Protein AF-A0A920AX12-F1 (afdb_monomer_lite)

Sequence (539 aa):
MLSFEELNKHNERDDFLSLLKEKLSEKRYNKIIQKSNYNKTIVALQTDLVNLQNWIINNNKRLCVIFEGRDAAGKGGAIKRFVEHLNPRNSRVVALAEPTHIEKGQWYFQRYLKQMPNPGEMVFFDRSWYNRAIVEPVMGFCKKNDYELFMNQVNNFEKMLVDDGIILLKLWFSISKQEQRIRFINRLSNPLKTWKFSDVDMEGQKRWDIYTKYKEKMFSKTNLEYAPWKIIDSNDKLDARVDSIKYVLSKFKKFKETENIKLKPKAVKNEKKINYSSKDLKLLNKDKALINLLSRDDATLIKTLRYVKFERRLKKLQLEMIKLQNWVYEKNKKVIVVFEGRDAAGKGGAIRRAIQNLNPRKLRVIALPKPSETEQGQWYFQRYVQHFPKHGEIVFFDRSWYNRAVVEPVNGFCSKEQYSNFMNHVNAFEQMIIDDDIILLKVYFSISKNTQQKRFNEIKASSLKKWKFTEVDGKAQKLWDKYTKYKDEMFEKTNTKIAPWNIISADRKIDARIDAINLILKNISYDKSTQIHSKEIKF

Foldseek 3Di:
DDDPVLLQCLLPPVSNLVVCCVPDDPVLSVVLVVLLVLLQLLQVLLLLLQLVLVVQQVVQAWEEEEEAEAQPLCRVVLVCSSPVLHDCQQEDEDEADDDDPVCVVDDVCPVVVVQGGGGSHHYYYPDDSCCLLFVCVLVVVDDPVSSVVCLVCVQVVVVVCVVVRYQYEAEYRYEDLVLLVVSQVVQLVALLRVVSDDPSSVVCSVCVVSRVVSVVVSQVRRCDPSYHYDYAHRSPVSRSSSVVSVVVSVVDPPSPPPDDDDFDQDPQPPDDDDDDDPVLVVQCPDSQNSSVSSNDSRDDSVVSSLVSVLVVLLSVLLSLLLLVLLQQQVVQAWEEEEEAEDQPLCRVVLVCSSCVSHDVNQEEEDEHDDDDPVCVPDDVCVVVVVQGHGGSHYYYYPHDSCCLLFVCVLVVVDDPVSSVVCLVCVQVVVVVCVVVRYHYAAEYRYEDLVLLVVSLVVQCSDSSRVVSDDVSSVCCSVSVVVRVVSVVSCQVRRCDPRYHYHYAHRSDVSVSSSVSSVSVSVRDDGDSPRDSDPDDDDD

pLDDT: mean 90.75, std 11.09, range [32.5, 98.69]

Secondary structure (DSSP, 8-state):
---HHHHHGGGSHHHHHHHHHHHS-HHHHHHHHHHHHHHHHHHHHHHHHHHHHHHHHHTT-EEEEEEEESTTS-HHHHHHHHTTSS-TTSEEEE---SPPHHHHTS-TTHHHHTTSPPTT-EEEEES-GGGGGTHHHHHT-S-HHHHHHHHHHHHHHHHHHHHTTEEEEEEEEE--HHHHHHHHHHHHT-TTTGGG--HHHHHHHHTHHHHHHHHHHHHHHH-BTTBPEEEEE-SSTTHHHHHHHHHHHHT-SGGGGS---PPPPPP---PPP----HHHHHHHTSHHHHHHHHH-TT--HHHHHHHHHHHHHHHHHHHHHHHHHHHHHHTT-EEEEEEEESTTS-HHHHHHHHSTTS-GGGEEEE---SPPHHHHHS-TTHHHHTTPPPTTEEEEEES-GGGTTTHHHHHTSS-HHHHHHHHHHHHHHHHHHHHTTEEEEEEEEE--HHHHHHHHHHHHT-TTTGGG--HHHHHHTTTHHHHHHHHHHHHHHH--SSS-EEEEE-SSHHHHHHHHHHHHHHHS---TT--S-SS----

Radius of gyration: 24.72 Å; chains: 1; bounding box: 68×52×68 Å

Structure (mmCIF, N/CA/C/O backbone):
data_AF-A0A920AX12-F1
#
_entry.id   AF-A0A920AX12-F1
#
loop_
_atom_site.group_PDB
_atom_site.id
_atom_site.type_symbol
_atom_site.label_atom_id
_atom_site.label_alt_id
_atom_site.label_comp_id
_atom_site.label_asym_id
_atom_site.label_entity_id
_atom_site.label_seq_id
_atom_site.pdbx_PDB_ins_code
_atom_site.Cartn_x
_atom_site.Cartn_y
_atom_site.Cartn_z
_atom_site.occupancy
_atom_site.B_iso_or_equiv
_atom_site.auth_seq_id
_atom_site.auth_comp_id
_atom_site.auth_asym_id
_atom_site.auth_atom_id
_atom_site.pdbx_PDB_model_num
ATOM 1 N N . MET A 1 1 ? 28.957 7.791 21.745 1.00 83.38 1 MET A N 1
ATOM 2 C CA . MET A 1 1 ? 27.509 7.500 21.898 1.00 83.38 1 MET A CA 1
ATOM 3 C C . MET A 1 1 ? 26.908 8.708 22.582 1.00 83.38 1 MET A C 1
ATOM 5 O O . MET A 1 1 ? 27.540 9.165 23.516 1.00 83.38 1 MET A O 1
ATOM 9 N N . LEU A 1 2 ? 25.774 9.232 22.118 1.00 89.44 2 LEU A N 1
ATOM 10 C CA . LEU A 1 2 ? 25.192 10.443 22.693 1.00 89.44 2 LEU A CA 1
ATOM 11 C C . LEU A 1 2 ? 24.564 10.164 24.068 1.00 89.44 2 LEU A C 1
ATOM 13 O O . LEU A 1 2 ? 23.920 9.117 24.231 1.00 89.44 2 LEU A O 1
ATOM 17 N N . SER A 1 3 ? 24.716 11.094 25.010 1.00 89.12 3 SER A N 1
ATOM 18 C CA . SER A 1 3 ? 24.045 11.135 26.315 1.00 89.12 3 SER A CA 1
ATOM 19 C C . SER A 1 3 ? 22.572 11.566 26.187 1.00 89.12 3 SER A C 1
ATOM 21 O O . SER A 1 3 ? 22.104 11.939 25.109 1.00 89.12 3 SER A O 1
ATOM 23 N N . PHE A 1 4 ? 21.793 11.502 27.275 1.00 85.06 4 PHE A N 1
ATOM 24 C CA . PHE A 1 4 ? 20.404 11.987 27.252 1.00 85.06 4 PHE A CA 1
ATOM 25 C C . PHE A 1 4 ? 20.308 13.504 27.080 1.00 85.06 4 PHE A C 1
ATOM 27 O O . PHE A 1 4 ? 19.411 13.973 26.384 1.00 85.06 4 PHE A O 1
ATOM 34 N N . GLU A 1 5 ? 21.227 14.257 27.682 1.00 84.25 5 GLU A N 1
ATOM 35 C CA . GLU A 1 5 ? 21.304 15.715 27.549 1.00 84.25 5 GLU A CA 1
ATOM 36 C C . GLU A 1 5 ? 21.607 16.108 26.105 1.00 84.25 5 GLU A C 1
ATOM 38 O O . GLU A 1 5 ? 20.894 16.913 25.513 1.00 84.25 5 GLU A O 1
ATOM 43 N N . GLU A 1 6 ? 22.584 15.440 25.496 1.00 88.06 6 GLU A N 1
ATOM 44 C CA . GLU A 1 6 ? 22.938 15.601 24.086 1.00 88.06 6 GLU A 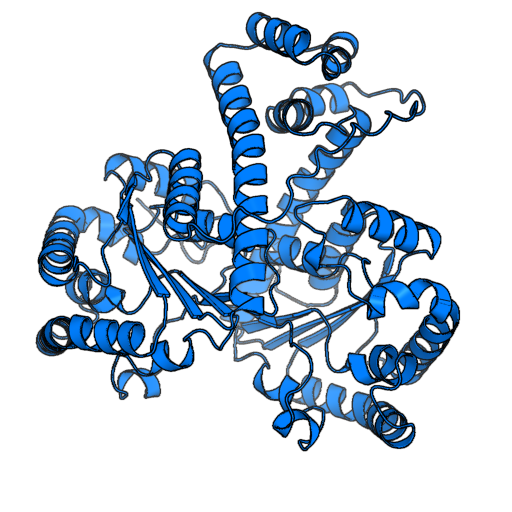CA 1
ATOM 45 C C . GLU A 1 6 ? 21.776 15.253 23.147 1.00 88.06 6 GLU A C 1
ATOM 47 O O . GLU A 1 6 ? 21.529 15.952 22.167 1.00 88.06 6 GLU A O 1
ATOM 52 N N . LEU A 1 7 ? 21.022 14.192 23.448 1.00 86.50 7 LEU A N 1
ATOM 53 C CA . LEU A 1 7 ? 19.842 13.818 22.669 1.00 86.50 7 LEU A CA 1
ATOM 54 C C . LEU A 1 7 ? 18.688 14.816 22.815 1.00 86.50 7 LEU A C 1
ATOM 56 O O . LEU A 1 7 ? 17.932 14.966 21.862 1.00 86.50 7 LEU A O 1
ATOM 60 N N . ASN A 1 8 ? 18.539 15.483 23.964 1.00 84.62 8 ASN A N 1
ATOM 61 C CA . ASN A 1 8 ? 17.504 16.502 24.180 1.00 84.62 8 ASN A CA 1
ATOM 62 C C . ASN A 1 8 ? 17.760 17.794 23.391 1.00 84.62 8 ASN A C 1
ATOM 64 O O . ASN A 1 8 ? 16.810 18.537 23.138 1.00 84.62 8 ASN A O 1
ATOM 68 N N . LYS A 1 9 ? 19.001 18.033 22.942 1.00 84.25 9 LYS A N 1
ATOM 69 C CA . LYS A 1 9 ? 19.330 19.143 22.034 1.00 84.25 9 LYS A CA 1
ATOM 70 C C . LYS A 1 9 ? 18.670 19.007 20.656 1.00 84.25 9 LYS A C 1
ATOM 72 O O . LYS A 1 9 ? 18.714 19.941 19.874 1.00 84.25 9 LYS A O 1
ATOM 77 N N . HIS A 1 10 ? 17.990 17.891 20.350 1.00 82.88 10 HIS A N 1
ATOM 78 C CA . HIS A 1 10 ? 17.287 17.690 19.072 1.00 82.88 10 HIS A CA 1
ATOM 79 C C . HIS A 1 10 ? 16.196 18.727 18.767 1.00 82.88 10 HIS A C 1
ATOM 81 O O . HIS A 1 10 ? 15.754 18.800 17.620 1.00 82.88 10 HIS A O 1
ATOM 87 N N . ASN A 1 11 ? 15.738 19.480 19.773 1.00 79.00 11 ASN A N 1
ATOM 88 C CA . ASN A 1 11 ? 14.788 20.579 19.595 1.00 79.00 11 ASN A CA 1
ATOM 89 C C . ASN A 1 11 ? 15.389 21.728 18.764 1.00 79.00 11 ASN A C 1
ATOM 91 O O . ASN A 1 11 ? 14.661 22.374 18.011 1.00 79.00 11 ASN A O 1
ATOM 95 N N . GLU A 1 12 ? 16.704 21.933 18.849 1.00 85.19 12 GLU A N 1
ATOM 96 C CA . GLU A 1 12 ? 17.467 22.899 18.059 1.00 85.19 12 GLU A CA 1
ATOM 97 C C . GLU A 1 12 ? 18.188 22.139 16.948 1.00 85.19 12 GLU A C 1
ATOM 99 O O . GLU A 1 12 ? 19.179 21.437 17.157 1.00 85.19 12 GLU A O 1
ATOM 104 N N . ARG A 1 13 ? 17.617 22.195 15.740 1.00 83.88 13 ARG A N 1
ATOM 105 C CA . ARG A 1 13 ? 18.047 21.324 14.641 1.00 83.88 13 ARG A CA 1
ATOM 106 C C . ARG A 1 13 ? 19.522 21.519 14.300 1.00 83.88 13 ARG A C 1
ATOM 108 O O . ARG A 1 13 ? 20.203 20.518 14.101 1.00 83.88 13 ARG A O 1
ATOM 115 N N . ASP A 1 14 ? 19.974 22.760 14.182 1.00 86.19 14 ASP A N 1
ATOM 116 C CA . ASP A 1 14 ? 21.317 23.068 13.689 1.00 86.19 14 ASP A CA 1
ATOM 117 C C . ASP A 1 14 ? 22.384 22.668 14.714 1.00 86.19 14 ASP A C 1
ATOM 119 O O . ASP A 1 14 ? 23.338 21.970 14.365 1.00 86.19 14 ASP A O 1
ATOM 123 N N . ASP A 1 15 ? 22.137 22.934 15.995 1.00 86.19 15 ASP A N 1
ATOM 124 C CA . ASP A 1 15 ? 22.982 22.492 17.107 1.00 86.19 15 ASP A CA 1
ATOM 125 C C . ASP A 1 15 ? 23.067 20.968 17.186 1.00 86.19 15 ASP A C 1
ATOM 127 O O . ASP A 1 15 ? 24.148 20.388 17.323 1.00 86.19 15 ASP A O 1
ATOM 131 N N . PHE A 1 16 ? 21.933 20.284 17.024 1.00 90.25 16 PHE A N 1
ATOM 132 C CA . PHE A 1 16 ? 21.914 18.828 17.007 1.00 90.25 16 PHE A CA 1
ATOM 133 C C . PHE A 1 16 ? 22.643 18.251 15.788 1.00 90.25 16 PHE A C 1
ATOM 135 O O . PHE A 1 16 ? 23.291 17.211 15.900 1.00 90.25 16 PHE A O 1
ATOM 142 N N . LEU A 1 17 ? 22.574 18.899 14.622 1.00 90.81 17 LEU A N 1
ATOM 143 C CA . LEU A 1 17 ? 23.332 18.487 13.437 1.00 90.81 17 LEU A CA 1
ATOM 144 C C . LEU A 1 17 ? 24.840 18.643 13.654 1.00 90.81 17 LEU A C 1
ATOM 146 O O . LEU A 1 17 ? 25.580 17.702 13.360 1.00 90.81 17 LEU A O 1
ATOM 150 N N . SER A 1 18 ? 25.277 19.770 14.214 1.00 91.06 18 SER A N 1
ATOM 151 C CA . SER A 1 18 ? 26.679 20.019 14.572 1.00 91.06 18 SER A CA 1
ATOM 152 C C . SER A 1 18 ? 27.192 18.975 15.564 1.00 91.06 18 SER A C 1
ATOM 154 O O . SER A 1 18 ? 28.212 18.329 15.316 1.00 91.06 18 SER A O 1
ATOM 156 N N . LEU A 1 19 ? 26.417 18.695 16.614 1.00 92.38 19 LEU A N 1
ATOM 157 C CA . LEU A 1 19 ? 26.732 17.660 17.598 1.00 92.38 19 LEU A CA 1
ATOM 158 C C . LEU A 1 19 ? 26.821 16.262 16.970 1.00 92.38 19 LEU A C 1
ATOM 160 O O . LEU A 1 19 ? 27.729 15.487 17.269 1.00 92.38 19 LEU A O 1
ATOM 164 N N . LEU A 1 20 ? 25.888 15.908 16.082 1.00 92.25 20 LEU A N 1
ATOM 165 C CA . LEU A 1 20 ? 25.935 14.622 15.386 1.00 92.25 20 LEU A CA 1
ATOM 166 C C . LEU A 1 20 ? 27.143 14.518 14.449 1.00 92.25 20 LEU A C 1
ATOM 168 O O . LEU A 1 20 ? 27.660 13.413 14.290 1.00 92.25 20 LEU A O 1
ATOM 172 N N . LYS A 1 21 ? 27.575 15.622 13.832 1.00 93.06 21 LYS A N 1
ATOM 173 C CA . LYS A 1 21 ? 28.760 15.663 12.967 1.00 93.06 21 LYS A CA 1
ATOM 174 C C . LYS A 1 21 ? 30.044 15.435 13.768 1.00 93.06 21 LYS A C 1
ATOM 176 O O . LYS A 1 21 ? 30.910 14.710 13.296 1.00 93.06 21 LYS A O 1
ATOM 181 N N . GLU A 1 22 ? 30.131 15.982 14.980 1.00 93.81 22 GLU A N 1
ATOM 182 C CA . GLU A 1 22 ? 31.259 15.767 15.897 1.00 93.81 22 GLU A CA 1
ATOM 183 C C . GLU A 1 22 ? 31.284 14.333 16.459 1.00 93.81 22 GLU A C 1
ATOM 185 O O . GLU A 1 22 ? 32.319 13.670 16.477 1.00 93.81 22 GLU A O 1
ATOM 190 N N . LYS A 1 23 ? 30.135 13.818 16.921 1.00 93.06 23 LYS A N 1
ATOM 191 C CA . LYS A 1 23 ? 30.071 12.562 17.697 1.00 93.06 23 LYS A CA 1
ATOM 192 C C . LYS A 1 23 ? 29.943 11.289 16.856 1.00 93.06 23 LYS A C 1
ATOM 194 O O . LYS A 1 23 ? 30.037 10.185 17.407 1.00 93.06 23 LYS A O 1
ATOM 199 N N . LEU A 1 24 ? 29.633 11.388 15.563 1.00 93.44 24 LEU A N 1
ATOM 200 C CA . LEU A 1 24 ? 29.443 10.235 14.679 1.00 93.44 24 LEU A CA 1
ATOM 201 C C . LEU A 1 24 ? 30.525 10.181 13.603 1.00 93.44 24 LEU A C 1
ATOM 203 O O . LEU A 1 24 ? 30.914 11.197 13.052 1.00 93.44 24 LEU A O 1
ATOM 207 N N . SER A 1 25 ? 30.912 8.967 13.199 1.00 94.81 25 SER A N 1
ATOM 208 C CA . SER A 1 25 ? 31.719 8.780 11.987 1.00 94.81 25 SER A CA 1
ATOM 209 C C . SER A 1 25 ? 31.035 9.428 10.778 1.00 94.81 25 SER A C 1
ATOM 211 O O . SER A 1 25 ? 29.821 9.242 10.605 1.00 94.81 25 SER A O 1
ATOM 213 N N . GLU A 1 26 ? 31.807 10.043 9.887 1.00 94.38 26 GLU A N 1
ATOM 214 C CA . GLU A 1 26 ? 31.316 10.743 8.694 1.00 94.38 26 GLU A CA 1
ATOM 215 C C . GLU A 1 26 ? 30.310 9.908 7.875 1.00 94.38 26 GLU A C 1
ATOM 217 O O . GLU A 1 26 ? 29.185 10.334 7.607 1.00 94.38 26 GLU A O 1
ATOM 222 N N . LYS A 1 27 ? 30.645 8.641 7.590 1.00 94.31 27 LYS A N 1
ATOM 223 C CA . LYS A 1 27 ? 29.768 7.695 6.872 1.00 94.31 27 LYS A CA 1
ATOM 224 C C . LYS A 1 27 ? 28.394 7.529 7.529 1.00 94.31 27 LYS A C 1
ATOM 226 O O . LYS A 1 27 ? 27.367 7.425 6.854 1.00 94.31 27 LYS A O 1
ATOM 231 N N . ARG A 1 28 ? 28.361 7.459 8.861 1.00 94.31 28 ARG A N 1
ATOM 232 C CA . ARG A 1 28 ? 27.128 7.283 9.637 1.00 94.31 28 ARG A CA 1
ATOM 233 C C . ARG A 1 28 ? 26.311 8.570 9.675 1.00 94.31 28 ARG A C 1
ATOM 235 O O . ARG A 1 28 ? 25.092 8.496 9.509 1.00 94.31 28 ARG A O 1
ATOM 242 N N . TYR A 1 29 ? 26.974 9.709 9.861 1.00 94.38 29 TYR A N 1
ATOM 243 C CA . TYR A 1 29 ? 26.358 11.030 9.806 1.00 94.38 29 TYR A CA 1
ATOM 244 C C . TYR A 1 29 ? 25.677 11.258 8.448 1.00 94.38 29 TYR A C 1
ATOM 246 O O . TYR A 1 29 ? 24.453 11.407 8.399 1.00 94.38 29 TYR A O 1
ATOM 254 N N . ASN A 1 30 ? 26.419 11.126 7.343 1.00 93.75 30 ASN A N 1
ATOM 255 C CA . ASN A 1 30 ? 25.912 11.335 5.981 1.00 93.75 30 ASN A CA 1
ATOM 256 C C . ASN A 1 30 ? 24.685 10.462 5.678 1.00 93.75 30 ASN A C 1
ATOM 258 O O . ASN A 1 30 ? 23.670 10.949 5.179 1.00 93.75 30 ASN A O 1
ATOM 262 N N . LYS A 1 31 ? 24.710 9.186 6.081 1.00 93.19 31 LYS A N 1
ATOM 263 C CA . LYS A 1 31 ? 23.568 8.267 5.944 1.00 93.19 31 LYS A CA 1
ATOM 264 C C . LYS A 1 31 ? 22.323 8.735 6.711 1.00 93.19 31 LYS A C 1
ATOM 266 O O . LYS A 1 31 ? 21.201 8.581 6.219 1.00 93.19 31 LYS A O 1
ATOM 271 N N . ILE A 1 32 ? 22.486 9.255 7.928 1.00 93.75 32 ILE A N 1
ATOM 272 C CA . ILE A 1 32 ? 21.374 9.764 8.748 1.00 93.75 32 ILE A CA 1
ATOM 273 C C . ILE A 1 32 ? 20.781 11.024 8.109 1.00 93.75 32 ILE A C 1
ATOM 275 O O . ILE A 1 32 ? 19.555 11.110 7.976 1.00 93.75 32 ILE A O 1
ATOM 279 N N . ILE A 1 33 ? 21.630 11.954 7.667 1.00 93.19 33 ILE A N 1
ATOM 280 C CA . ILE A 1 33 ? 21.208 13.214 7.041 1.00 93.19 33 ILE A CA 1
ATOM 281 C C . ILE A 1 33 ? 20.505 12.967 5.713 1.00 93.19 33 ILE A C 1
ATOM 283 O O . ILE A 1 33 ? 19.369 13.416 5.545 1.00 93.19 33 ILE A O 1
ATOM 287 N N . GLN A 1 34 ? 21.101 12.171 4.823 1.00 93.62 34 GLN A N 1
ATOM 288 C CA . GLN A 1 34 ? 20.486 11.783 3.551 1.00 93.62 34 GLN A CA 1
ATOM 289 C C . GLN A 1 34 ? 19.089 11.198 3.791 1.00 93.62 34 GLN A C 1
ATOM 291 O O . GLN A 1 34 ? 18.112 11.570 3.138 1.00 93.62 34 GLN A O 1
ATOM 296 N N . LYS A 1 35 ? 18.953 10.317 4.792 1.00 93.44 35 LYS A N 1
ATOM 297 C CA . LYS A 1 35 ? 17.670 9.684 5.094 1.00 93.44 35 LYS A CA 1
ATOM 298 C C . LYS A 1 35 ? 16.643 10.647 5.687 1.00 93.44 35 LYS A C 1
ATOM 300 O O . LYS A 1 35 ? 15.455 10.508 5.388 1.00 93.44 35 LYS A O 1
ATOM 305 N N . SER A 1 36 ? 17.083 11.584 6.521 1.00 91.38 36 SER A N 1
ATOM 306 C CA . SER A 1 36 ? 16.246 12.641 7.091 1.00 91.38 36 SER A CA 1
ATOM 307 C C . SER A 1 36 ? 15.729 13.591 6.004 1.00 91.38 36 SER A C 1
ATOM 309 O O . SER A 1 36 ? 14.519 13.795 5.888 1.00 91.38 36 SER A O 1
ATOM 311 N N . ASN A 1 37 ? 16.616 14.068 5.127 1.00 91.81 37 ASN A N 1
ATOM 312 C CA . ASN A 1 37 ? 16.274 14.947 4.005 1.00 91.81 37 ASN A CA 1
ATOM 313 C C . ASN A 1 37 ? 15.339 14.255 3.003 1.00 91.81 37 ASN A C 1
ATOM 315 O O . ASN A 1 37 ? 14.340 14.838 2.574 1.00 91.81 37 ASN A O 1
ATOM 319 N N . TYR A 1 38 ? 15.584 12.974 2.711 1.00 94.19 38 TYR A N 1
ATOM 320 C CA . TYR A 1 38 ? 14.668 12.149 1.923 1.00 94.19 38 TYR A CA 1
ATOM 321 C C . TYR A 1 38 ? 13.267 12.081 2.549 1.00 94.19 38 TYR A C 1
ATOM 323 O O . TYR A 1 38 ? 12.272 12.216 1.840 1.00 94.19 38 TYR A O 1
ATOM 331 N N . ASN A 1 39 ? 13.163 11.871 3.868 1.00 92.06 39 ASN A N 1
ATOM 332 C CA . ASN A 1 39 ? 11.864 11.785 4.540 1.00 92.06 39 ASN A CA 1
ATOM 333 C C . ASN A 1 39 ? 11.088 13.111 4.466 1.00 92.06 39 ASN A C 1
ATOM 335 O O . ASN A 1 39 ? 9.869 13.078 4.326 1.00 92.06 39 ASN A O 1
ATOM 339 N N . LYS A 1 40 ? 11.767 14.262 4.530 1.00 88.69 40 LYS A N 1
ATOM 340 C CA . LYS A 1 40 ? 11.126 15.572 4.329 1.00 88.69 40 LYS A CA 1
ATOM 341 C C . LYS A 1 40 ? 10.651 15.746 2.885 1.00 88.69 40 LYS A C 1
ATOM 343 O O . LYS A 1 40 ? 9.485 16.048 2.646 1.00 88.69 40 LYS A O 1
ATOM 348 N N . THR A 1 41 ? 11.530 15.460 1.926 1.00 93.12 41 THR A N 1
ATOM 349 C CA . THR A 1 41 ? 11.245 15.583 0.487 1.00 93.12 41 THR A CA 1
ATOM 350 C C . THR A 1 41 ? 10.070 14.701 0.063 1.00 93.12 41 THR A C 1
ATOM 352 O O . THR A 1 41 ? 9.160 15.159 -0.622 1.00 93.12 41 THR A O 1
ATOM 355 N N . ILE A 1 42 ? 10.045 13.437 0.500 1.00 94.06 42 ILE A N 1
ATOM 356 C CA . ILE A 1 42 ? 8.979 12.504 0.118 1.00 94.06 42 ILE A CA 1
ATOM 357 C C . ILE A 1 42 ? 7.618 12.928 0.683 1.00 94.06 42 ILE A C 1
ATOM 359 O O . ILE A 1 42 ? 6.613 12.722 0.017 1.00 94.06 42 ILE A O 1
ATOM 363 N N . VAL A 1 43 ? 7.573 13.546 1.870 1.00 91.06 43 VAL A N 1
ATOM 364 C CA . VAL A 1 43 ? 6.330 14.056 2.476 1.00 91.06 43 VAL A CA 1
ATOM 365 C C . VAL A 1 43 ? 5.752 15.217 1.666 1.00 91.06 43 VAL A C 1
ATOM 367 O O . VAL A 1 43 ? 4.538 15.256 1.451 1.00 91.06 43 VAL A O 1
ATOM 370 N N . ALA A 1 44 ? 6.602 16.126 1.181 1.00 90.81 44 ALA A N 1
ATOM 371 C CA . ALA A 1 44 ? 6.175 17.206 0.291 1.00 90.81 44 ALA A CA 1
ATOM 372 C C . ALA A 1 44 ? 5.602 16.637 -1.018 1.00 90.81 44 ALA A C 1
ATOM 374 O O . ALA A 1 44 ? 4.452 16.891 -1.356 1.00 90.81 44 ALA A O 1
ATOM 375 N N . LEU A 1 45 ? 6.336 15.735 -1.673 1.00 94.81 45 LEU A N 1
ATOM 376 C CA . LEU A 1 45 ? 5.885 15.096 -2.914 1.00 94.81 45 LEU A CA 1
ATOM 377 C C . LEU A 1 45 ? 4.611 14.254 -2.738 1.00 94.81 45 LEU A C 1
ATOM 379 O O . LEU A 1 45 ? 3.761 14.199 -3.619 1.00 94.81 45 LEU A O 1
ATOM 383 N N . GLN A 1 46 ? 4.444 13.590 -1.594 1.00 95.31 46 GLN A N 1
ATOM 384 C CA . GLN A 1 46 ? 3.217 12.854 -1.281 1.00 95.31 46 GLN A CA 1
ATOM 385 C C . GLN A 1 46 ? 2.029 13.786 -1.021 1.00 95.31 46 GLN A C 1
ATOM 387 O O . GLN A 1 46 ? 0.891 13.383 -1.253 1.00 95.31 46 GLN A O 1
ATOM 392 N N . THR A 1 47 ? 2.274 15.016 -0.561 1.00 92.06 47 THR A N 1
ATOM 393 C CA . THR A 1 47 ? 1.234 16.050 -0.471 1.00 92.06 47 THR A CA 1
ATOM 394 C C . THR A 1 47 ? 0.774 16.448 -1.867 1.00 92.06 47 THR A C 1
ATOM 396 O O . THR A 1 47 ? -0.427 16.448 -2.134 1.00 92.06 47 THR A O 1
ATOM 399 N N . ASP A 1 48 ? 1.717 16.667 -2.778 1.00 92.94 48 ASP A N 1
ATOM 400 C CA . ASP A 1 48 ? 1.414 16.969 -4.177 1.00 92.94 48 ASP A CA 1
ATOM 401 C C . ASP A 1 48 ? 0.663 15.823 -4.865 1.00 92.94 48 ASP A C 1
ATOM 403 O O . ASP A 1 48 ? -0.290 16.068 -5.597 1.00 92.94 48 ASP A O 1
ATOM 407 N N . LEU A 1 49 ? 1.010 14.565 -4.575 1.00 95.69 49 LEU A N 1
ATOM 408 C CA . LEU A 1 49 ? 0.269 13.401 -5.075 1.00 95.69 49 LEU A CA 1
ATOM 409 C C . LEU A 1 49 ? -1.184 13.363 -4.582 1.00 95.69 49 LEU A C 1
ATOM 411 O O . LEU A 1 49 ? -2.071 12.976 -5.339 1.00 95.69 49 LEU A O 1
ATOM 415 N N . VAL A 1 50 ? -1.444 13.764 -3.334 1.00 93.44 50 VAL A N 1
ATOM 416 C CA . VAL A 1 50 ? -2.815 13.883 -2.808 1.00 93.44 50 VAL A CA 1
ATOM 417 C C . VAL A 1 50 ? -3.576 14.992 -3.535 1.00 93.44 50 VAL A C 1
ATOM 419 O O . VAL A 1 50 ? -4.731 14.793 -3.906 1.00 93.44 50 VAL A O 1
ATOM 422 N N . ASN A 1 51 ? -2.940 16.141 -3.775 1.00 91.62 51 ASN A N 1
ATOM 423 C CA . ASN A 1 51 ? -3.552 17.230 -4.539 1.00 91.62 51 ASN A CA 1
ATOM 424 C C . ASN A 1 51 ? -3.835 16.801 -5.991 1.00 91.62 51 ASN A C 1
ATOM 426 O O . ASN A 1 51 ? -4.934 17.035 -6.492 1.00 91.62 51 ASN A O 1
ATOM 430 N N . LEU A 1 52 ? -2.903 16.084 -6.629 1.00 94.75 52 LEU A N 1
ATOM 431 C CA . LEU A 1 52 ? -3.099 15.492 -7.952 1.00 94.75 52 LEU A CA 1
ATOM 432 C C . LEU A 1 52 ? -4.277 14.509 -7.964 1.00 94.75 52 LEU A C 1
ATOM 434 O O . LEU A 1 52 ? -5.107 14.579 -8.865 1.00 94.75 52 LEU A O 1
ATOM 438 N N . GLN A 1 53 ? -4.387 13.619 -6.974 1.00 94.38 53 GLN A N 1
ATOM 439 C CA . GLN A 1 53 ? -5.508 12.680 -6.903 1.00 94.38 53 GLN A CA 1
ATOM 440 C C . GLN A 1 53 ? -6.852 13.409 -6.808 1.00 94.38 53 GLN A C 1
ATOM 442 O O . GLN A 1 53 ? -7.791 13.040 -7.506 1.00 94.38 53 GLN A O 1
ATOM 447 N N . ASN A 1 54 ? -6.942 14.461 -5.991 1.00 91.75 54 ASN A N 1
ATOM 448 C CA . ASN A 1 54 ? -8.162 15.265 -5.897 1.00 91.75 54 ASN A CA 1
ATOM 449 C C . ASN A 1 54 ? -8.497 15.937 -7.234 1.00 91.75 54 ASN A C 1
ATOM 451 O O . ASN A 1 54 ? -9.652 15.936 -7.645 1.00 91.75 54 ASN A O 1
ATOM 455 N N . TRP A 1 55 ? -7.493 16.467 -7.939 1.00 93.69 55 TRP A N 1
ATOM 456 C CA . TRP A 1 55 ? -7.694 17.039 -9.269 1.00 93.69 55 TRP A CA 1
ATOM 457 C C . TRP A 1 55 ? -8.197 15.991 -10.273 1.00 93.69 55 TRP A C 1
ATOM 459 O O . TRP A 1 55 ? -9.139 16.269 -11.011 1.00 93.69 55 TRP A O 1
ATOM 469 N N . ILE A 1 56 ? -7.632 14.778 -10.266 1.00 94.69 56 ILE A N 1
ATOM 470 C CA . ILE A 1 56 ? -8.082 13.661 -11.115 1.00 94.69 56 ILE A CA 1
ATOM 471 C C . ILE A 1 56 ? -9.550 13.327 -10.828 1.00 94.69 56 ILE A C 1
ATOM 473 O O . ILE A 1 56 ? -10.324 13.221 -11.778 1.00 94.69 56 ILE A O 1
ATOM 477 N N . ILE A 1 57 ? -9.938 13.215 -9.553 1.00 92.56 57 ILE A N 1
ATOM 478 C CA . ILE A 1 57 ? -11.324 12.940 -9.139 1.00 92.56 57 ILE A CA 1
ATOM 479 C C . ILE A 1 57 ? -12.263 14.050 -9.626 1.00 92.56 57 ILE A C 1
ATOM 481 O O . ILE A 1 57 ? -13.225 13.767 -10.329 1.00 92.56 57 ILE A O 1
ATOM 485 N N . ASN A 1 58 ? -11.955 15.313 -9.321 1.00 91.50 58 ASN A N 1
ATOM 486 C CA . ASN A 1 58 ? -12.831 16.448 -9.638 1.00 91.50 58 ASN A CA 1
ATOM 487 C C . ASN A 1 58 ? -13.000 16.684 -11.147 1.00 91.50 58 ASN A C 1
ATOM 489 O O . ASN A 1 58 ? -13.992 17.265 -11.568 1.00 91.50 58 ASN A O 1
ATOM 493 N N . ASN A 1 59 ? -12.032 16.251 -11.959 1.00 93.56 59 ASN A N 1
ATOM 494 C CA . ASN A 1 59 ? -12.047 16.420 -13.413 1.00 93.56 59 ASN A CA 1
ATOM 495 C C . ASN A 1 59 ? -12.323 15.105 -14.161 1.00 93.56 59 ASN A C 1
ATOM 497 O O . ASN A 1 59 ? -12.095 15.044 -15.373 1.00 93.56 59 ASN A O 1
ATOM 501 N N . ASN A 1 60 ? -12.739 14.046 -13.452 1.00 95.12 60 ASN A N 1
ATOM 502 C CA . ASN A 1 60 ? -13.007 12.711 -13.998 1.00 95.12 60 ASN A CA 1
ATOM 503 C C . ASN A 1 60 ? -11.878 12.157 -14.889 1.00 95.12 60 ASN A C 1
ATOM 505 O O . ASN A 1 60 ? -12.116 11.420 -15.846 1.00 95.12 60 ASN A O 1
ATOM 509 N N . LYS A 1 61 ? -10.620 12.507 -14.590 1.00 96.88 61 LYS A N 1
ATOM 510 C CA . LYS A 1 61 ? -9.464 12.032 -15.361 1.00 96.88 61 LYS A CA 1
ATOM 511 C C . LYS A 1 61 ? -9.132 10.589 -15.008 1.00 96.88 61 LYS A C 1
ATOM 513 O O . LYS A 1 61 ? -9.460 10.103 -13.930 1.00 96.88 61 LYS A O 1
ATOM 518 N N . ARG A 1 62 ? -8.457 9.911 -15.932 1.00 98.06 62 ARG A N 1
ATOM 519 C CA . ARG A 1 62 ? -8.070 8.505 -15.820 1.00 98.06 62 ARG A CA 1
ATOM 520 C C . ARG A 1 62 ? -6.557 8.409 -15.931 1.00 98.06 62 ARG A C 1
ATOM 522 O O . ARG A 1 62 ? -6.014 8.713 -16.986 1.00 98.06 62 ARG A O 1
ATOM 529 N N . LEU A 1 63 ? -5.862 8.046 -14.852 1.00 98.38 63 LEU A N 1
ATOM 530 C CA . LEU A 1 63 ? -4.395 7.976 -14.841 1.00 98.38 63 LEU A CA 1
ATOM 531 C C . LEU A 1 63 ? -3.921 6.529 -14.731 1.00 98.38 63 LEU A C 1
ATOM 533 O O . LEU A 1 63 ? -4.231 5.845 -13.758 1.00 98.38 63 LEU A O 1
ATOM 537 N N . CYS A 1 64 ? -3.113 6.092 -15.692 1.00 98.56 64 CYS A N 1
ATOM 538 C CA . CYS A 1 64 ? -2.428 4.806 -15.679 1.00 98.56 64 CYS A CA 1
ATOM 539 C C . CYS A 1 64 ? -0.912 5.032 -15.638 1.00 98.56 64 CYS A C 1
ATOM 541 O O . CYS A 1 64 ? -0.343 5.647 -16.537 1.00 98.56 64 CYS A O 1
ATOM 543 N N . VAL A 1 65 ? -0.243 4.540 -14.594 1.00 98.62 65 VAL A N 1
ATOM 544 C CA . VAL A 1 65 ? 1.219 4.611 -14.469 1.00 98.62 65 VAL A CA 1
ATOM 545 C C . VAL A 1 65 ? 1.790 3.202 -14.447 1.00 98.62 65 VAL A C 1
ATOM 547 O O . VAL A 1 65 ? 1.527 2.437 -13.514 1.00 98.62 65 VAL A O 1
ATOM 550 N N . ILE A 1 66 ? 2.603 2.859 -15.442 1.00 98.12 66 ILE A N 1
ATOM 551 C CA . ILE A 1 66 ? 3.274 1.559 -15.507 1.00 98.12 66 ILE A CA 1
ATOM 552 C C . ILE A 1 66 ? 4.704 1.663 -14.973 1.00 98.12 66 ILE A C 1
ATOM 554 O O . ILE A 1 66 ? 5.455 2.582 -15.310 1.00 98.12 66 ILE A O 1
ATOM 558 N N . PHE A 1 67 ? 5.079 0.713 -14.118 1.00 98.19 67 PHE A N 1
ATOM 559 C CA . PHE A 1 67 ? 6.422 0.598 -13.561 1.00 98.19 67 PHE A CA 1
ATOM 560 C C . PHE A 1 67 ? 7.074 -0.643 -14.155 1.00 98.19 67 PHE A C 1
ATOM 562 O O . PHE A 1 67 ? 6.789 -1.767 -13.736 1.00 98.19 67 PHE A O 1
ATOM 569 N N . GLU A 1 68 ? 7.985 -0.422 -15.093 1.00 97.06 68 GLU A N 1
ATOM 570 C CA . GLU A 1 68 ? 8.836 -1.441 -15.692 1.00 97.06 68 GLU A CA 1
ATOM 571 C C . GLU A 1 68 ? 10.296 -1.265 -15.285 1.00 97.06 68 GLU A C 1
ATOM 573 O O . GLU A 1 68 ? 10.686 -0.319 -14.598 1.00 97.06 68 GLU A O 1
ATOM 578 N N . GLY A 1 69 ? 11.113 -2.251 -15.627 1.00 94.00 69 GLY A N 1
ATOM 579 C CA . GLY A 1 69 ? 12.530 -2.291 -15.296 1.00 94.00 69 GLY A CA 1
ATOM 580 C C . GLY A 1 69 ? 12.962 -3.684 -14.878 1.00 94.00 69 GLY A C 1
ATOM 581 O O . GLY A 1 69 ? 12.135 -4.570 -14.644 1.00 94.00 69 GLY A O 1
ATOM 582 N N . ARG A 1 70 ? 14.268 -3.874 -14.711 1.00 90.00 70 ARG A N 1
ATOM 583 C CA . ARG A 1 70 ? 14.829 -5.167 -14.296 1.00 90.00 70 ARG A CA 1
ATOM 584 C C . ARG A 1 70 ? 14.373 -5.569 -12.893 1.00 90.00 70 ARG A C 1
ATOM 586 O O . ARG A 1 70 ? 13.873 -4.760 -12.092 1.00 90.00 70 ARG A O 1
ATOM 593 N N . ASP A 1 71 ? 14.549 -6.840 -12.564 1.00 87.19 71 ASP A N 1
ATOM 594 C CA . ASP A 1 71 ? 14.324 -7.301 -11.204 1.00 87.19 71 ASP A CA 1
ATOM 595 C C . ASP A 1 71 ? 15.294 -6.655 -10.225 1.00 87.19 71 ASP A C 1
ATOM 597 O O . ASP A 1 71 ? 16.371 -6.181 -10.571 1.00 87.19 71 ASP A O 1
ATOM 601 N N . ALA A 1 72 ? 14.831 -6.497 -8.992 1.00 86.31 72 ALA A N 1
ATOM 602 C CA . ALA A 1 72 ? 15.492 -5.689 -7.973 1.00 86.31 72 ALA A CA 1
ATOM 603 C C . ALA A 1 72 ? 15.729 -4.193 -8.272 1.00 86.31 72 ALA A C 1
ATOM 605 O O . ALA A 1 72 ? 16.190 -3.490 -7.369 1.00 86.31 72 ALA A O 1
ATOM 606 N N . ALA A 1 73 ? 15.261 -3.642 -9.397 1.00 91.50 73 ALA A N 1
ATOM 607 C CA . ALA A 1 73 ? 15.348 -2.203 -9.690 1.00 91.50 73 ALA A CA 1
ATOM 608 C C . ALA A 1 73 ? 14.549 -1.308 -8.710 1.00 91.50 73 ALA A C 1
ATOM 610 O O . ALA A 1 73 ? 14.825 -0.132 -8.545 1.00 91.50 73 ALA A O 1
ATOM 611 N N . GLY A 1 74 ? 13.610 -1.869 -7.938 1.00 91.75 74 GLY A N 1
ATOM 612 C CA . GLY A 1 74 ? 12.971 -1.150 -6.822 1.00 91.75 74 GLY A CA 1
ATOM 613 C C . GLY A 1 74 ? 11.560 -0.618 -7.089 1.00 91.75 74 GLY A C 1
ATOM 614 O O . GLY A 1 74 ? 11.016 0.045 -6.205 1.00 91.75 74 GLY A O 1
ATOM 615 N N . LYS A 1 75 ? 10.950 -1.010 -8.215 1.00 94.38 75 LYS A N 1
ATOM 616 C CA . LYS A 1 75 ? 9.566 -0.730 -8.653 1.00 94.38 75 LYS A CA 1
ATOM 617 C C . LYS A 1 75 ? 8.530 -0.732 -7.522 1.00 94.38 75 LYS A C 1
ATOM 619 O O . LYS A 1 75 ? 8.083 0.328 -7.097 1.00 94.38 75 LYS A O 1
ATOM 624 N N . GLY A 1 76 ? 8.252 -1.888 -6.909 1.00 91.38 76 GLY A N 1
ATOM 625 C CA . GLY A 1 76 ? 7.281 -1.978 -5.805 1.00 91.38 76 GLY A CA 1
ATOM 626 C C . GLY A 1 76 ? 7.620 -1.122 -4.571 1.00 91.38 76 GLY A C 1
ATOM 627 O O . GLY A 1 76 ? 6.741 -0.732 -3.806 1.00 91.38 76 GLY A O 1
ATOM 628 N N . GLY A 1 77 ? 8.897 -0.775 -4.362 1.00 92.06 77 GLY A N 1
ATOM 629 C CA . GLY A 1 77 ? 9.297 0.179 -3.326 1.00 92.06 77 GLY A CA 1
ATOM 630 C C . GLY A 1 77 ? 8.942 1.630 -3.667 1.00 92.06 77 GLY A C 1
ATOM 631 O O . GLY A 1 77 ? 8.668 2.398 -2.745 1.00 92.06 77 GLY A O 1
ATOM 632 N N . ALA A 1 78 ? 8.956 1.989 -4.952 1.00 96.31 78 ALA A N 1
ATOM 633 C CA . ALA A 1 78 ? 8.503 3.279 -5.461 1.00 96.31 78 ALA A CA 1
ATOM 634 C C . ALA A 1 78 ? 6.979 3.371 -5.463 1.00 96.31 78 ALA A C 1
ATOM 636 O O . ALA A 1 78 ? 6.454 4.279 -4.824 1.00 96.31 78 ALA A O 1
ATOM 637 N N . ILE A 1 79 ? 6.276 2.379 -6.020 1.00 96.12 79 ILE A N 1
ATOM 638 C CA . ILE A 1 79 ? 4.802 2.314 -6.008 1.00 96.12 79 ILE A CA 1
ATOM 639 C C . ILE A 1 79 ? 4.262 2.494 -4.586 1.00 96.12 79 ILE A C 1
ATOM 641 O O . ILE A 1 79 ? 3.367 3.298 -4.344 1.00 96.12 79 ILE A O 1
ATOM 645 N N . LYS A 1 80 ? 4.878 1.830 -3.600 1.00 93.44 80 LYS A N 1
ATOM 646 C CA . LYS A 1 80 ? 4.499 1.984 -2.191 1.00 93.44 80 LYS A CA 1
ATOM 647 C C . LYS A 1 80 ? 4.564 3.432 -1.689 1.00 93.44 80 LYS A C 1
ATOM 649 O O . LYS A 1 80 ? 3.792 3.773 -0.800 1.00 93.44 80 LYS A O 1
ATOM 654 N N . ARG A 1 81 ? 5.487 4.261 -2.194 1.00 95.62 81 ARG A N 1
ATOM 655 C CA . ARG A 1 81 ? 5.556 5.692 -1.854 1.00 95.62 81 ARG A CA 1
ATOM 656 C C . ARG A 1 81 ? 4.508 6.515 -2.580 1.00 95.62 81 ARG A C 1
ATOM 658 O O . ARG A 1 81 ? 3.977 7.416 -1.941 1.00 95.62 81 ARG A O 1
ATOM 665 N N . PHE A 1 82 ? 4.177 6.173 -3.824 1.00 96.44 82 PHE A N 1
ATOM 666 C CA . PHE A 1 82 ? 3.062 6.797 -4.537 1.00 96.44 82 PHE A CA 1
ATOM 667 C C . PHE A 1 82 ? 1.754 6.633 -3.758 1.00 96.44 82 PHE A C 1
ATOM 669 O O . PHE A 1 82 ? 1.112 7.617 -3.419 1.00 96.44 82 PHE A O 1
ATOM 676 N N . VAL A 1 83 ? 1.406 5.402 -3.375 1.00 93.75 83 VAL A N 1
ATOM 677 C CA . VAL A 1 83 ? 0.084 5.093 -2.795 1.00 93.75 83 VAL A CA 1
ATOM 678 C C . VAL A 1 83 ? -0.007 5.249 -1.270 1.00 93.75 83 VAL A C 1
ATOM 680 O O . VAL A 1 83 ? -1.040 4.962 -0.670 1.00 93.75 83 VAL A O 1
ATOM 683 N N . GLU A 1 84 ? 1.058 5.680 -0.586 1.00 91.62 84 GLU A N 1
ATOM 684 C CA . GLU A 1 84 ? 1.111 5.673 0.889 1.00 91.62 84 GLU A CA 1
ATOM 685 C C . GLU A 1 84 ? 0.033 6.556 1.543 1.00 91.62 84 GLU A C 1
ATOM 687 O O . GLU A 1 84 ? -0.500 6.219 2.615 1.00 91.62 84 GLU A O 1
ATOM 692 N N . HIS A 1 85 ? -0.275 7.683 0.901 1.00 91.75 85 HIS A N 1
ATOM 693 C CA . HIS A 1 85 ? -1.202 8.700 1.395 1.00 91.75 85 HIS A CA 1
ATOM 694 C C . HIS A 1 85 ? -2.406 8.945 0.488 1.00 91.75 85 HIS A C 1
ATOM 696 O O . HIS A 1 85 ? -3.289 9.688 0.903 1.00 91.75 85 HIS A O 1
ATOM 702 N N . LEU A 1 86 ? -2.477 8.281 -0.666 1.00 92.19 86 LEU A N 1
ATOM 703 C CA . LEU A 1 86 ? -3.626 8.354 -1.562 1.00 92.19 86 LEU A CA 1
ATOM 704 C C . LEU A 1 86 ? -4.860 7.667 -0.964 1.00 92.19 86 LEU A C 1
ATOM 706 O O . LEU A 1 86 ? -4.756 6.772 -0.115 1.00 92.19 86 LEU A O 1
ATOM 710 N N . ASN A 1 87 ? -6.029 8.094 -1.429 1.00 89.38 87 ASN A N 1
ATOM 711 C CA . ASN A 1 87 ? -7.304 7.448 -1.182 1.00 89.38 87 ASN A CA 1
ATOM 712 C C . ASN A 1 87 ? -7.372 6.103 -1.921 1.00 89.38 87 ASN A C 1
ATOM 714 O O . ASN A 1 87 ? -7.378 6.104 -3.155 1.00 89.38 87 ASN A O 1
ATOM 718 N N . PRO A 1 88 ? -7.442 4.961 -1.209 1.00 87.56 88 PRO A N 1
ATOM 719 C CA . PRO A 1 88 ? -7.469 3.640 -1.835 1.00 87.56 88 PRO A CA 1
ATOM 720 C C . PRO A 1 88 ? -8.782 3.335 -2.574 1.00 87.56 88 PRO A C 1
ATOM 722 O O . PRO A 1 88 ? -8.845 2.343 -3.283 1.00 87.56 88 PRO A O 1
ATOM 725 N N . ARG A 1 89 ? -9.827 4.165 -2.431 1.00 87.75 89 ARG A N 1
ATOM 726 C CA . ARG A 1 89 ? -11.077 4.027 -3.205 1.00 87.75 89 ARG A CA 1
ATOM 727 C C . ARG A 1 89 ? -10.953 4.525 -4.646 1.00 87.75 89 ARG A C 1
ATOM 729 O O . ARG A 1 89 ? -11.696 4.083 -5.506 1.00 87.75 89 ARG A O 1
ATOM 736 N N . ASN A 1 90 ? -10.023 5.448 -4.887 1.00 92.00 90 ASN A N 1
ATOM 737 C CA . ASN A 1 90 ? -9.767 6.077 -6.188 1.00 92.00 90 ASN A CA 1
ATOM 738 C C . ASN A 1 90 ? -8.329 5.817 -6.653 1.00 92.00 90 ASN A C 1
ATOM 740 O O . ASN A 1 90 ? -7.796 6.519 -7.512 1.00 92.00 90 ASN A O 1
ATOM 744 N N . SER A 1 91 ? -7.647 4.865 -6.018 1.00 93.19 91 SER A N 1
ATOM 745 C CA . SER A 1 91 ? -6.337 4.425 -6.462 1.00 93.19 91 SER A CA 1
ATOM 746 C C . SER A 1 91 ? -6.098 2.969 -6.117 1.00 93.19 91 SER A C 1
ATOM 748 O O . SER A 1 91 ? -6.401 2.533 -5.006 1.00 93.19 91 SER A O 1
ATOM 750 N N . ARG A 1 92 ? -5.491 2.228 -7.041 1.00 91.88 92 ARG A N 1
ATOM 751 C CA . ARG A 1 92 ? -5.123 0.831 -6.805 1.00 91.88 92 ARG A CA 1
ATOM 752 C C . ARG A 1 92 ? -3.814 0.456 -7.469 1.00 91.88 92 ARG A C 1
ATOM 754 O O . ARG A 1 92 ? -3.374 1.061 -8.445 1.00 91.88 92 ARG A O 1
ATOM 761 N N . VAL A 1 93 ? -3.189 -0.565 -6.896 1.00 93.62 93 VAL A N 1
ATOM 762 C CA . VAL A 1 93 ? -1.981 -1.182 -7.435 1.00 93.62 93 VAL A CA 1
ATOM 763 C C . VAL A 1 93 ? -2.377 -2.485 -8.105 1.00 93.62 93 VAL A C 1
ATOM 765 O O . VAL A 1 93 ? -3.015 -3.329 -7.477 1.00 93.62 93 VAL A O 1
ATOM 768 N N . VAL A 1 94 ? -1.976 -2.655 -9.358 1.00 93.25 94 VAL A N 1
ATOM 769 C CA . VAL A 1 94 ? -2.197 -3.877 -10.127 1.00 93.25 94 VAL A CA 1
ATOM 770 C C . VAL A 1 94 ? -0.895 -4.662 -10.155 1.00 93.25 94 VAL A C 1
ATOM 772 O O . VAL A 1 94 ? 0.104 -4.203 -10.700 1.00 93.25 94 VAL A O 1
ATOM 775 N N . ALA A 1 95 ? -0.908 -5.846 -9.547 1.00 90.56 95 ALA A N 1
ATOM 776 C CA . ALA A 1 95 ? 0.208 -6.785 -9.541 1.00 90.56 95 ALA A CA 1
ATOM 777 C C . ALA A 1 95 ? -0.318 -8.168 -9.942 1.00 90.56 95 ALA A C 1
ATOM 779 O O . ALA A 1 95 ? -0.613 -9.003 -9.087 1.00 90.56 95 ALA A O 1
ATOM 780 N N . LEU A 1 96 ? -0.491 -8.383 -11.249 1.00 89.94 96 LEU A N 1
ATOM 781 C CA . LEU A 1 96 ? -1.061 -9.624 -11.772 1.00 89.94 96 LEU A CA 1
ATOM 782 C C . LEU A 1 96 ? -0.131 -10.819 -11.510 1.00 89.94 96 LEU A C 1
ATOM 784 O O . LEU A 1 96 ? 1.098 -10.711 -11.582 1.00 89.94 96 LEU A O 1
ATOM 788 N N . ALA A 1 97 ? -0.741 -11.962 -11.207 1.00 84.50 97 ALA A N 1
ATOM 789 C CA . ALA A 1 97 ? -0.070 -13.253 -11.188 1.00 84.50 97 ALA A CA 1
ATOM 790 C C . ALA A 1 97 ? 0.130 -13.788 -12.619 1.00 84.50 97 ALA A C 1
ATOM 792 O O . ALA A 1 97 ? -0.241 -13.146 -13.615 1.00 84.50 97 ALA A O 1
ATOM 793 N N . GLU A 1 98 ? 0.716 -14.978 -12.712 1.00 83.94 98 GLU A N 1
ATOM 794 C CA . GLU A 1 98 ? 0.797 -15.719 -13.968 1.00 83.94 98 GLU A CA 1
ATOM 795 C C . GLU A 1 98 ? -0.601 -15.881 -14.589 1.00 83.94 98 GLU A C 1
ATOM 797 O O . GLU A 1 98 ? -1.577 -16.056 -13.852 1.00 83.94 98 GLU A O 1
ATOM 802 N N . PRO A 1 99 ? -0.733 -15.746 -15.922 1.00 88.88 99 PRO A N 1
ATOM 803 C CA . PRO A 1 99 ? -2.025 -15.894 -16.569 1.00 88.88 99 PRO A CA 1
ATOM 804 C C . PRO A 1 99 ? -2.576 -17.315 -16.394 1.00 88.88 99 PRO A C 1
ATOM 806 O O . PRO A 1 99 ? -1.859 -18.306 -16.554 1.00 88.88 99 PRO A O 1
ATOM 809 N N . THR A 1 100 ? -3.868 -17.396 -16.093 1.00 88.56 100 THR A N 1
ATOM 810 C CA . THR A 1 100 ? -4.649 -18.640 -16.037 1.00 88.56 100 THR A CA 1
ATOM 811 C C . THR A 1 100 ? -4.733 -19.320 -17.406 1.00 88.56 100 THR A C 1
ATOM 813 O O . THR A 1 100 ? -4.457 -18.701 -18.431 1.00 88.56 100 THR A O 1
ATOM 816 N N . HIS A 1 101 ? -5.164 -20.588 -17.447 1.00 89.50 101 HIS A N 1
ATOM 817 C CA . HIS A 1 101 ? -5.382 -21.308 -18.710 1.00 89.50 101 HIS A CA 1
ATOM 818 C C . HIS A 1 101 ? -6.322 -20.543 -19.658 1.00 89.50 101 HIS A C 1
ATOM 820 O O . HIS A 1 101 ? -6.032 -20.398 -20.840 1.00 89.50 101 HIS A O 1
ATOM 826 N N . ILE A 1 102 ? -7.397 -19.967 -19.111 1.00 91.06 102 ILE A N 1
ATOM 827 C CA . ILE A 1 102 ? -8.346 -19.145 -19.868 1.00 91.06 102 ILE A CA 1
ATOM 828 C C . ILE A 1 102 ? -7.667 -17.871 -20.388 1.00 91.06 102 ILE A C 1
ATOM 830 O O . ILE A 1 102 ? -7.774 -17.563 -21.569 1.00 91.06 102 ILE A O 1
ATOM 834 N N . GLU A 1 103 ? -6.934 -17.139 -19.542 1.00 92.25 103 GLU A N 1
ATOM 835 C CA . GLU A 1 103 ? -6.222 -15.922 -19.970 1.00 92.25 103 GLU A CA 1
ATOM 836 C C . GLU A 1 103 ? -5.139 -16.207 -21.022 1.00 92.25 103 GLU A C 1
ATOM 838 O O . GLU A 1 103 ? -4.875 -15.346 -21.855 1.00 92.25 103 GLU A O 1
ATOM 843 N N . LYS A 1 104 ? -4.516 -17.393 -21.008 1.00 90.38 104 LYS A N 1
ATOM 844 C CA . LYS A 1 104 ? -3.548 -17.813 -22.037 1.00 90.38 104 LYS A CA 1
ATOM 845 C C . LYS A 1 104 ? -4.200 -18.041 -23.405 1.00 90.38 104 LYS A C 1
ATOM 847 O O . LYS A 1 104 ? -3.523 -17.862 -24.409 1.00 90.38 104 LYS A O 1
ATOM 852 N N . GLY A 1 105 ? -5.479 -18.421 -23.439 1.00 90.88 105 GLY A N 1
ATOM 853 C CA . GLY A 1 105 ? -6.267 -18.559 -24.670 1.00 90.88 105 GLY A CA 1
ATOM 854 C C . GLY A 1 105 ? -6.957 -17.268 -25.126 1.00 90.88 105 GLY A C 1
ATOM 855 O O . GLY A 1 105 ? -7.576 -17.249 -26.184 1.00 90.88 105 GLY A O 1
ATOM 856 N N . GLN A 1 106 ? -6.880 -16.194 -24.337 1.00 94.44 106 GLN A N 1
ATOM 857 C CA . GLN A 1 106 ? -7.461 -14.891 -24.660 1.00 94.44 106 GLN A CA 1
ATOM 858 C C . GLN A 1 106 ? -6.477 -14.006 -25.421 1.00 94.44 106 GLN A C 1
ATOM 860 O O . GLN A 1 106 ? -5.263 -14.217 -25.412 1.00 94.44 106 GLN A O 1
ATOM 865 N N . TRP A 1 107 ? -7.002 -12.938 -26.024 1.00 95.31 107 TRP A N 1
ATOM 866 C CA . TRP A 1 107 ? -6.149 -11.880 -26.544 1.00 95.31 107 TRP A CA 1
ATOM 867 C C . TRP A 1 107 ? -5.292 -11.283 -25.418 1.00 95.31 107 TRP A C 1
ATOM 869 O O . TRP A 1 107 ? -5.797 -10.924 -24.352 1.00 95.31 107 TRP A O 1
ATOM 879 N N . TYR A 1 108 ? -3.987 -11.150 -25.664 1.00 95.12 108 TYR A N 1
ATOM 880 C CA . TYR A 1 108 ? -2.987 -10.851 -24.634 1.00 95.12 108 TYR A CA 1
ATOM 881 C C . TYR A 1 108 ? -3.308 -9.602 -23.788 1.00 95.12 108 TYR A C 1
ATOM 883 O O . TYR A 1 108 ? -3.124 -9.602 -22.567 1.00 95.12 108 TYR A O 1
ATOM 891 N N . PHE A 1 109 ? -3.843 -8.544 -24.406 1.00 97.06 109 PHE A N 1
ATOM 892 C CA . PHE A 1 109 ? -4.166 -7.289 -23.718 1.00 97.06 109 PHE A CA 1
ATOM 893 C C . PHE A 1 109 ? -5.465 -7.341 -22.894 1.00 97.06 109 PHE A C 1
ATOM 895 O O . PHE A 1 109 ? -5.650 -6.517 -21.994 1.00 97.06 109 PHE A O 1
ATOM 902 N N . GLN A 1 110 ? -6.343 -8.323 -23.122 1.00 96.00 110 GLN A N 1
ATOM 903 C CA . GLN A 1 110 ? -7.673 -8.400 -22.504 1.00 96.00 110 GLN A CA 1
ATOM 904 C C . GLN A 1 110 ? -7.613 -8.425 -20.972 1.00 96.00 110 GLN A C 1
ATOM 906 O O . GLN A 1 110 ? -8.411 -7.773 -20.294 1.00 96.00 110 GLN A O 1
ATOM 911 N N . ARG A 1 111 ? -6.631 -9.128 -20.398 1.00 94.56 111 ARG A N 1
ATOM 912 C CA . ARG A 1 111 ? -6.449 -9.170 -18.940 1.00 94.56 111 ARG A CA 1
ATOM 913 C C . ARG A 1 111 ? -6.041 -7.820 -18.344 1.00 94.56 111 ARG A C 1
ATOM 915 O O . ARG A 1 111 ? -6.386 -7.532 -17.201 1.00 94.56 111 ARG A O 1
ATOM 922 N N . TYR A 1 112 ? -5.332 -6.993 -19.113 1.00 96.25 112 TYR A N 1
ATOM 923 C CA . TYR A 1 112 ? -4.892 -5.661 -18.697 1.00 96.25 112 TYR A CA 1
ATOM 924 C C . TYR A 1 112 ? -6.000 -4.623 -18.876 1.00 96.25 112 TYR A C 1
ATOM 926 O O . TYR A 1 112 ? -6.143 -3.750 -18.023 1.00 96.25 112 TYR A O 1
ATOM 934 N N . LEU A 1 113 ? -6.832 -4.754 -19.915 1.00 95.12 113 LEU A N 1
ATOM 935 C CA . LEU A 1 113 ? -7.998 -3.891 -20.138 1.00 95.12 113 LEU A CA 1
ATOM 936 C C . LEU A 1 113 ? -8.973 -3.910 -18.958 1.00 95.12 113 LEU A C 1
ATOM 938 O O . LEU A 1 113 ? -9.399 -2.854 -18.500 1.00 95.12 113 LEU A O 1
ATOM 942 N N . LYS A 1 114 ? -9.217 -5.090 -18.372 1.00 92.88 114 LYS A N 1
ATOM 943 C CA . LYS A 1 114 ? -10.018 -5.248 -17.138 1.00 92.88 114 LYS A CA 1
ATOM 944 C C . LYS A 1 114 ? -9.482 -4.450 -15.944 1.00 92.88 114 LYS A C 1
ATOM 946 O O . LYS A 1 114 ? -10.152 -4.338 -14.924 1.00 92.88 114 LYS A O 1
ATOM 951 N N . GLN A 1 115 ? -8.243 -3.974 -16.030 1.00 95.75 115 GLN A N 1
ATOM 952 C CA . GLN A 1 115 ? -7.537 -3.276 -14.968 1.00 95.75 115 GLN A CA 1
ATOM 953 C C . GLN A 1 115 ? -7.326 -1.794 -15.282 1.00 95.75 115 GLN A C 1
ATOM 955 O O . GLN A 1 115 ? -6.638 -1.134 -14.505 1.00 95.75 115 GLN A O 1
ATOM 960 N N . MET A 1 116 ? -7.905 -1.246 -16.349 1.00 96.50 116 MET A N 1
ATOM 961 C CA . MET A 1 116 ? -7.786 0.181 -16.662 1.00 96.50 116 MET A CA 1
ATOM 962 C C . MET A 1 116 ? -8.507 1.069 -15.633 1.00 96.50 116 MET A C 1
ATOM 964 O O . MET A 1 116 ? -9.439 0.605 -14.975 1.00 96.50 116 MET A O 1
ATOM 968 N N . PRO A 1 117 ? -8.042 2.316 -15.426 1.00 97.00 117 PRO A N 1
ATOM 969 C CA . PRO A 1 117 ? -8.681 3.259 -14.511 1.00 97.00 117 PRO A CA 1
ATOM 970 C C . PRO A 1 117 ? -10.095 3.644 -14.969 1.00 97.00 117 PRO A C 1
ATOM 972 O O . PRO A 1 117 ? -10.295 4.021 -16.124 1.00 97.00 117 PRO A O 1
ATOM 975 N N . ASN A 1 118 ? -11.046 3.637 -14.038 1.00 94.69 118 ASN A N 1
ATOM 976 C CA . ASN A 1 118 ? -12.348 4.291 -14.185 1.00 94.69 118 ASN A CA 1
ATOM 977 C C . ASN A 1 118 ? -12.217 5.828 -14.089 1.00 94.69 118 ASN A C 1
ATOM 979 O O . ASN A 1 118 ? -11.183 6.325 -13.628 1.00 94.69 118 ASN A O 1
ATOM 983 N N . PRO A 1 119 ? -13.242 6.611 -14.486 1.00 95.69 119 PRO A N 1
ATOM 984 C CA . PRO A 1 119 ? -13.251 8.061 -14.278 1.00 95.69 119 PRO A CA 1
ATOM 985 C C . PRO A 1 119 ? -12.919 8.445 -12.826 1.00 95.69 119 PRO A C 1
ATOM 987 O O . PRO A 1 119 ? -13.499 7.916 -11.879 1.00 95.69 119 PRO A O 1
ATOM 990 N N . GLY A 1 120 ? -11.943 9.339 -12.645 1.00 95.06 120 GLY A N 1
ATOM 991 C CA . GLY A 1 120 ? -11.470 9.761 -11.324 1.00 95.06 120 GLY A CA 1
ATOM 992 C C . GLY A 1 120 ? -10.522 8.774 -10.627 1.00 95.06 120 GLY A C 1
ATOM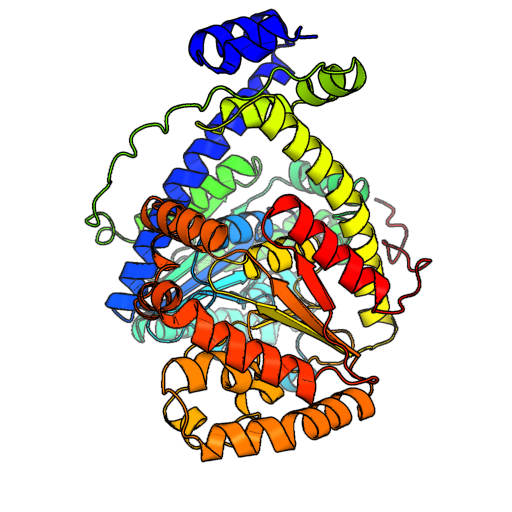 993 O O . GLY A 1 120 ? -10.236 8.945 -9.439 1.00 95.06 120 GLY A O 1
ATOM 994 N N . GLU A 1 121 ? -10.038 7.736 -11.318 1.00 96.44 121 GLU A N 1
ATOM 995 C CA . GLU A 1 121 ? -9.169 6.696 -10.755 1.00 96.44 121 GLU A CA 1
ATOM 996 C C . GLU A 1 121 ? -7.702 6.819 -11.209 1.00 96.44 121 GLU A C 1
ATOM 998 O O . GLU A 1 121 ? -7.381 7.168 -12.350 1.00 96.44 121 GLU A O 1
ATOM 1003 N N . MET A 1 122 ? -6.789 6.471 -10.295 1.00 98.00 122 MET A N 1
ATOM 1004 C CA . MET A 1 122 ? -5.362 6.278 -10.562 1.00 98.00 122 MET A CA 1
ATOM 1005 C C . MET A 1 122 ? -4.981 4.797 -10.437 1.00 98.00 122 MET A C 1
ATOM 1007 O O . MET A 1 122 ? -5.108 4.202 -9.365 1.00 98.00 122 MET A O 1
ATOM 1011 N N . VAL A 1 123 ? -4.422 4.205 -11.485 1.00 98.00 123 VAL A N 1
ATOM 1012 C CA . VAL A 1 123 ? -3.956 2.814 -11.471 1.00 98.00 123 VAL A CA 1
ATOM 1013 C C . VAL A 1 123 ? -2.441 2.762 -11.637 1.00 98.00 123 VAL A C 1
ATOM 1015 O O . VAL A 1 123 ? -1.880 3.353 -12.558 1.00 98.00 123 VAL A O 1
ATOM 1018 N N . PHE A 1 124 ? -1.774 2.031 -10.742 1.00 98.19 124 PHE A N 1
ATOM 1019 C CA . PHE A 1 124 ? -0.326 1.820 -10.769 1.00 98.19 124 PHE A CA 1
ATOM 1020 C C . PHE A 1 124 ? -0.018 0.345 -11.058 1.00 98.19 124 PHE A C 1
ATOM 1022 O O . PHE A 1 124 ? -0.310 -0.516 -10.226 1.00 98.19 124 PHE A O 1
ATOM 1029 N N . PHE A 1 125 ? 0.589 0.037 -12.202 1.00 97.25 125 PHE A N 1
ATOM 1030 C CA . PHE A 1 125 ? 0.975 -1.332 -12.566 1.00 97.25 125 PHE A CA 1
ATOM 1031 C C . PHE A 1 125 ? 2.381 -1.670 -12.047 1.00 97.25 125 PHE A C 1
ATOM 1033 O O . PHE A 1 125 ? 3.359 -1.029 -12.437 1.00 97.25 125 PHE A O 1
ATOM 1040 N N . ASP A 1 126 ? 2.495 -2.692 -11.190 1.00 94.38 126 ASP A N 1
ATOM 1041 C CA . ASP A 1 126 ? 3.770 -3.338 -10.839 1.00 94.38 126 ASP A CA 1
ATOM 1042 C C . ASP A 1 126 ? 4.030 -4.474 -11.832 1.00 94.38 126 ASP A C 1
ATOM 1044 O O . ASP A 1 126 ? 3.625 -5.619 -11.599 1.00 94.38 126 ASP A O 1
ATOM 1048 N N . ARG A 1 127 ? 4.715 -4.136 -12.934 1.00 90.31 127 ARG A N 1
ATOM 1049 C CA . ARG A 1 127 ? 4.758 -4.899 -14.195 1.00 90.31 127 ARG A CA 1
ATOM 1050 C C . ARG A 1 127 ? 3.427 -4.836 -14.961 1.00 90.31 127 ARG A C 1
ATOM 1052 O O . ARG A 1 127 ? 2.344 -4.792 -14.381 1.00 90.31 127 ARG A O 1
ATOM 1059 N N . SER A 1 128 ? 3.515 -4.825 -16.281 1.00 95.19 128 SER A N 1
ATOM 1060 C CA . SER A 1 128 ? 2.419 -4.553 -17.216 1.00 95.19 128 SER A CA 1
ATOM 1061 C C . SER A 1 128 ? 2.460 -5.522 -18.408 1.00 95.19 128 SER A C 1
ATOM 1063 O O . SER A 1 128 ? 3.040 -6.610 -18.321 1.00 95.19 128 SER A O 1
ATOM 1065 N N . TRP A 1 129 ? 1.829 -5.149 -19.524 1.00 96.50 129 TRP A N 1
ATOM 1066 C CA . TRP A 1 129 ? 1.876 -5.895 -20.783 1.00 96.50 129 TRP A CA 1
ATOM 1067 C C . TRP A 1 129 ? 3.294 -6.000 -21.362 1.00 96.50 129 TRP A C 1
ATOM 1069 O O . TRP A 1 129 ? 3.574 -6.941 -22.102 1.00 96.50 129 TRP A O 1
ATOM 1079 N N . TYR A 1 130 ? 4.220 -5.127 -20.953 1.00 97.12 130 TYR A N 1
ATOM 1080 C CA . TYR A 1 130 ? 5.618 -5.143 -21.393 1.00 97.12 130 TYR A CA 1
ATOM 1081 C C . TYR A 1 130 ? 6.450 -6.334 -20.902 1.00 97.12 130 TYR A C 1
ATOM 1083 O O . TYR A 1 130 ? 7.568 -6.524 -21.384 1.00 97.12 130 TYR A O 1
ATOM 1091 N N . ASN A 1 131 ? 5.911 -7.202 -20.038 1.00 93.62 131 ASN A N 1
ATOM 1092 C CA . ASN A 1 131 ? 6.536 -8.505 -19.787 1.00 93.62 131 ASN A CA 1
ATOM 1093 C C . ASN A 1 131 ? 6.771 -9.276 -21.102 1.00 93.62 131 ASN A C 1
ATOM 1095 O O . ASN A 1 131 ? 7.864 -9.815 -21.288 1.00 93.62 131 ASN A O 1
ATOM 1099 N N . ARG A 1 132 ? 5.817 -9.227 -22.045 1.00 95.88 132 ARG A N 1
ATOM 1100 C CA . ARG A 1 132 ? 5.933 -9.831 -23.384 1.00 95.88 132 ARG A CA 1
ATOM 1101 C C . ARG A 1 132 ? 7.029 -9.211 -24.234 1.00 95.88 132 ARG A C 1
ATOM 1103 O O . ARG A 1 132 ? 7.576 -9.887 -25.088 1.00 95.88 132 ARG A O 1
ATOM 1110 N N . ALA A 1 133 ? 7.394 -7.956 -23.985 1.00 96.31 133 ALA A N 1
ATOM 1111 C CA . ALA A 1 133 ? 8.434 -7.266 -24.740 1.00 96.31 133 ALA A CA 1
ATOM 1112 C C . ALA A 1 133 ? 9.856 -7.695 -24.341 1.00 96.31 133 ALA A C 1
ATOM 1114 O O . ALA A 1 133 ? 10.796 -7.499 -25.112 1.00 96.31 133 ALA A O 1
ATOM 1115 N N . ILE A 1 134 ? 10.032 -8.212 -23.118 1.00 94.50 134 ILE A N 1
ATOM 1116 C CA . ILE A 1 134 ? 11.359 -8.425 -22.528 1.00 94.50 134 ILE A CA 1
ATOM 1117 C C . ILE A 1 134 ? 11.451 -9.755 -21.788 1.00 94.50 134 ILE A C 1
ATOM 1119 O O . ILE A 1 134 ? 12.237 -10.612 -22.170 1.00 94.50 134 ILE A O 1
ATOM 1123 N N . VAL A 1 135 ? 10.699 -9.928 -20.700 1.00 91.75 135 VAL A N 1
ATOM 1124 C CA . VAL A 1 135 ? 10.871 -11.077 -19.797 1.00 91.75 135 VAL A CA 1
ATOM 1125 C C . VAL A 1 135 ? 10.503 -12.375 -20.501 1.00 91.75 135 VAL A C 1
ATOM 1127 O O . VAL A 1 135 ? 11.272 -13.330 -20.466 1.00 91.75 135 VAL A O 1
ATOM 1130 N N . GLU A 1 136 ? 9.348 -12.405 -21.155 1.00 93.44 136 GLU A N 1
ATOM 1131 C CA . GLU A 1 136 ? 8.833 -13.621 -21.776 1.00 93.44 136 GLU A CA 1
ATOM 1132 C C . GLU A 1 136 ? 9.713 -14.154 -22.915 1.00 93.44 136 GLU A C 1
ATOM 1134 O O . GLU A 1 136 ? 10.054 -15.335 -22.860 1.00 93.44 136 GLU A O 1
ATOM 1139 N N . PRO A 1 137 ? 10.174 -13.346 -23.892 1.00 94.19 137 PRO A N 1
ATOM 1140 C CA . PRO A 1 137 ? 11.047 -13.855 -24.947 1.00 94.19 137 PRO A CA 1
ATOM 1141 C C . PRO A 1 137 ? 12.444 -14.230 -24.434 1.00 94.19 137 PRO A C 1
ATOM 1143 O O . PRO A 1 137 ? 13.048 -15.164 -24.952 1.00 94.19 137 PRO A O 1
ATOM 1146 N N . VAL A 1 138 ? 12.967 -13.551 -23.403 1.00 92.44 138 VAL A N 1
ATOM 1147 C CA . VAL A 1 138 ? 14.283 -13.891 -22.829 1.00 92.44 138 VAL A CA 1
ATOM 1148 C C . VAL A 1 138 ? 14.233 -15.196 -22.036 1.00 92.44 138 VAL A C 1
ATOM 1150 O O . VAL A 1 138 ? 15.206 -15.952 -22.046 1.00 92.44 138 VAL A O 1
ATOM 1153 N N . MET A 1 139 ? 13.118 -15.467 -21.356 1.00 90.12 139 MET A N 1
ATOM 1154 C CA . MET A 1 139 ? 12.933 -16.674 -20.544 1.00 90.12 139 MET A CA 1
ATOM 1155 C C . MET A 1 139 ? 12.260 -17.830 -21.292 1.00 90.12 139 MET A C 1
ATOM 1157 O O . MET A 1 139 ? 12.146 -18.916 -20.735 1.00 90.12 139 MET A O 1
ATOM 1161 N N . GLY A 1 140 ? 11.833 -17.627 -22.541 1.00 90.88 140 GLY A N 1
ATOM 1162 C CA . GLY A 1 140 ? 11.131 -18.650 -23.322 1.00 90.88 140 GLY A CA 1
ATOM 1163 C C . GLY A 1 140 ? 9.683 -18.885 -22.877 1.00 90.88 140 GLY A C 1
ATOM 1164 O O . GLY A 1 140 ? 9.135 -19.955 -23.113 1.00 90.88 140 GLY A O 1
ATOM 1165 N N . PHE A 1 141 ? 9.046 -17.902 -22.234 1.00 90.56 141 PHE A N 1
ATOM 1166 C CA . PHE A 1 141 ? 7.643 -17.985 -21.801 1.00 90.56 141 PHE A CA 1
ATOM 1167 C C . PHE A 1 141 ? 6.638 -17.614 -22.901 1.00 90.56 141 PHE A C 1
ATOM 1169 O O . PHE A 1 141 ? 5.431 -17.724 -22.692 1.00 90.56 141 PHE A O 1
ATOM 1176 N N . CYS A 1 142 ? 7.117 -17.189 -24.072 1.00 93.00 142 CYS A N 1
ATOM 1177 C CA . CYS A 1 142 ? 6.291 -16.942 -25.248 1.00 93.00 142 CYS A CA 1
ATOM 1178 C C . CYS A 1 142 ? 6.955 -17.464 -26.525 1.00 93.00 142 CYS A C 1
ATOM 1180 O O . CYS A 1 142 ? 8.185 -17.539 -26.609 1.00 93.00 142 CYS A O 1
ATOM 1182 N N . LYS A 1 143 ? 6.149 -17.765 -27.548 1.00 95.44 143 LYS A N 1
ATOM 1183 C CA . LYS A 1 143 ? 6.661 -18.092 -28.886 1.00 95.44 143 LYS A CA 1
ATOM 1184 C C . LYS A 1 143 ? 7.151 -16.819 -29.585 1.00 95.44 143 LYS A C 1
ATOM 1186 O O . LYS A 1 143 ? 6.721 -15.711 -29.262 1.00 95.44 143 LYS A O 1
ATOM 1191 N N . LYS A 1 144 ? 8.020 -16.975 -30.590 1.00 95.75 144 LYS A N 1
ATOM 1192 C CA . LYS A 1 144 ? 8.515 -15.855 -31.412 1.00 95.75 144 LYS A CA 1
ATOM 1193 C C . LYS A 1 144 ? 7.366 -15.074 -32.066 1.00 95.75 144 LYS A C 1
ATOM 1195 O O . LYS A 1 144 ? 7.354 -13.850 -31.988 1.00 95.75 144 LYS A O 1
ATOM 1200 N N . ASN A 1 145 ? 6.374 -15.780 -32.610 1.00 96.56 145 ASN A N 1
ATOM 1201 C CA . ASN A 1 145 ? 5.206 -15.158 -33.239 1.00 96.56 145 ASN A CA 1
ATOM 1202 C C . ASN A 1 145 ? 4.387 -14.331 -32.234 1.00 96.56 145 ASN A C 1
ATOM 1204 O O . ASN A 1 145 ? 3.959 -13.231 -32.568 1.00 96.56 145 ASN A O 1
ATOM 1208 N N . ASP A 1 146 ? 4.233 -14.797 -30.987 1.00 95.75 146 ASP A N 1
ATOM 1209 C CA . ASP A 1 146 ? 3.521 -14.038 -29.948 1.00 95.75 146 ASP A CA 1
ATOM 1210 C C . ASP A 1 146 ? 4.244 -12.727 -29.612 1.00 95.75 146 ASP A C 1
ATOM 1212 O O . ASP A 1 146 ? 3.614 -11.693 -29.387 1.00 95.75 146 ASP A O 1
ATOM 1216 N N . TYR A 1 147 ? 5.579 -12.771 -29.552 1.00 97.44 147 TYR A N 1
ATOM 1217 C CA . TYR A 1 147 ? 6.412 -11.593 -29.326 1.00 97.44 147 TYR A CA 1
ATOM 1218 C C . TYR A 1 147 ? 6.270 -10.584 -30.472 1.00 97.44 147 TYR A C 1
ATOM 1220 O O . TYR A 1 147 ? 6.076 -9.393 -30.227 1.00 97.44 147 TYR A O 1
ATOM 1228 N N . GLU A 1 148 ? 6.360 -11.044 -31.719 1.00 97.44 148 GLU A N 1
ATOM 1229 C CA . GLU A 1 148 ? 6.242 -10.183 -32.899 1.00 97.44 148 GLU A CA 1
ATOM 1230 C C . GLU A 1 148 ? 4.847 -9.565 -33.001 1.00 97.44 148 GLU A C 1
ATOM 1232 O O . GLU A 1 148 ? 4.733 -8.351 -33.184 1.00 97.44 148 GLU A O 1
ATOM 1237 N N . LEU A 1 149 ? 3.802 -10.362 -32.766 1.00 97.50 149 LEU A N 1
ATOM 1238 C CA . LEU A 1 149 ? 2.424 -9.888 -32.706 1.00 97.50 149 LEU A CA 1
ATOM 1239 C C . LEU A 1 149 ? 2.256 -8.797 -31.643 1.00 97.50 149 LEU A C 1
ATOM 1241 O O . LEU A 1 149 ? 1.724 -7.728 -31.938 1.00 97.50 149 LEU A O 1
ATOM 1245 N N . PHE A 1 150 ? 2.767 -9.021 -30.430 1.00 98.12 150 PHE A N 1
ATOM 1246 C CA . PHE A 1 150 ? 2.743 -8.013 -29.372 1.00 98.12 150 PHE A CA 1
ATOM 1247 C C . PHE A 1 150 ? 3.464 -6.725 -29.789 1.00 98.12 150 PHE A C 1
ATOM 1249 O O . PHE A 1 150 ? 2.913 -5.637 -29.624 1.00 98.12 150 PHE A O 1
ATOM 1256 N N . MET A 1 151 ? 4.673 -6.828 -30.351 1.00 98.06 151 MET A N 1
ATOM 1257 C CA . MET A 1 151 ? 5.456 -5.658 -30.762 1.00 98.06 151 MET A CA 1
ATOM 1258 C C . MET A 1 151 ? 4.787 -4.861 -31.888 1.00 98.06 151 MET A C 1
ATOM 1260 O O . MET A 1 151 ? 5.007 -3.654 -31.968 1.00 98.06 151 MET A O 1
ATOM 1264 N N . ASN A 1 152 ? 3.973 -5.508 -32.726 1.00 97.44 152 ASN A N 1
ATOM 1265 C CA . ASN A 1 152 ? 3.192 -4.850 -33.774 1.00 97.44 152 ASN A CA 1
ATOM 1266 C C . ASN A 1 152 ? 1.895 -4.218 -33.233 1.00 97.44 152 ASN A C 1
ATOM 1268 O O . ASN A 1 152 ? 1.437 -3.211 -33.762 1.00 97.44 152 ASN A O 1
ATOM 1272 N N . GLN A 1 153 ? 1.307 -4.777 -32.170 1.00 98.12 153 GLN A N 1
ATOM 1273 C CA . GLN A 1 153 ? 0.037 -4.305 -31.602 1.00 98.12 153 GLN A CA 1
ATOM 1274 C C . GLN A 1 153 ? 0.195 -3.246 -30.503 1.00 98.12 153 GLN A C 1
ATOM 1276 O O . GLN A 1 153 ? -0.681 -2.395 -30.355 1.00 98.12 153 GLN A O 1
ATOM 1281 N N . VAL A 1 154 ? 1.279 -3.283 -29.719 1.00 98.44 154 VAL A N 1
ATOM 1282 C CA . VAL A 1 154 ? 1.401 -2.509 -28.468 1.00 98.44 154 VAL A CA 1
ATOM 1283 C C . VAL A 1 154 ? 1.252 -1.000 -28.665 1.00 98.44 154 VAL A C 1
ATOM 1285 O O . VAL A 1 154 ? 0.592 -0.350 -27.861 1.00 98.44 154 VAL A O 1
ATOM 1288 N N . ASN A 1 155 ? 1.797 -0.440 -29.746 1.00 98.31 155 ASN A N 1
ATOM 1289 C CA . ASN A 1 155 ? 1.709 0.999 -29.999 1.00 98.31 155 ASN A CA 1
ATOM 1290 C C . ASN A 1 155 ? 0.279 1.439 -30.318 1.00 98.31 155 ASN A C 1
ATOM 1292 O O . ASN A 1 155 ? -0.168 2.456 -29.789 1.00 98.31 155 ASN A O 1
ATOM 1296 N N . ASN A 1 156 ? -0.439 0.655 -31.129 1.00 98.06 156 ASN A N 1
ATOM 1297 C CA . ASN A 1 156 ? -1.843 0.907 -31.451 1.00 98.06 156 ASN A CA 1
ATOM 1298 C C . ASN A 1 156 ? -2.714 0.745 -30.207 1.00 98.06 156 ASN A C 1
ATOM 1300 O O . ASN A 1 156 ? -3.541 1.603 -29.930 1.00 98.06 156 ASN A O 1
ATOM 1304 N N . PHE A 1 157 ? -2.469 -0.299 -29.411 1.00 98.06 157 PHE A N 1
ATOM 1305 C CA . PHE A 1 157 ? -3.140 -0.491 -28.129 1.00 98.06 157 PHE A CA 1
ATOM 1306 C C . PHE A 1 157 ? -2.961 0.724 -27.207 1.00 98.06 157 PHE A C 1
ATOM 1308 O O . PHE A 1 157 ? -3.941 1.270 -26.711 1.00 98.06 157 PHE A O 1
ATOM 1315 N N . GLU A 1 158 ? -1.729 1.197 -27.010 1.00 98.56 158 GLU A N 1
ATOM 1316 C CA . GLU A 1 158 ? -1.465 2.380 -26.184 1.00 98.56 158 GLU A CA 1
ATOM 1317 C C . GLU A 1 158 ? -2.083 3.650 -26.755 1.00 98.56 158 GLU A C 1
ATOM 1319 O O . GLU A 1 158 ? -2.611 4.459 -25.993 1.00 98.56 158 GLU A O 1
ATOM 1324 N N . LYS A 1 159 ? -2.047 3.814 -28.080 1.00 98.38 159 LYS A N 1
ATOM 1325 C CA . LYS A 1 159 ? -2.668 4.953 -28.749 1.00 98.38 159 LYS A CA 1
ATOM 1326 C C . LYS A 1 159 ? -4.179 4.961 -28.534 1.00 98.38 159 LYS A C 1
ATOM 1328 O O . LYS A 1 159 ? -4.700 5.993 -28.142 1.00 98.38 159 LYS A O 1
ATOM 1333 N N . MET A 1 160 ? -4.853 3.817 -28.657 1.00 98.19 160 MET A N 1
ATOM 1334 C CA . MET A 1 160 ? -6.283 3.699 -28.351 1.00 98.19 160 MET A CA 1
ATOM 1335 C C . MET A 1 160 ? -6.600 4.097 -26.904 1.00 98.19 160 MET A C 1
ATOM 1337 O O . MET A 1 160 ? -7.576 4.801 -26.670 1.00 98.19 160 MET A O 1
ATOM 1341 N N . LEU A 1 161 ? -5.774 3.691 -25.930 1.00 98.12 161 LEU A N 1
ATOM 1342 C CA . LEU A 1 161 ? -5.967 4.099 -24.531 1.00 98.12 161 LEU A CA 1
ATOM 1343 C C . LEU A 1 161 ? -5.815 5.617 -24.354 1.00 98.12 161 LEU A C 1
ATOM 1345 O O . LEU A 1 161 ? -6.603 6.241 -23.642 1.00 98.12 161 LEU A O 1
ATOM 1349 N N . VAL A 1 162 ? -4.792 6.208 -24.974 1.00 98.19 162 VAL A N 1
ATOM 1350 C CA . VAL A 1 162 ? -4.518 7.648 -24.874 1.00 98.19 162 VAL A CA 1
ATOM 1351 C C . VAL A 1 162 ? -5.585 8.470 -25.592 1.00 98.19 162 VAL A C 1
ATOM 1353 O O . VAL A 1 162 ? -6.055 9.454 -25.023 1.00 98.19 162 VAL A O 1
ATOM 1356 N N . ASP A 1 163 ? -6.007 8.048 -26.783 1.00 98.00 163 ASP A N 1
ATOM 1357 C CA . ASP A 1 163 ? -7.051 8.704 -27.575 1.00 98.00 163 ASP A CA 1
ATOM 1358 C C . ASP A 1 163 ? -8.419 8.635 -26.862 1.00 98.00 163 ASP A C 1
ATOM 1360 O O . ASP A 1 163 ? -9.173 9.603 -26.892 1.00 98.00 163 ASP A O 1
ATOM 1364 N N . ASP A 1 164 ? -8.701 7.556 -26.116 1.00 97.06 164 ASP A N 1
ATOM 1365 C CA . ASP A 1 164 ? -9.862 7.448 -25.210 1.00 97.06 164 ASP A CA 1
ATOM 1366 C C . ASP A 1 164 ? -9.754 8.400 -23.989 1.00 97.06 164 ASP A C 1
ATOM 1368 O O . ASP A 1 164 ? -10.714 8.650 -23.262 1.00 97.06 164 ASP A O 1
ATOM 1372 N N . GLY A 1 165 ? -8.586 8.993 -23.738 1.00 96.62 165 GLY A N 1
ATOM 1373 C CA . GLY A 1 165 ? -8.363 9.959 -22.659 1.00 96.62 165 GLY A CA 1
ATOM 1374 C C . GLY A 1 165 ? -7.749 9.365 -21.390 1.00 96.62 165 GLY A C 1
ATOM 1375 O O . GLY A 1 165 ? -7.785 10.007 -20.331 1.00 96.62 165 GLY A O 1
ATOM 1376 N N . ILE A 1 166 ? -7.168 8.161 -21.460 1.00 98.25 166 ILE A N 1
ATOM 1377 C CA . ILE A 1 166 ? -6.306 7.638 -20.394 1.00 98.25 166 ILE A CA 1
ATOM 1378 C C . ILE A 1 166 ? -4.948 8.335 -20.469 1.00 98.25 166 ILE A C 1
ATOM 1380 O O . ILE A 1 166 ? -4.213 8.248 -21.447 1.00 98.25 166 ILE A O 1
ATOM 1384 N N . ILE A 1 167 ? -4.562 8.977 -19.373 1.00 98.12 167 ILE A N 1
ATOM 1385 C CA . ILE A 1 167 ? -3.230 9.549 -19.207 1.00 98.12 167 ILE A CA 1
ATOM 1386 C C . ILE A 1 167 ? -2.275 8.395 -18.888 1.00 98.12 167 ILE A C 1
ATOM 1388 O O . ILE A 1 167 ? -2.233 7.919 -17.752 1.00 98.12 167 ILE A O 1
ATOM 1392 N N . LEU A 1 168 ? -1.532 7.925 -19.892 1.00 98.50 168 LEU A N 1
ATOM 1393 C CA . LEU A 1 168 ? -0.587 6.814 -19.769 1.00 98.50 168 LEU A CA 1
ATOM 1394 C C . LEU A 1 168 ? 0.840 7.322 -19.516 1.00 98.50 168 LEU A C 1
ATOM 1396 O O . LEU A 1 168 ? 1.433 7.990 -20.359 1.00 98.50 168 LEU A O 1
ATOM 1400 N N . LEU A 1 169 ? 1.423 6.966 -18.369 1.00 98.56 169 LEU A N 1
ATOM 1401 C CA . LEU A 1 169 ? 2.808 7.295 -18.019 1.00 98.56 169 LEU A CA 1
ATOM 1402 C C . LEU A 1 169 ? 3.647 6.026 -17.858 1.00 98.56 169 LEU A C 1
ATOM 1404 O O . LEU A 1 169 ? 3.301 5.141 -17.072 1.00 98.56 169 LEU A O 1
ATOM 1408 N N . LYS A 1 170 ? 4.786 5.959 -18.558 1.00 98.56 170 LYS A N 1
ATOM 1409 C CA . LYS A 1 170 ? 5.653 4.774 -18.586 1.00 98.56 170 LYS A CA 1
ATOM 1410 C C . LYS A 1 170 ? 6.992 5.039 -17.907 1.00 98.56 170 LYS A C 1
ATOM 1412 O O . LYS A 1 170 ? 7.764 5.890 -18.346 1.00 98.56 170 LYS A O 1
ATOM 1417 N N . LEU A 1 171 ? 7.276 4.317 -16.822 1.00 98.62 171 LEU A N 1
ATOM 1418 C CA . LEU A 1 171 ? 8.504 4.468 -16.039 1.00 98.62 171 LEU A CA 1
ATOM 1419 C C . LEU A 1 171 ? 9.372 3.217 -16.157 1.00 98.62 171 LEU A C 1
ATOM 1421 O O . LEU A 1 171 ? 8.926 2.124 -15.815 1.00 98.62 171 LEU A O 1
ATOM 1425 N N . TRP A 1 172 ? 10.628 3.380 -16.562 1.00 98.06 172 TRP A N 1
ATOM 1426 C CA . TRP A 1 172 ? 11.625 2.314 -16.585 1.00 98.06 172 TRP A CA 1
ATOM 1427 C C . TRP A 1 172 ? 12.674 2.521 -15.496 1.00 98.06 172 TRP A C 1
ATOM 1429 O O . TRP A 1 172 ? 13.488 3.440 -15.563 1.00 98.06 172 TRP A O 1
ATOM 1439 N N . PHE A 1 173 ? 12.701 1.638 -14.504 1.00 97.81 173 PHE A N 1
ATOM 1440 C CA . PHE A 1 173 ? 13.703 1.646 -13.443 1.00 97.81 173 PHE A CA 1
ATOM 1441 C C . PHE A 1 173 ? 14.978 0.947 -13.932 1.00 97.81 173 PHE A C 1
ATOM 1443 O O . PHE A 1 173 ? 15.018 -0.281 -14.075 1.00 97.81 173 PHE A O 1
ATOM 1450 N N . SER A 1 174 ? 16.020 1.740 -14.180 1.00 95.50 174 SER A N 1
ATOM 1451 C CA . SER A 1 174 ? 17.335 1.281 -14.628 1.00 95.50 174 SER A CA 1
ATOM 1452 C C . SER A 1 174 ? 18.237 0.974 -13.438 1.00 95.50 174 SER A C 1
ATOM 1454 O O . SER A 1 174 ? 18.276 1.727 -12.473 1.00 95.50 174 SER A O 1
ATOM 1456 N N . ILE A 1 175 ? 18.949 -0.145 -13.473 1.00 95.25 175 ILE A N 1
ATOM 1457 C CA . ILE A 1 175 ? 19.860 -0.582 -12.410 1.00 95.25 175 ILE A CA 1
ATOM 1458 C C . ILE A 1 175 ? 21.117 -1.156 -13.057 1.00 95.25 175 ILE A C 1
ATOM 1460 O O . ILE A 1 175 ? 21.017 -1.784 -14.114 1.00 95.25 175 ILE A O 1
ATOM 1464 N N . SER A 1 176 ? 22.280 -0.973 -12.434 1.00 94.81 176 SER A N 1
ATOM 1465 C CA . SER A 1 176 ? 23.512 -1.626 -12.884 1.00 94.81 176 SER A CA 1
ATOM 1466 C C . SER A 1 176 ? 23.522 -3.120 -12.529 1.00 94.81 176 SER A C 1
ATOM 1468 O O . SER A 1 176 ? 22.879 -3.561 -11.570 1.00 94.81 176 SER A O 1
ATOM 1470 N N . LYS A 1 177 ? 24.279 -3.923 -13.288 1.00 92.44 177 LYS A N 1
ATOM 1471 C CA . LYS A 1 177 ? 24.429 -5.368 -13.030 1.00 92.44 177 LYS A CA 1
ATOM 1472 C C . LYS A 1 177 ? 24.982 -5.630 -11.625 1.00 92.44 177 LYS A C 1
ATOM 1474 O O . LYS A 1 177 ? 24.480 -6.500 -10.912 1.00 92.44 177 LYS A O 1
ATOM 1479 N N . GLN A 1 178 ? 25.957 -4.822 -11.209 1.00 92.56 178 GLN A N 1
ATOM 1480 C CA . GLN A 1 178 ? 26.594 -4.890 -9.892 1.00 92.56 178 GLN A CA 1
ATOM 1481 C C . GLN A 1 178 ? 25.611 -4.562 -8.759 1.00 92.56 178 GLN A C 1
ATOM 1483 O O . GLN A 1 178 ? 25.458 -5.353 -7.827 1.00 92.56 178 GLN A O 1
ATOM 1488 N N . GLU A 1 179 ? 24.878 -3.449 -8.857 1.00 94.12 179 GLU A N 1
ATOM 1489 C CA . GLU A 1 179 ? 23.910 -3.061 -7.824 1.00 94.12 179 GLU A CA 1
ATOM 1490 C C . GLU A 1 179 ? 22.747 -4.059 -7.751 1.00 94.12 179 GLU A C 1
ATOM 1492 O O . GLU A 1 179 ? 22.264 -4.381 -6.663 1.00 94.12 179 GLU A O 1
ATOM 1497 N N . GLN A 1 180 ? 22.321 -4.637 -8.879 1.00 92.44 180 GLN A N 1
ATOM 1498 C CA . GLN A 1 180 ? 21.324 -5.709 -8.870 1.00 92.44 180 GLN A CA 1
ATOM 1499 C C . GLN A 1 180 ? 21.813 -6.930 -8.069 1.00 92.44 180 GLN A C 1
ATOM 1501 O O . GLN A 1 180 ? 21.072 -7.419 -7.209 1.00 92.44 180 GLN A O 1
ATOM 1506 N N . ARG A 1 181 ? 23.063 -7.371 -8.271 1.00 89.94 181 ARG A N 1
ATOM 1507 C CA . ARG A 1 181 ? 23.673 -8.471 -7.503 1.00 89.94 181 ARG A CA 1
ATOM 1508 C C . ARG A 1 181 ? 23.710 -8.158 -6.005 1.00 89.94 181 ARG A C 1
ATOM 1510 O O . ARG A 1 181 ? 23.232 -8.958 -5.199 1.00 89.94 181 ARG A O 1
ATOM 1517 N N . ILE A 1 182 ? 24.167 -6.962 -5.628 1.00 91.00 182 ILE A N 1
ATOM 1518 C CA . ILE A 1 182 ? 24.174 -6.497 -4.229 1.00 91.00 182 ILE A CA 1
ATOM 1519 C C . ILE A 1 182 ? 22.758 -6.541 -3.632 1.00 91.00 182 ILE A C 1
ATOM 1521 O O . ILE A 1 182 ? 22.561 -6.923 -2.472 1.00 91.00 182 ILE A O 1
ATOM 1525 N N . ARG A 1 183 ? 21.726 -6.176 -4.400 1.00 89.88 183 ARG A N 1
ATOM 1526 C CA . ARG A 1 183 ? 20.333 -6.233 -3.930 1.00 89.88 183 ARG A CA 1
ATOM 1527 C C . ARG A 1 183 ? 19.813 -7.641 -3.729 1.00 89.88 183 ARG A C 1
ATOM 1529 O O . ARG A 1 183 ? 18.995 -7.808 -2.822 1.00 89.88 183 ARG A O 1
ATOM 1536 N N . PHE A 1 184 ? 20.228 -8.602 -4.542 1.00 88.31 184 PHE A N 1
ATOM 1537 C CA . PHE A 1 184 ? 19.857 -10.001 -4.353 1.00 88.31 184 PHE A CA 1
ATOM 1538 C C . PHE A 1 184 ? 20.475 -10.566 -3.078 1.00 88.31 184 PHE A C 1
ATOM 1540 O O . PHE A 1 184 ? 19.728 -11.046 -2.225 1.00 88.31 184 PHE A O 1
ATOM 1547 N N . ILE A 1 185 ? 21.771 -10.340 -2.849 1.00 86.75 185 ILE A N 1
ATOM 1548 C CA . ILE A 1 185 ? 22.449 -10.722 -1.598 1.00 86.75 185 ILE A CA 1
ATOM 1549 C C . ILE A 1 185 ? 21.731 -10.108 -0.381 1.00 86.75 185 ILE A C 1
ATOM 1551 O O . ILE A 1 185 ? 21.397 -10.793 0.584 1.00 86.75 185 ILE A O 1
ATOM 1555 N N . ASN A 1 186 ? 21.379 -8.819 -0.451 1.00 87.38 186 ASN A N 1
ATOM 1556 C CA . ASN A 1 186 ? 20.636 -8.122 0.607 1.00 87.38 186 ASN A CA 1
ATOM 1557 C C . ASN A 1 186 ? 19.179 -8.590 0.805 1.00 87.38 186 ASN A C 1
ATOM 1559 O O . ASN A 1 186 ? 18.557 -8.260 1.823 1.00 87.38 186 ASN A O 1
ATOM 1563 N N . ARG A 1 187 ? 18.569 -9.238 -0.194 1.00 87.75 187 ARG A N 1
ATOM 1564 C CA . ARG A 1 187 ? 17.229 -9.836 -0.078 1.00 87.75 187 ARG A CA 1
ATOM 1565 C C . ARG A 1 187 ? 17.323 -11.202 0.580 1.00 87.75 187 ARG A C 1
ATOM 1567 O O . ARG A 1 187 ? 16.550 -11.439 1.499 1.00 87.75 187 ARG A O 1
ATOM 1574 N N . LEU A 1 188 ? 18.286 -12.020 0.158 1.00 83.25 188 LEU A N 1
ATOM 1575 C CA . LEU A 1 188 ? 18.558 -13.343 0.719 1.00 83.25 188 LEU A CA 1
ATOM 1576 C C . LEU A 1 188 ? 18.922 -13.267 2.206 1.00 83.25 188 LEU A C 1
ATOM 1578 O O . LEU A 1 188 ? 18.390 -14.028 3.006 1.00 83.25 188 LEU A O 1
ATOM 1582 N N . SER A 1 189 ? 19.721 -12.275 2.607 1.00 85.12 189 SER A N 1
ATOM 1583 C CA . SER A 1 189 ? 20.083 -12.061 4.016 1.00 85.12 189 SER A CA 1
ATOM 1584 C C . SER A 1 189 ? 18.960 -11.467 4.881 1.00 85.12 189 SER A C 1
ATOM 1586 O O . SER A 1 189 ? 19.130 -11.284 6.090 1.00 85.12 189 SER A O 1
ATOM 1588 N N . ASN A 1 190 ? 17.806 -11.116 4.297 1.00 86.12 190 ASN A N 1
ATOM 1589 C CA . ASN A 1 190 ? 16.707 -10.479 5.012 1.00 86.12 190 ASN A CA 1
ATOM 1590 C C . ASN A 1 190 ? 15.414 -11.302 4.920 1.00 86.12 190 ASN A C 1
ATOM 1592 O O . ASN A 1 190 ? 14.692 -11.168 3.930 1.00 86.12 190 ASN A O 1
ATOM 1596 N N . PRO A 1 191 ? 15.014 -12.005 5.995 1.00 86.00 191 PRO A N 1
ATOM 1597 C CA . PRO A 1 191 ? 13.856 -12.899 5.958 1.00 86.00 191 PRO A CA 1
ATOM 1598 C C . PRO A 1 191 ? 12.517 -12.187 5.687 1.00 86.00 191 PRO A C 1
ATOM 1600 O O . PRO A 1 191 ? 11.563 -12.803 5.235 1.00 86.00 191 PRO A O 1
ATOM 1603 N N . LEU A 1 192 ? 12.426 -10.859 5.862 1.00 87.06 192 LEU A N 1
ATOM 1604 C CA . LEU A 1 192 ? 11.234 -10.091 5.458 1.00 87.06 192 LEU A CA 1
ATOM 1605 C C . LEU A 1 192 ? 11.135 -9.831 3.946 1.00 87.06 192 LEU A C 1
ATOM 1607 O O . LEU A 1 192 ? 10.165 -9.231 3.479 1.00 87.06 192 LEU A O 1
ATOM 1611 N N . LYS A 1 193 ? 12.182 -10.137 3.183 1.00 84.56 193 LYS A N 1
ATOM 1612 C CA . LYS A 1 193 ? 12.294 -9.792 1.762 1.00 84.56 193 LYS A CA 1
ATOM 1613 C C . LYS A 1 193 ? 12.574 -10.994 0.880 1.00 84.56 193 LYS A C 1
ATOM 1615 O O . LYS A 1 193 ? 12.599 -10.794 -0.332 1.00 84.56 193 LYS A O 1
ATOM 1620 N N . THR A 1 194 ? 12.770 -12.181 1.440 1.00 79.31 194 THR A N 1
ATOM 1621 C CA . THR A 1 194 ? 13.189 -13.337 0.653 1.00 79.31 194 THR A CA 1
ATOM 1622 C C . THR A 1 194 ? 12.183 -13.707 -0.426 1.00 79.31 194 THR A C 1
ATOM 1624 O O . THR A 1 194 ? 12.581 -13.953 -1.553 1.00 79.31 194 THR A O 1
ATOM 1627 N N . TRP A 1 195 ? 10.880 -13.600 -0.146 1.00 81.12 195 TRP A N 1
ATOM 1628 C CA . TRP A 1 195 ? 9.827 -13.828 -1.146 1.00 81.12 195 TRP A CA 1
ATOM 1629 C C . TRP A 1 195 ? 9.960 -12.956 -2.411 1.00 81.12 195 TRP A C 1
ATOM 1631 O O . TRP A 1 195 ? 9.328 -13.236 -3.423 1.00 81.12 195 TRP A O 1
ATOM 1641 N N . LYS A 1 196 ? 10.750 -11.869 -2.366 1.00 78.88 196 LYS A N 1
ATOM 1642 C CA . LYS A 1 196 ? 11.044 -11.001 -3.519 1.00 78.88 196 LYS A CA 1
ATOM 1643 C C . LYS A 1 196 ? 12.134 -11.561 -4.433 1.00 78.88 196 LYS A C 1
ATOM 1645 O O . LYS A 1 196 ? 12.661 -10.792 -5.239 1.00 78.88 196 LYS A O 1
ATOM 1650 N N . PHE A 1 197 ? 12.552 -12.799 -4.234 1.00 78.25 197 PHE A N 1
ATOM 1651 C CA . PHE A 1 197 ? 13.610 -13.435 -4.993 1.00 78.25 197 PHE A CA 1
ATOM 1652 C C . PHE A 1 197 ? 13.144 -14.812 -5.469 1.00 78.25 197 PHE A C 1
ATOM 1654 O O . PHE A 1 197 ? 12.485 -15.535 -4.724 1.00 78.25 197 PHE A O 1
ATOM 1661 N N . SER A 1 198 ? 13.444 -15.117 -6.724 1.00 75.19 198 SER A N 1
ATOM 1662 C CA . SER A 1 198 ? 13.039 -16.319 -7.450 1.00 75.19 198 SER A CA 1
ATOM 1663 C C . SER A 1 198 ? 14.171 -16.792 -8.361 1.00 75.19 198 SER A C 1
ATOM 1665 O O . SER A 1 198 ? 15.045 -16.000 -8.713 1.00 75.19 198 SER A O 1
ATOM 1667 N N . ASP A 1 199 ? 14.130 -18.051 -8.797 1.00 75.12 199 ASP A N 1
ATOM 1668 C CA . ASP A 1 199 ? 15.145 -18.625 -9.698 1.00 75.12 199 ASP A CA 1
ATOM 1669 C C . ASP A 1 199 ? 15.233 -17.856 -11.032 1.00 75.12 199 ASP A C 1
ATOM 1671 O O . ASP A 1 199 ? 16.313 -17.637 -11.580 1.00 75.12 199 ASP A O 1
ATOM 1675 N N . VAL A 1 200 ? 14.096 -17.326 -11.498 1.00 77.12 200 VAL A N 1
ATOM 1676 C CA . VAL A 1 200 ? 13.997 -16.438 -12.668 1.00 77.12 200 VAL A CA 1
ATOM 1677 C C . VAL A 1 200 ? 14.844 -15.171 -12.485 1.00 77.12 200 VAL A C 1
ATOM 1679 O O . VAL A 1 200 ? 15.500 -14.718 -13.423 1.00 77.12 200 VAL A O 1
ATOM 1682 N N . ASP A 1 201 ? 14.886 -14.605 -11.274 1.00 78.06 201 ASP A N 1
ATOM 1683 C CA . ASP A 1 201 ? 15.681 -13.404 -10.996 1.00 78.06 201 ASP A CA 1
ATOM 1684 C C . ASP A 1 201 ? 17.194 -13.679 -11.130 1.00 78.06 201 ASP A C 1
ATOM 1686 O O . ASP A 1 201 ? 17.945 -12.794 -11.552 1.00 78.06 201 ASP A O 1
ATOM 1690 N N . MET A 1 202 ? 17.643 -14.898 -10.796 1.00 79.00 202 MET A N 1
ATOM 1691 C CA . MET A 1 202 ? 19.040 -15.332 -10.934 1.00 79.00 202 MET A CA 1
ATOM 1692 C C . MET A 1 202 ? 19.426 -15.518 -12.405 1.00 79.00 202 MET A C 1
ATOM 1694 O O . MET A 1 202 ? 20.462 -15.013 -12.843 1.00 79.00 202 MET A O 1
ATOM 1698 N N . GLU A 1 203 ? 18.576 -16.168 -13.199 1.00 82.88 203 GLU A N 1
ATOM 1699 C CA . GLU A 1 203 ? 18.795 -16.295 -14.646 1.00 82.88 203 GLU A CA 1
ATOM 1700 C C . GLU A 1 203 ? 18.860 -14.926 -15.342 1.00 82.88 203 GLU A C 1
ATOM 1702 O O . GLU A 1 203 ? 19.639 -14.732 -16.279 1.00 82.88 203 GLU A O 1
ATOM 1707 N N . GLY A 1 204 ? 18.141 -13.926 -14.821 1.00 82.56 204 GLY A N 1
ATOM 1708 C CA . GLY A 1 204 ? 18.216 -12.543 -15.297 1.00 82.56 204 GLY A CA 1
ATOM 1709 C C . GLY A 1 204 ? 19.610 -11.905 -15.212 1.00 82.56 204 GLY A C 1
ATOM 1710 O O . GLY A 1 204 ? 19.929 -11.031 -16.024 1.00 82.56 204 GLY A O 1
ATOM 1711 N N . GLN A 1 205 ? 20.460 -12.345 -14.277 1.00 84.12 205 GLN A N 1
ATOM 1712 C CA . GLN A 1 205 ? 21.861 -11.910 -14.179 1.00 84.12 205 GLN A CA 1
ATOM 1713 C C . GLN A 1 205 ? 22.750 -12.560 -15.239 1.00 84.12 205 GLN A C 1
ATOM 1715 O O . GLN A 1 205 ? 23.601 -11.880 -15.822 1.00 84.12 205 GLN A O 1
ATOM 1720 N N . LYS A 1 206 ? 22.547 -13.855 -15.506 1.00 87.94 206 LYS A N 1
ATOM 1721 C CA . LYS A 1 206 ? 23.291 -14.593 -16.538 1.00 87.94 206 LYS A CA 1
ATOM 1722 C C . LYS A 1 206 ? 22.947 -14.069 -17.929 1.00 87.94 206 LYS A C 1
ATOM 1724 O O . LYS A 1 206 ? 23.835 -13.754 -18.711 1.00 87.94 206 LYS A O 1
ATOM 1729 N N . ARG A 1 207 ? 21.657 -13.859 -18.201 1.00 91.25 207 ARG A N 1
ATOM 1730 C CA . ARG A 1 207 ? 21.130 -13.393 -19.496 1.00 91.25 207 ARG A CA 1
ATOM 1731 C C . ARG A 1 207 ? 21.137 -11.866 -19.644 1.00 91.25 207 ARG A C 1
ATOM 1733 O O . ARG A 1 207 ? 20.309 -11.316 -20.372 1.00 91.25 207 ARG A O 1
ATOM 1740 N N . TRP A 1 208 ? 22.027 -11.160 -18.937 1.00 92.25 208 TRP A N 1
ATOM 1741 C CA . TRP A 1 208 ? 22.010 -9.694 -18.847 1.00 92.25 208 TRP A CA 1
ATOM 1742 C C . TRP A 1 208 ? 21.966 -9.016 -20.221 1.00 92.25 208 TRP A C 1
ATOM 1744 O O . TRP A 1 208 ? 21.121 -8.143 -20.435 1.00 92.25 208 TRP A O 1
ATOM 1754 N N . ASP A 1 209 ? 22.813 -9.452 -21.151 1.00 94.81 209 ASP A N 1
ATOM 1755 C CA . ASP A 1 209 ? 22.966 -8.826 -22.468 1.00 94.81 209 ASP A CA 1
ATOM 1756 C C . ASP A 1 209 ? 21.767 -9.101 -23.378 1.00 94.81 209 ASP A C 1
ATOM 1758 O O . ASP A 1 209 ? 21.271 -8.195 -24.046 1.00 94.81 209 ASP A O 1
ATOM 1762 N N . ILE A 1 210 ? 21.194 -10.306 -23.304 1.00 94.25 210 ILE A N 1
ATOM 1763 C CA . ILE A 1 210 ? 19.963 -10.660 -24.026 1.00 94.25 210 ILE A CA 1
ATOM 1764 C C . ILE A 1 210 ? 18.801 -9.786 -23.531 1.00 94.25 210 ILE A C 1
ATOM 1766 O O . ILE A 1 210 ? 18.080 -9.191 -24.333 1.00 94.25 210 ILE A O 1
ATOM 1770 N N . TYR A 1 211 ? 18.658 -9.626 -22.210 1.00 93.69 211 TYR A N 1
ATOM 1771 C CA . TYR A 1 211 ? 17.695 -8.685 -21.630 1.00 93.69 211 TYR A CA 1
ATOM 1772 C C . TYR A 1 2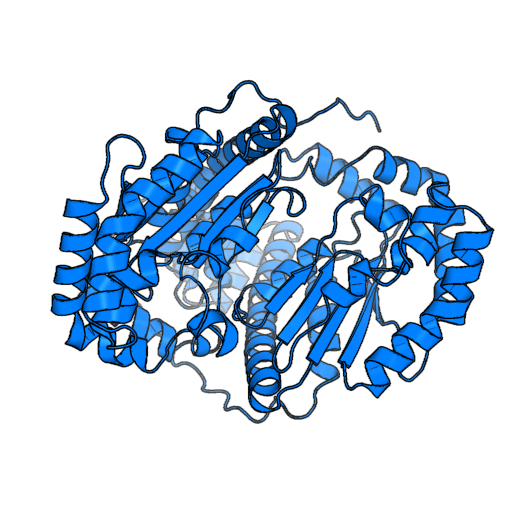11 ? 17.921 -7.247 -22.120 1.00 93.69 211 TYR A C 1
ATOM 1774 O O . TYR A 1 211 ? 16.953 -6.531 -22.373 1.00 93.69 211 TYR A O 1
ATOM 1782 N N . THR A 1 212 ? 19.180 -6.810 -22.247 1.00 94.88 212 THR A N 1
ATOM 1783 C CA . THR A 1 212 ? 19.521 -5.465 -22.740 1.00 94.88 212 THR A CA 1
ATOM 1784 C C . THR A 1 212 ? 19.097 -5.293 -24.196 1.00 94.88 212 THR A C 1
ATOM 1786 O O . THR A 1 212 ? 18.443 -4.297 -24.502 1.00 94.88 212 THR A O 1
ATOM 1789 N N . LYS A 1 213 ? 19.344 -6.293 -25.048 1.00 96.88 213 LYS A N 1
ATOM 1790 C CA . LYS A 1 213 ? 18.934 -6.301 -26.459 1.00 96.88 213 LYS A CA 1
ATOM 1791 C C . LYS A 1 213 ? 17.416 -6.181 -26.627 1.00 96.88 213 LYS A C 1
ATOM 1793 O O . LYS A 1 213 ? 16.943 -5.337 -27.386 1.00 96.88 213 LYS A O 1
ATOM 1798 N N . TYR A 1 214 ? 16.631 -6.984 -25.901 1.00 96.62 214 TYR A N 1
ATOM 1799 C CA . TYR A 1 214 ? 15.163 -6.900 -25.966 1.00 96.62 214 TYR A CA 1
ATOM 1800 C C . TYR A 1 214 ? 14.626 -5.585 -25.397 1.00 96.62 214 TYR A C 1
ATOM 1802 O O . TYR A 1 214 ? 13.709 -5.000 -25.972 1.00 96.62 214 TYR A O 1
ATOM 1810 N N . LYS A 1 215 ? 15.230 -5.085 -24.312 1.00 95.88 215 LYS A N 1
ATOM 1811 C CA . LYS A 1 215 ? 14.939 -3.756 -23.766 1.00 95.88 215 LYS A CA 1
ATOM 1812 C C . LYS A 1 215 ? 15.154 -2.683 -24.839 1.00 95.88 215 LYS A C 1
ATOM 1814 O O . LYS A 1 215 ? 14.237 -1.921 -25.108 1.00 95.88 215 LYS A O 1
ATOM 1819 N N . GLU A 1 216 ? 16.319 -2.621 -25.474 1.00 96.75 216 GLU A N 1
ATOM 1820 C CA . GLU A 1 216 ? 16.625 -1.607 -26.498 1.00 96.75 216 GLU A CA 1
ATOM 1821 C C . GLU A 1 216 ? 15.681 -1.689 -27.696 1.00 96.75 216 GLU A C 1
ATOM 1823 O O . GLU A 1 216 ? 15.132 -0.669 -28.115 1.00 96.75 216 GLU A O 1
ATOM 1828 N N . LYS A 1 217 ? 15.376 -2.905 -28.162 1.00 97.19 217 LYS A N 1
ATOM 1829 C CA . LYS A 1 217 ? 14.363 -3.126 -29.200 1.00 97.19 217 LYS A CA 1
ATOM 1830 C C . LYS A 1 217 ? 12.985 -2.606 -28.776 1.00 97.19 217 LYS A C 1
ATOM 1832 O O . LYS A 1 217 ? 12.337 -1.914 -29.557 1.00 97.19 217 LYS A O 1
ATOM 1837 N N . MET A 1 218 ? 12.552 -2.876 -27.544 1.00 97.50 218 MET A N 1
ATOM 1838 C CA . MET A 1 218 ? 11.305 -2.330 -26.998 1.00 97.50 218 MET A CA 1
ATOM 1839 C C . MET A 1 218 ? 11.326 -0.795 -26.981 1.00 97.50 218 MET A C 1
ATOM 1841 O O . MET A 1 218 ? 10.389 -0.177 -27.481 1.00 97.50 218 MET A O 1
ATOM 1845 N N . PHE A 1 219 ? 12.378 -0.168 -26.449 1.00 97.25 219 PHE A N 1
ATOM 1846 C CA . PHE A 1 219 ? 12.483 1.296 -26.384 1.00 97.25 219 PHE A CA 1
ATOM 1847 C C . PHE A 1 219 ? 12.445 1.939 -27.769 1.00 97.25 219 PHE A C 1
ATOM 1849 O O . PHE A 1 219 ? 11.672 2.873 -27.965 1.00 97.25 219 PHE A O 1
ATOM 1856 N N . SER A 1 220 ? 13.212 1.407 -28.725 1.00 97.19 220 SER A N 1
ATOM 1857 C CA . SER A 1 220 ? 13.282 1.944 -30.092 1.00 97.19 220 SER A CA 1
ATOM 1858 C C . SER A 1 220 ? 11.919 1.998 -30.788 1.00 97.19 220 SER A C 1
ATOM 1860 O O . SER A 1 220 ? 11.677 2.893 -31.587 1.00 97.19 220 SER A O 1
ATOM 1862 N N . LYS A 1 221 ? 11.012 1.069 -30.455 1.00 97.31 221 LYS A N 1
ATOM 1863 C CA . LYS A 1 221 ? 9.680 0.984 -31.063 1.00 97.31 221 LYS A CA 1
ATOM 1864 C C . LYS A 1 221 ? 8.575 1.657 -30.256 1.00 97.31 221 LYS A C 1
ATOM 1866 O O . LYS A 1 221 ? 7.553 1.993 -30.836 1.00 97.31 221 LYS A O 1
ATOM 1871 N N . THR A 1 222 ? 8.737 1.806 -28.941 1.00 97.88 222 THR A N 1
ATOM 1872 C CA . THR A 1 222 ? 7.627 2.176 -28.036 1.00 97.88 222 THR A CA 1
ATOM 1873 C C . THR A 1 222 ? 7.860 3.475 -27.265 1.00 97.88 222 THR A C 1
ATOM 1875 O O . THR A 1 222 ? 7.007 3.891 -26.483 1.00 97.88 222 THR A O 1
ATOM 1878 N N . ASN A 1 223 ? 8.999 4.144 -27.451 1.00 97.50 223 ASN A N 1
ATOM 1879 C CA . ASN A 1 223 ? 9.237 5.481 -26.910 1.00 97.50 223 ASN A CA 1
ATOM 1880 C C . ASN A 1 223 ? 8.678 6.552 -27.859 1.00 97.50 223 ASN A C 1
ATOM 1882 O O . ASN A 1 223 ? 9.421 7.138 -28.640 1.00 97.50 223 ASN A O 1
ATOM 1886 N N . LEU A 1 224 ? 7.365 6.772 -27.797 1.00 96.50 224 LEU A N 1
ATOM 1887 C CA . LEU A 1 224 ? 6.631 7.659 -28.704 1.00 96.50 224 LEU A CA 1
ATOM 1888 C C . LEU A 1 224 ? 6.189 8.939 -27.991 1.00 96.50 224 LEU A C 1
ATOM 1890 O O . LEU A 1 224 ? 6.075 8.961 -26.769 1.00 96.50 224 LEU A O 1
ATOM 1894 N N . GLU A 1 225 ? 5.909 10.003 -28.741 1.00 94.69 225 GLU A N 1
ATOM 1895 C CA . GLU A 1 225 ? 5.564 11.318 -28.180 1.00 94.69 225 GLU A CA 1
ATOM 1896 C C . GLU A 1 225 ? 4.318 11.286 -27.279 1.00 94.69 225 GLU A C 1
ATOM 1898 O O . GLU A 1 225 ? 4.321 11.860 -26.189 1.00 94.69 225 GLU A O 1
ATOM 1903 N N . TYR A 1 226 ? 3.280 10.551 -27.693 1.00 94.06 226 TYR A N 1
ATOM 1904 C CA . TYR A 1 226 ? 2.020 10.433 -26.951 1.00 94.06 226 TYR A CA 1
ATOM 1905 C C . TYR A 1 226 ? 2.117 9.523 -25.714 1.00 94.06 226 TYR A C 1
ATOM 1907 O O . TYR A 1 226 ? 1.290 9.613 -24.809 1.00 94.06 226 TYR A O 1
ATOM 1915 N N . ALA A 1 227 ? 3.126 8.651 -25.656 1.00 95.50 227 ALA A N 1
ATOM 1916 C CA . ALA A 1 227 ? 3.389 7.756 -24.533 1.00 95.50 227 ALA A CA 1
ATOM 1917 C C . ALA A 1 227 ? 4.906 7.514 -24.409 1.00 95.50 227 ALA A C 1
ATOM 1919 O O . ALA A 1 227 ? 5.404 6.447 -24.788 1.00 95.50 227 ALA A O 1
ATOM 1920 N N . PRO A 1 228 ? 5.680 8.488 -23.898 1.00 97.06 228 PRO A N 1
ATOM 1921 C CA . PRO A 1 228 ? 7.128 8.363 -23.825 1.00 97.06 228 PRO A CA 1
ATOM 1922 C C . PRO A 1 228 ? 7.541 7.525 -22.617 1.00 97.06 228 PRO A C 1
ATOM 1924 O O . PRO A 1 228 ? 6.871 7.493 -21.579 1.00 97.06 228 PRO A O 1
ATOM 1927 N N . TRP A 1 229 ? 8.700 6.886 -22.718 1.00 98.31 229 TRP A N 1
ATOM 1928 C CA . TRP A 1 229 ? 9.351 6.240 -21.591 1.00 98.31 229 TRP A CA 1
ATOM 1929 C C . TRP A 1 229 ? 10.193 7.234 -20.798 1.00 98.31 229 TRP A C 1
ATOM 1931 O O . TRP A 1 229 ? 11.051 7.934 -21.336 1.00 98.31 229 TRP A O 1
ATOM 1941 N N . LYS A 1 230 ? 10.035 7.225 -19.474 1.00 98.00 230 LYS A N 1
ATOM 1942 C CA . LYS A 1 230 ? 10.981 7.865 -18.560 1.00 98.00 230 LYS A CA 1
ATOM 1943 C C . LYS A 1 230 ? 11.894 6.832 -17.928 1.00 98.00 230 LYS A C 1
ATOM 1945 O O . LYS A 1 230 ? 11.452 6.008 -17.131 1.00 98.00 230 LYS A O 1
ATOM 1950 N N . ILE A 1 231 ? 13.185 6.942 -18.217 1.00 97.94 231 ILE A N 1
ATOM 1951 C CA . ILE A 1 231 ? 14.218 6.203 -17.494 1.00 97.94 231 ILE A CA 1
ATOM 1952 C C . ILE A 1 231 ? 14.442 6.870 -16.131 1.00 97.94 231 ILE A C 1
ATOM 1954 O O . ILE A 1 231 ? 14.642 8.083 -16.038 1.00 97.94 231 ILE A O 1
ATOM 1958 N N . ILE A 1 232 ? 14.383 6.058 -15.079 1.00 98.00 232 ILE A N 1
ATOM 1959 C CA . ILE A 1 232 ? 14.668 6.412 -13.691 1.00 98.00 232 ILE A CA 1
ATOM 1960 C C . ILE A 1 232 ? 15.928 5.653 -13.287 1.00 98.00 232 ILE A C 1
ATOM 1962 O O . ILE A 1 232 ? 15.906 4.417 -13.262 1.00 98.00 232 ILE A O 1
ATOM 1966 N N . ASP A 1 233 ? 17.015 6.361 -12.973 1.00 96.69 233 ASP A N 1
ATOM 1967 C CA . ASP A 1 233 ? 18.167 5.714 -12.345 1.00 96.69 233 ASP A CA 1
ATOM 1968 C C . ASP A 1 233 ? 17.740 5.212 -10.969 1.00 96.69 233 ASP A C 1
ATOM 1970 O O . ASP A 1 233 ? 17.212 5.945 -10.132 1.00 96.69 233 ASP A O 1
ATOM 1974 N N . SER A 1 234 ? 17.889 3.909 -10.780 1.00 95.69 234 SER A N 1
ATOM 1975 C CA . SER A 1 234 ? 17.450 3.225 -9.588 1.00 95.69 234 SER A CA 1
ATOM 1976 C C . SER A 1 234 ? 18.575 2.692 -8.732 1.00 95.69 234 SER A C 1
ATOM 1978 O O . SER A 1 234 ? 18.252 1.999 -7.766 1.00 95.69 234 SER A O 1
ATOM 1980 N N . ASN A 1 235 ? 19.845 2.999 -9.028 1.00 93.81 235 ASN A N 1
ATOM 1981 C CA . ASN A 1 235 ? 20.985 2.582 -8.209 1.00 93.81 235 ASN A CA 1
ATOM 1982 C C . ASN A 1 235 ? 20.867 3.112 -6.771 1.00 93.81 235 ASN A C 1
ATOM 1984 O O . ASN A 1 235 ? 20.942 2.318 -5.829 1.00 93.81 235 ASN A O 1
ATOM 1988 N N . ASP A 1 236 ? 20.511 4.388 -6.593 1.00 93.94 236 ASP A N 1
ATOM 1989 C CA . ASP A 1 236 ? 20.018 4.896 -5.310 1.00 93.94 236 ASP A CA 1
ATOM 1990 C C . ASP A 1 236 ? 18.486 4.753 -5.219 1.00 93.94 236 ASP A C 1
ATOM 1992 O O . ASP A 1 236 ? 17.707 5.285 -6.007 1.00 93.94 236 ASP A O 1
ATOM 1996 N N . LYS A 1 237 ? 18.011 3.997 -4.221 1.00 93.31 237 LYS A N 1
ATOM 1997 C CA . LYS A 1 237 ? 16.570 3.718 -4.048 1.00 93.31 237 LYS A CA 1
ATOM 1998 C C . LYS A 1 237 ? 15.775 4.902 -3.514 1.00 93.31 237 LYS A C 1
ATOM 2000 O O . LYS A 1 237 ? 14.547 4.814 -3.482 1.00 93.31 237 LYS A O 1
ATOM 2005 N N . LEU A 1 238 ? 16.418 5.875 -2.891 1.00 94.81 238 LEU A N 1
ATOM 2006 C CA . LEU A 1 238 ? 15.779 7.072 -2.361 1.00 94.81 238 LEU A CA 1
ATOM 2007 C C . LEU A 1 238 ? 15.552 8.053 -3.502 1.00 94.81 238 LEU A C 1
ATOM 2009 O O . LEU A 1 238 ? 14.401 8.455 -3.690 1.00 94.81 238 LEU A O 1
ATOM 2013 N N . ASP A 1 239 ? 16.581 8.297 -4.303 1.00 95.06 239 ASP A N 1
ATOM 2014 C CA . ASP A 1 239 ? 16.535 9.220 -5.437 1.00 95.06 239 ASP A CA 1
ATOM 2015 C C . ASP A 1 239 ? 15.563 8.717 -6.502 1.00 95.06 239 ASP A C 1
ATOM 2017 O O . ASP A 1 239 ? 14.613 9.417 -6.836 1.00 95.06 239 ASP A O 1
ATOM 2021 N N . ALA A 1 240 ? 15.618 7.429 -6.857 1.00 97.00 240 ALA A N 1
ATOM 2022 C CA . ALA A 1 240 ? 14.668 6.816 -7.792 1.00 97.00 240 ALA A CA 1
ATOM 2023 C C . ALA A 1 240 ? 13.192 7.043 -7.426 1.00 97.00 240 ALA A C 1
ATOM 2025 O O . ALA A 1 240 ? 12.316 7.168 -8.284 1.00 97.00 240 ALA A O 1
ATOM 2026 N N . ARG A 1 241 ? 12.877 7.060 -6.124 1.00 97.44 241 ARG A N 1
ATOM 2027 C CA . ARG A 1 241 ? 11.508 7.304 -5.636 1.00 97.44 241 ARG A CA 1
ATOM 2028 C C . ARG A 1 241 ? 11.137 8.773 -5.731 1.00 97.44 241 ARG A C 1
ATOM 2030 O O . ARG A 1 241 ? 9.990 9.075 -6.029 1.00 97.44 241 ARG A O 1
ATOM 2037 N N . VAL A 1 242 ? 12.078 9.656 -5.417 1.00 97.44 242 VAL A N 1
ATOM 2038 C CA . VAL A 1 242 ? 11.898 11.103 -5.538 1.00 97.44 242 VAL A CA 1
ATOM 2039 C C . VAL A 1 242 ? 11.700 11.462 -7.007 1.00 97.44 242 VAL A C 1
ATOM 2041 O O . VAL A 1 242 ? 10.700 12.091 -7.340 1.00 97.44 242 VAL A O 1
ATOM 2044 N N . ASP A 1 243 ? 12.574 10.985 -7.884 1.00 97.62 243 ASP A N 1
ATOM 2045 C CA . ASP A 1 243 ? 12.580 11.320 -9.306 1.00 97.62 243 ASP A CA 1
ATOM 2046 C C . ASP A 1 243 ? 11.374 10.761 -10.046 1.00 97.62 243 ASP A C 1
ATOM 2048 O O . ASP A 1 243 ? 10.769 11.466 -10.853 1.00 97.62 243 ASP A O 1
ATOM 2052 N N . SER A 1 244 ? 10.962 9.528 -9.734 1.00 98.19 244 SER A N 1
ATOM 2053 C CA . SER A 1 244 ? 9.737 8.966 -10.314 1.00 98.19 244 SER A CA 1
ATOM 2054 C C . SER A 1 244 ? 8.502 9.785 -9.936 1.00 98.19 244 SER A C 1
ATOM 2056 O O . SER A 1 244 ? 7.695 10.090 -10.813 1.00 98.19 244 SER A O 1
ATOM 2058 N N . ILE A 1 245 ? 8.359 10.197 -8.670 1.00 98.12 245 ILE A N 1
ATOM 2059 C CA . ILE A 1 245 ? 7.227 11.035 -8.245 1.00 98.12 245 ILE A CA 1
ATOM 2060 C C . ILE A 1 245 ? 7.319 12.431 -8.866 1.00 98.12 245 ILE A C 1
ATOM 2062 O O . ILE A 1 245 ? 6.329 12.902 -9.421 1.00 98.12 245 ILE A O 1
ATOM 2066 N N . LYS A 1 246 ? 8.494 13.075 -8.836 1.00 96.88 246 LYS A N 1
ATOM 2067 C CA . LYS A 1 246 ? 8.714 14.389 -9.462 1.00 96.88 246 LYS A CA 1
ATOM 2068 C C . LYS A 1 246 ? 8.356 14.376 -10.945 1.00 96.88 246 LYS A C 1
ATOM 2070 O O . LYS A 1 246 ? 7.698 15.301 -11.406 1.00 96.88 246 LYS A O 1
ATOM 2075 N N . TYR A 1 247 ? 8.757 13.336 -11.675 1.00 97.38 247 TYR A N 1
ATOM 2076 C CA . TYR A 1 247 ? 8.424 13.193 -13.088 1.00 97.38 247 TYR A CA 1
ATOM 2077 C C . TYR A 1 247 ? 6.920 13.034 -13.311 1.00 97.38 247 TYR A C 1
ATOM 2079 O O . TYR A 1 247 ? 6.363 13.717 -14.161 1.00 97.38 247 TYR A O 1
ATOM 2087 N N . VAL A 1 248 ? 6.247 12.163 -12.551 1.00 97.19 248 VAL A N 1
ATOM 2088 C CA . VAL A 1 248 ? 4.792 12.004 -12.693 1.00 97.19 248 VAL A CA 1
ATOM 2089 C C . VAL A 1 248 ? 4.089 13.328 -12.408 1.00 97.19 248 VAL A C 1
ATOM 2091 O O . VAL A 1 248 ? 3.282 13.762 -13.220 1.00 97.19 248 VAL A O 1
ATOM 2094 N N . LEU A 1 249 ? 4.439 14.011 -11.316 1.00 96.06 249 LEU A N 1
ATOM 2095 C CA . LEU A 1 249 ? 3.863 15.311 -10.968 1.00 96.06 249 LEU A CA 1
ATOM 2096 C C . LEU A 1 249 ? 4.158 16.384 -12.026 1.00 96.06 249 LEU A C 1
ATOM 2098 O O . LEU A 1 249 ? 3.286 17.196 -12.316 1.00 96.06 249 LEU A O 1
ATOM 2102 N N . SER A 1 250 ? 5.342 16.390 -12.647 1.00 94.31 250 SER A N 1
ATOM 2103 C CA . SER A 1 250 ? 5.691 17.403 -13.655 1.00 94.31 250 SER A CA 1
ATOM 2104 C C . SER A 1 250 ? 4.839 17.324 -14.924 1.00 94.31 250 SER A C 1
ATOM 2106 O O . SER A 1 250 ? 4.739 18.314 -15.649 1.00 94.31 250 SER A O 1
ATOM 2108 N N . LYS A 1 251 ? 4.170 16.190 -15.170 1.00 94.44 251 LYS A N 1
ATOM 2109 C CA . LYS A 1 251 ? 3.200 16.036 -16.264 1.00 94.44 251 LYS A CA 1
ATOM 2110 C C . LYS A 1 251 ? 1.870 16.745 -16.016 1.00 94.44 251 LYS A C 1
ATOM 2112 O O . LYS A 1 251 ? 1.083 16.883 -16.946 1.00 94.44 251 LYS A O 1
ATOM 2117 N N . PHE A 1 252 ? 1.639 17.262 -14.811 1.00 91.56 252 PHE A N 1
ATOM 2118 C CA . PHE A 1 252 ? 0.409 17.955 -14.450 1.00 91.56 252 PHE A CA 1
ATOM 2119 C C . PHE A 1 252 ? 0.729 19.379 -13.982 1.00 91.56 252 PHE A C 1
ATOM 2121 O O . PHE A 1 252 ? 1.174 19.602 -12.862 1.00 91.56 252 PHE A O 1
ATOM 2128 N N . LYS A 1 253 ? 0.492 20.381 -14.835 1.00 76.81 253 LYS A N 1
ATOM 2129 C CA . LYS A 1 253 ? 0.735 21.793 -14.477 1.00 76.81 253 LYS A CA 1
ATOM 2130 C C . LYS A 1 253 ? -0.358 22.374 -13.559 1.00 76.81 253 LYS A C 1
ATOM 2132 O O . LYS A 1 253 ? -0.055 23.196 -12.704 1.00 76.81 253 LYS A O 1
ATOM 2137 N N . LYS A 1 254 ? -1.606 21.907 -13.704 1.00 67.00 254 LYS A N 1
ATOM 2138 C CA . LYS A 1 254 ? -2.828 22.543 -13.165 1.00 67.00 254 LYS A CA 1
ATOM 2139 C C . LYS A 1 254 ? -3.228 22.162 -11.726 1.00 67.00 254 LYS A C 1
ATOM 2141 O O . LYS A 1 254 ? -4.129 22.777 -11.181 1.00 67.00 254 LYS A O 1
ATOM 2146 N N . PHE A 1 255 ? -2.595 21.176 -11.077 1.00 70.06 255 PHE A N 1
ATOM 2147 C CA . PHE A 1 255 ? -2.986 20.784 -9.703 1.00 70.06 255 PHE A CA 1
ATOM 2148 C C . PHE A 1 255 ? -2.350 21.656 -8.600 1.00 70.06 255 PHE A C 1
ATOM 2150 O O . PHE A 1 255 ? -2.666 21.487 -7.424 1.00 70.06 255 PHE A O 1
ATOM 2157 N N . LYS A 1 256 ? -1.428 22.561 -8.959 1.00 61.03 256 LYS A N 1
ATOM 2158 C CA . LYS A 1 256 ? -0.632 23.358 -8.008 1.00 61.03 256 LYS A CA 1
ATOM 2159 C C . LYS A 1 256 ? -1.384 24.535 -7.370 1.00 61.03 256 LYS A C 1
ATOM 2161 O O . LYS A 1 256 ? -0.843 25.150 -6.459 1.00 61.03 256 LYS A O 1
ATOM 2166 N N . GLU A 1 257 ? -2.610 24.823 -7.802 1.00 50.06 257 GLU A N 1
ATOM 2167 C CA . GLU A 1 257 ? -3.414 25.962 -7.322 1.00 50.06 257 GLU A CA 1
ATOM 2168 C C . GLU A 1 257 ? -4.155 25.695 -6.000 1.00 50.06 257 GLU A C 1
ATOM 2170 O O . GLU A 1 257 ? -4.753 26.600 -5.428 1.00 50.06 257 GLU A O 1
ATOM 2175 N N . THR A 1 258 ? -4.094 24.479 -5.444 1.00 47.53 258 THR A N 1
ATOM 2176 C CA . THR A 1 258 ? -4.679 24.216 -4.120 1.00 47.53 258 THR A CA 1
ATOM 2177 C C . THR A 1 258 ? -3.726 24.633 -2.998 1.00 47.53 258 THR A C 1
ATOM 2179 O O . THR A 1 258 ? -2.721 23.963 -2.758 1.00 47.53 258 THR A O 1
ATOM 2182 N N . GLU A 1 259 ? -4.087 25.722 -2.318 1.00 42.50 259 GLU A N 1
ATOM 2183 C CA . GLU A 1 259 ? -3.431 26.392 -1.186 1.00 42.50 259 GLU A CA 1
ATOM 2184 C C . GLU A 1 259 ? -2.437 25.555 -0.355 1.00 42.50 259 GLU A C 1
ATOM 2186 O O . GLU A 1 259 ? -2.777 24.578 0.326 1.00 42.50 259 GLU A O 1
ATOM 2191 N N . ASN A 1 260 ? -1.190 26.034 -0.328 1.00 37.94 260 ASN A N 1
ATOM 2192 C CA . ASN A 1 260 ? -0.166 25.631 0.630 1.00 37.94 260 ASN A CA 1
ATOM 2193 C C . ASN A 1 260 ? -0.386 26.351 1.967 1.00 37.94 260 ASN A C 1
ATOM 2195 O O . ASN A 1 260 ? 0.232 27.377 2.249 1.00 37.94 260 ASN A O 1
ATOM 2199 N N . ILE A 1 261 ? -1.237 25.799 2.830 1.00 41.00 261 ILE A N 1
ATOM 2200 C CA . ILE A 1 261 ? -1.345 26.281 4.211 1.00 41.00 261 ILE A CA 1
ATOM 2201 C C . ILE A 1 261 ? -0.081 25.853 4.970 1.00 41.00 261 ILE A C 1
ATOM 2203 O O . ILE A 1 261 ? 0.112 24.671 5.277 1.00 41.00 261 ILE A O 1
ATOM 2207 N N . LYS A 1 262 ? 0.789 26.820 5.289 1.00 34.91 262 LYS A N 1
ATOM 2208 C CA . LYS A 1 262 ? 1.908 26.626 6.222 1.00 34.91 262 LYS A CA 1
ATOM 2209 C C . LYS A 1 262 ? 1.344 26.213 7.584 1.00 34.91 262 LYS A C 1
ATOM 2211 O O . LYS A 1 262 ? 0.604 26.959 8.221 1.00 34.91 262 LYS A O 1
ATOM 2216 N N . LEU A 1 263 ? 1.698 25.015 8.039 1.00 38.56 263 LEU A N 1
ATOM 2217 C CA . LEU A 1 263 ? 1.323 24.541 9.367 1.00 38.56 263 LEU A CA 1
ATOM 2218 C C . LEU A 1 263 ? 2.147 25.277 10.423 1.00 38.56 263 LEU A C 1
ATOM 2220 O O . LEU A 1 263 ? 3.374 25.213 10.406 1.00 38.56 263 LEU A O 1
ATOM 2224 N N . LYS A 1 264 ? 1.470 25.940 11.367 1.00 32.50 264 LYS A N 1
ATOM 2225 C CA . LYS A 1 264 ? 2.117 26.431 12.587 1.00 32.50 264 LYS A CA 1
ATOM 2226 C C . LYS A 1 264 ? 2.641 25.227 13.388 1.00 32.50 264 LYS A C 1
ATOM 2228 O O . LYS A 1 264 ? 1.903 24.242 13.538 1.00 32.50 264 LYS A O 1
ATOM 2233 N N . PRO A 1 265 ? 3.881 25.270 13.906 1.00 37.53 265 P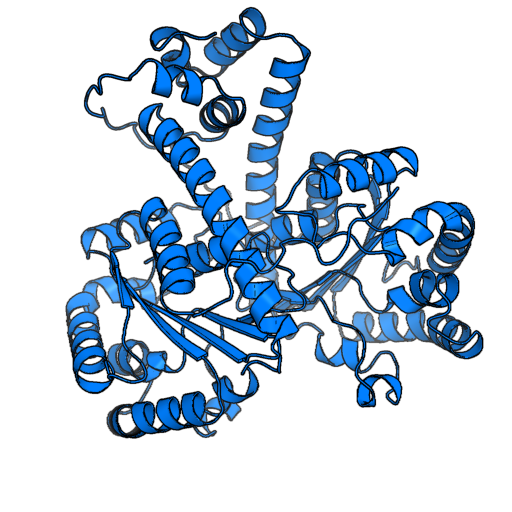RO A N 1
ATOM 2234 C CA . PRO A 1 265 ? 4.394 24.217 14.769 1.00 37.53 265 PRO A CA 1
ATOM 2235 C C . PRO A 1 265 ? 3.474 24.062 15.984 1.00 37.53 265 PRO A C 1
ATOM 2237 O O . PRO A 1 265 ? 3.041 25.035 16.602 1.00 37.53 265 PRO A O 1
ATOM 2240 N N . LYS A 1 266 ? 3.118 22.815 16.306 1.00 42.69 266 LYS A N 1
ATOM 2241 C CA . LYS A 1 266 ? 2.366 22.520 17.527 1.00 42.69 266 LYS A CA 1
ATOM 2242 C C . LYS A 1 266 ? 3.268 22.782 18.725 1.00 42.69 266 LYS A C 1
ATOM 2244 O O . LYS A 1 266 ? 4.370 22.245 18.770 1.00 42.69 266 LYS A O 1
ATOM 2249 N N . ALA A 1 267 ? 2.752 23.507 19.715 1.00 39.12 267 ALA A N 1
ATOM 2250 C CA . ALA A 1 267 ? 3.390 23.629 21.017 1.00 39.12 267 ALA A CA 1
ATOM 2251 C C . ALA A 1 267 ? 3.700 22.231 21.582 1.00 39.12 267 ALA A C 1
ATOM 2253 O O . ALA A 1 267 ? 2.821 21.361 21.680 1.00 39.12 267 ALA A O 1
ATOM 2254 N N . VAL A 1 268 ? 4.969 22.009 21.915 1.00 43.53 268 VAL A N 1
ATOM 2255 C CA . VAL A 1 268 ? 5.426 20.812 22.615 1.00 43.53 268 VAL A CA 1
ATOM 2256 C C . VAL A 1 268 ? 4.816 20.869 24.014 1.00 43.53 268 VAL A C 1
ATOM 2258 O O . VAL A 1 268 ? 5.110 21.769 24.790 1.00 43.53 268 VAL A O 1
ATOM 2261 N N . LYS A 1 269 ? 3.908 19.942 24.339 1.00 46.50 269 LYS A N 1
ATOM 2262 C CA . LYS A 1 269 ? 3.447 19.797 25.724 1.00 46.50 269 LYS A CA 1
ATOM 2263 C C . LYS A 1 269 ? 4.623 19.316 26.570 1.00 46.50 269 LYS A C 1
ATOM 2265 O O . LYS A 1 269 ? 5.252 18.328 26.194 1.00 46.50 269 LYS A O 1
ATOM 2270 N N . ASN A 1 270 ? 4.851 19.959 27.714 1.00 41.41 270 ASN A N 1
ATOM 2271 C CA . ASN A 1 270 ? 5.739 19.450 28.755 1.00 41.41 270 ASN A CA 1
ATOM 2272 C C . ASN A 1 270 ? 5.279 18.037 29.152 1.00 41.41 270 ASN A C 1
ATOM 2274 O O . ASN A 1 270 ? 4.198 17.847 29.711 1.00 41.41 270 ASN A O 1
ATOM 2278 N N . GLU A 1 271 ? 6.061 17.024 28.774 1.00 52.16 271 GLU A N 1
ATOM 2279 C CA . GLU A 1 271 ? 5.809 15.622 29.113 1.00 52.16 271 GLU A CA 1
ATOM 2280 C C . GLU A 1 271 ? 6.551 15.267 30.414 1.00 52.16 271 GLU A C 1
ATOM 2282 O O . GLU A 1 271 ? 7.650 15.755 30.671 1.00 52.16 271 GLU A O 1
ATOM 2287 N N . LYS A 1 272 ? 5.932 14.410 31.243 1.00 54.28 272 LYS A N 1
ATOM 2288 C CA . LYS A 1 272 ? 6.476 13.924 32.525 1.00 54.28 272 LYS A CA 1
ATOM 2289 C C . LYS A 1 272 ? 7.930 13.447 32.368 1.00 54.28 272 LYS A C 1
ATOM 2291 O O . LYS A 1 272 ? 8.210 12.672 31.453 1.00 54.28 272 LYS A O 1
ATOM 2296 N N . LYS A 1 273 ? 8.820 13.845 33.291 1.00 54.53 273 LYS A N 1
ATOM 2297 C CA . LYS A 1 273 ? 10.179 13.287 33.410 1.00 54.53 273 LYS A CA 1
ATOM 2298 C C . LYS A 1 273 ? 10.072 11.764 33.562 1.00 54.53 273 LYS A C 1
ATOM 2300 O O . LYS A 1 273 ? 9.453 11.273 34.501 1.00 54.53 273 LYS A O 1
ATOM 2305 N N . ILE A 1 274 ? 10.625 11.023 32.604 1.00 65.94 274 ILE A N 1
ATOM 2306 C CA . ILE A 1 274 ? 10.752 9.564 32.665 1.00 65.94 274 ILE A CA 1
ATOM 2307 C C . ILE A 1 274 ? 12.215 9.251 32.960 1.00 65.94 274 ILE A C 1
ATOM 2309 O O . ILE A 1 274 ? 13.094 9.754 32.262 1.00 65.94 274 ILE A O 1
ATOM 2313 N N . ASN A 1 275 ? 12.467 8.376 33.933 1.00 75.00 275 ASN A N 1
ATOM 2314 C CA . ASN A 1 275 ? 13.793 7.800 34.137 1.00 75.00 275 ASN A CA 1
ATOM 2315 C C . ASN A 1 275 ? 14.074 6.799 33.013 1.00 75.00 275 ASN A C 1
ATOM 2317 O O . ASN A 1 275 ? 13.453 5.737 32.927 1.00 75.00 275 ASN A O 1
ATOM 2321 N N . TYR A 1 276 ? 14.973 7.163 32.104 1.00 81.19 276 TYR A N 1
ATOM 2322 C CA . TYR A 1 276 ? 15.369 6.301 31.001 1.00 81.19 276 TYR A CA 1
ATOM 2323 C C . TYR A 1 276 ? 16.428 5.293 31.453 1.00 81.19 276 TYR A C 1
ATOM 2325 O O . TYR A 1 276 ? 17.402 5.649 32.110 1.00 81.19 276 TYR A O 1
ATOM 2333 N N . SER A 1 277 ? 16.282 4.034 31.043 1.00 87.00 277 SER A N 1
ATOM 2334 C CA . SER A 1 277 ? 17.301 3.015 31.314 1.00 87.00 277 SER A CA 1
ATOM 2335 C C . SER A 1 277 ? 18.497 3.127 30.357 1.00 87.00 277 SER A C 1
ATOM 2337 O O . SER A 1 277 ? 18.386 3.645 29.241 1.00 87.00 277 SER A O 1
ATOM 2339 N N . SER A 1 278 ? 19.631 2.520 30.715 1.00 86.31 278 SER A N 1
ATOM 2340 C CA . SER A 1 278 ? 20.784 2.368 29.810 1.00 86.31 278 SER A CA 1
ATOM 2341 C C . SER A 1 278 ? 20.424 1.629 28.506 1.00 86.31 278 SER A C 1
ATOM 2343 O O . SER A 1 278 ? 20.950 1.929 27.429 1.00 86.31 278 SER A O 1
ATOM 2345 N N . LYS A 1 279 ? 19.463 0.692 28.562 1.00 89.31 279 LYS A N 1
ATOM 2346 C CA . LYS A 1 279 ? 18.911 0.012 27.377 1.00 89.31 279 LYS A CA 1
ATOM 2347 C C . LYS A 1 279 ? 18.141 0.979 26.474 1.00 89.31 279 LYS A C 1
ATOM 2349 O O . LYS A 1 279 ? 18.216 0.844 25.252 1.00 89.31 279 LYS A O 1
ATOM 2354 N N . ASP A 1 280 ? 17.426 1.948 27.040 1.00 91.31 280 ASP A N 1
ATOM 2355 C CA . ASP A 1 280 ? 16.699 2.962 26.272 1.00 91.31 280 ASP A CA 1
ATOM 2356 C C . ASP A 1 280 ? 17.656 3.942 25.588 1.00 91.31 280 ASP A C 1
ATOM 2358 O O . ASP A 1 280 ? 17.466 4.236 24.404 1.00 91.31 280 ASP A O 1
ATOM 2362 N N . LEU A 1 281 ? 18.744 4.334 26.262 1.00 91.19 281 LEU A N 1
ATOM 2363 C CA . LEU A 1 281 ? 19.809 5.146 25.661 1.00 91.19 281 LEU A CA 1
ATOM 2364 C C . LEU A 1 281 ? 20.408 4.459 24.424 1.00 91.19 281 LEU A C 1
ATOM 2366 O O . LEU A 1 281 ? 20.565 5.074 23.365 1.00 91.19 281 LEU A O 1
ATOM 2370 N N . LYS A 1 282 ? 20.657 3.142 24.519 1.00 92.38 282 LYS A N 1
ATOM 2371 C CA . LYS A 1 282 ? 21.108 2.296 23.396 1.00 92.38 282 LYS A CA 1
ATOM 2372 C C . LYS A 1 282 ? 20.126 2.260 22.232 1.00 92.38 282 LYS A C 1
ATOM 2374 O O . LYS A 1 282 ? 20.552 2.121 21.086 1.00 92.38 282 LYS A O 1
ATOM 2379 N N . LEU A 1 283 ? 18.825 2.372 22.482 1.00 92.62 283 LEU A N 1
ATOM 2380 C CA . LEU A 1 283 ? 17.817 2.420 21.421 1.00 92.62 283 LEU A CA 1
ATOM 2381 C C . LEU A 1 283 ? 17.739 3.792 20.759 1.00 92.62 283 LEU A C 1
ATOM 2383 O O . LEU A 1 283 ? 17.638 3.848 19.532 1.00 92.62 283 LEU A O 1
ATOM 2387 N N . LEU A 1 284 ? 17.809 4.864 21.548 1.00 92.75 284 LEU A N 1
ATOM 2388 C CA . LEU A 1 284 ? 17.789 6.246 21.062 1.00 92.75 284 LEU A CA 1
ATOM 2389 C C . LEU A 1 284 ? 19.037 6.610 20.253 1.00 92.75 284 LEU A C 1
ATOM 2391 O O . LEU A 1 284 ? 18.969 7.418 19.336 1.00 92.75 284 LEU A O 1
ATOM 2395 N N . ASN A 1 285 ? 20.150 5.935 20.516 1.00 93.56 285 ASN A N 1
ATOM 2396 C CA . ASN A 1 285 ? 21.377 6.092 19.747 1.00 93.56 285 ASN A CA 1
ATOM 2397 C C . ASN A 1 285 ? 21.400 5.312 18.427 1.00 93.56 285 ASN A C 1
ATOM 2399 O O . ASN A 1 285 ? 22.389 5.393 17.706 1.00 93.56 285 ASN A O 1
ATOM 2403 N N . LYS A 1 286 ? 20.367 4.534 18.072 1.00 94.25 286 LYS A N 1
ATOM 2404 C CA . LYS A 1 286 ? 20.328 3.838 16.770 1.00 94.25 286 LYS A CA 1
ATOM 2405 C C . LYS A 1 286 ? 19.995 4.810 15.645 1.00 94.25 286 LYS A C 1
ATOM 2407 O O . LYS A 1 286 ? 19.177 5.702 15.833 1.00 94.25 286 LYS A O 1
ATOM 2412 N N . ASP A 1 287 ? 20.497 4.545 14.434 1.00 94.25 287 ASP A N 1
ATOM 2413 C CA . ASP A 1 287 ? 20.227 5.370 13.240 1.00 94.25 287 ASP A CA 1
ATOM 2414 C C . ASP A 1 287 ? 18.734 5.688 13.086 1.00 94.25 287 ASP A C 1
ATOM 2416 O O . ASP A 1 287 ? 18.345 6.816 12.824 1.00 94.25 287 ASP A O 1
ATOM 2420 N N . LYS A 1 288 ? 17.868 4.693 13.311 1.00 91.62 288 LYS A N 1
ATOM 2421 C CA . LYS A 1 288 ? 16.416 4.850 13.185 1.00 91.62 288 LYS A CA 1
ATOM 2422 C C . LYS A 1 288 ? 15.816 5.857 14.172 1.00 91.62 288 LYS A C 1
ATOM 2424 O O . LYS A 1 288 ? 14.828 6.496 13.821 1.00 91.62 288 LYS A O 1
ATOM 2429 N N . ALA A 1 289 ? 16.370 5.963 15.377 1.00 93.31 289 ALA A N 1
ATOM 2430 C CA . ALA A 1 289 ? 15.947 6.935 16.377 1.00 93.31 289 ALA A CA 1
ATOM 2431 C C . ALA A 1 289 ? 16.427 8.339 16.005 1.00 93.31 289 ALA A C 1
ATOM 2433 O O . ALA A 1 289 ? 15.603 9.242 15.921 1.00 93.31 289 ALA A O 1
ATOM 2434 N N . LEU A 1 290 ? 17.713 8.487 15.674 1.00 93.88 290 LEU A N 1
ATOM 2435 C CA . LEU A 1 290 ? 18.303 9.763 15.252 1.00 93.88 290 LEU A CA 1
ATOM 2436 C C . LEU A 1 290 ? 17.603 10.324 14.005 1.00 93.88 290 LEU A C 1
ATOM 2438 O O . LEU A 1 290 ? 17.197 11.481 13.976 1.00 93.88 290 LEU A O 1
ATOM 2442 N N . ILE A 1 291 ? 17.336 9.469 13.012 1.00 92.75 291 ILE A N 1
ATOM 2443 C CA . ILE A 1 291 ? 16.531 9.831 11.838 1.00 92.75 291 ILE A CA 1
ATOM 2444 C C . ILE A 1 291 ? 15.128 10.277 12.264 1.00 92.75 291 ILE A C 1
ATOM 2446 O O . ILE A 1 291 ? 14.598 11.218 11.684 1.00 92.75 291 ILE A O 1
ATOM 2450 N N . ASN A 1 292 ? 14.493 9.615 13.238 1.00 91.25 292 ASN A N 1
ATOM 2451 C CA . ASN A 1 292 ? 13.147 9.983 13.675 1.00 91.25 292 ASN A CA 1
ATOM 2452 C C . ASN A 1 292 ? 13.109 11.352 14.361 1.00 91.25 292 ASN A C 1
ATOM 2454 O O . ASN A 1 292 ? 12.205 12.119 14.042 1.00 91.25 292 ASN A O 1
ATOM 2458 N N . LEU A 1 293 ? 14.093 11.644 15.219 1.00 91.19 293 LEU A N 1
ATOM 2459 C CA . LEU A 1 293 ? 14.263 12.948 15.867 1.00 91.19 293 LEU A CA 1
ATOM 2460 C C . LEU A 1 293 ? 14.466 14.055 14.826 1.00 91.19 293 LEU A C 1
ATOM 2462 O O . LEU A 1 293 ? 13.807 15.080 14.890 1.00 91.19 293 LEU A O 1
ATOM 2466 N N . LEU A 1 294 ? 15.281 13.807 13.795 1.00 89.38 294 LEU A N 1
ATOM 2467 C CA . LEU A 1 294 ? 15.544 14.792 12.741 1.00 89.38 294 LEU A CA 1
ATOM 2468 C C . LEU A 1 294 ? 14.421 14.941 11.699 1.00 89.38 294 LEU A C 1
ATOM 2470 O O . LEU A 1 294 ? 14.379 15.950 10.995 1.00 89.38 294 LEU A O 1
ATOM 2474 N N . SER A 1 295 ? 13.577 13.923 11.504 1.00 86.12 295 SER A N 1
ATOM 2475 C CA . SER A 1 295 ? 12.587 13.907 10.408 1.00 86.12 295 SER A CA 1
ATOM 2476 C C . SER A 1 295 ? 11.202 14.404 10.816 1.00 86.12 295 SER A C 1
ATOM 2478 O O . SER A 1 295 ? 10.351 14.552 9.942 1.00 86.12 295 SER A O 1
ATOM 2480 N N . ARG A 1 296 ? 10.918 14.545 12.114 1.00 81.06 296 ARG A N 1
ATOM 2481 C CA . ARG A 1 296 ? 9.573 14.849 12.613 1.00 81.06 296 ARG A CA 1
ATOM 2482 C C . ARG A 1 296 ? 9.602 16.061 13.524 1.00 81.06 296 ARG A C 1
ATOM 2484 O O . ARG A 1 296 ? 10.211 16.004 14.583 1.00 81.06 296 ARG A O 1
ATOM 2491 N N . ASP A 1 297 ? 8.817 17.066 13.168 1.00 76.31 297 ASP A N 1
ATOM 2492 C CA . ASP A 1 297 ? 8.726 18.312 13.935 1.00 76.31 297 ASP A CA 1
ATOM 2493 C C . ASP A 1 297 ? 8.096 18.104 15.327 1.00 76.31 297 ASP A C 1
ATOM 2495 O O . ASP A 1 297 ? 8.321 18.880 16.242 1.00 76.31 297 ASP A O 1
ATOM 2499 N N . ASP A 1 298 ? 7.316 17.029 15.517 1.00 79.62 298 ASP A N 1
ATOM 2500 C CA . ASP A 1 298 ? 6.663 16.687 16.789 1.00 79.62 298 ASP A CA 1
ATOM 2501 C C . ASP A 1 298 ? 7.398 15.606 17.608 1.00 79.62 298 ASP A C 1
ATOM 2503 O O . ASP A 1 298 ? 6.798 14.996 18.514 1.00 79.62 298 ASP A O 1
ATOM 2507 N N . ALA A 1 299 ? 8.649 15.296 17.250 1.00 83.62 299 ALA A N 1
ATOM 2508 C CA . ALA A 1 299 ? 9.434 14.250 17.892 1.00 83.62 299 ALA A CA 1
ATOM 2509 C C . ALA A 1 299 ? 9.828 14.625 19.326 1.00 83.62 299 ALA A C 1
ATOM 2511 O O . ALA A 1 299 ? 10.338 15.703 19.599 1.00 83.62 299 ALA A O 1
ATOM 2512 N N . THR A 1 300 ? 9.637 13.677 20.243 1.00 89.25 300 THR A N 1
ATOM 2513 C CA . THR A 1 300 ? 10.190 13.721 21.603 1.00 89.25 300 THR A CA 1
ATOM 2514 C C . THR A 1 300 ? 10.964 12.431 21.841 1.00 89.25 300 THR A C 1
ATOM 2516 O O . THR A 1 300 ? 10.657 11.411 21.207 1.00 89.25 300 THR A O 1
ATOM 2519 N N . LEU A 1 301 ? 11.929 12.421 22.766 1.00 88.88 301 LEU A N 1
ATOM 2520 C CA . LEU A 1 301 ? 12.680 11.201 23.096 1.00 88.88 301 LEU A CA 1
ATOM 2521 C C . LEU A 1 301 ? 11.745 10.040 23.463 1.00 88.88 301 LEU A C 1
ATOM 2523 O O . LEU A 1 301 ? 11.913 8.919 22.979 1.00 88.88 301 LEU A O 1
ATOM 2527 N N . ILE A 1 302 ? 10.684 10.321 24.221 1.00 89.00 302 ILE A N 1
ATOM 2528 C CA . ILE A 1 302 ? 9.670 9.340 24.619 1.00 89.00 302 ILE A CA 1
ATOM 2529 C C . ILE A 1 302 ? 8.946 8.763 23.393 1.00 89.00 302 ILE A C 1
ATOM 2531 O O . ILE A 1 302 ? 8.832 7.540 23.245 1.00 89.00 302 ILE A O 1
ATOM 2535 N N . LYS A 1 303 ? 8.447 9.619 22.491 1.00 88.25 303 LYS A N 1
ATOM 2536 C CA . LYS A 1 303 ? 7.756 9.176 21.267 1.00 88.25 303 LYS A CA 1
ATOM 2537 C C . LYS A 1 303 ? 8.692 8.384 20.353 1.00 88.25 303 LYS A C 1
ATOM 2539 O O . LYS A 1 303 ? 8.275 7.355 19.814 1.00 88.25 303 LYS A O 1
ATOM 2544 N N . THR A 1 304 ? 9.940 8.824 20.216 1.00 91.25 304 THR A N 1
ATOM 2545 C CA . THR A 1 304 ? 10.971 8.151 19.419 1.00 91.25 304 THR A CA 1
ATOM 2546 C C . THR A 1 304 ? 11.287 6.773 19.986 1.00 91.25 304 THR A C 1
ATOM 2548 O O . THR A 1 304 ? 11.271 5.783 19.252 1.00 91.25 304 THR A O 1
ATOM 2551 N N . LEU A 1 305 ? 11.494 6.669 21.298 1.00 91.94 305 LEU A N 1
ATOM 2552 C CA . LEU A 1 305 ? 11.756 5.401 21.971 1.00 91.94 305 LEU A CA 1
ATOM 2553 C C . LEU A 1 305 ? 10.600 4.414 21.772 1.00 91.94 305 LEU A C 1
ATOM 2555 O O . LEU A 1 305 ? 10.827 3.260 21.394 1.00 91.94 305 LEU A O 1
ATOM 2559 N N . ARG A 1 306 ? 9.353 4.871 21.955 1.00 90.75 306 ARG A N 1
ATOM 2560 C CA . ARG A 1 306 ? 8.149 4.064 21.691 1.00 90.75 306 ARG A CA 1
ATOM 2561 C C . ARG A 1 306 ? 8.100 3.591 20.240 1.00 90.75 306 ARG A C 1
ATOM 2563 O O . ARG A 1 306 ? 7.857 2.412 19.996 1.00 90.75 306 ARG A O 1
ATOM 2570 N N . TYR A 1 307 ? 8.368 4.475 19.281 1.00 91.00 307 TYR A N 1
ATOM 2571 C CA . TYR A 1 307 ? 8.406 4.131 17.859 1.00 91.00 307 TYR A CA 1
ATOM 2572 C C . TYR A 1 307 ? 9.472 3.070 17.547 1.00 91.00 307 TYR A C 1
ATOM 2574 O O . TYR A 1 307 ? 9.195 2.100 16.840 1.00 91.00 307 TYR A O 1
ATOM 2582 N N . VAL A 1 308 ? 10.673 3.193 18.111 1.00 92.44 308 VAL A N 1
ATOM 2583 C CA . VAL A 1 308 ? 11.748 2.212 17.905 1.00 92.44 308 VAL A CA 1
ATOM 2584 C C . VAL A 1 308 ? 11.394 0.859 18.523 1.00 92.44 308 VAL A C 1
ATOM 2586 O O . VAL A 1 308 ? 11.607 -0.171 17.876 1.00 92.44 308 VAL A O 1
ATOM 2589 N N . LYS A 1 309 ? 10.819 0.835 19.734 1.00 93.00 309 LYS A N 1
ATOM 2590 C CA . LYS A 1 309 ? 10.327 -0.399 20.376 1.00 93.00 309 LYS A CA 1
ATOM 2591 C C . LYS A 1 309 ? 9.224 -1.058 19.539 1.00 93.00 309 LYS A C 1
ATOM 2593 O O . LYS A 1 309 ? 9.316 -2.253 19.251 1.00 93.00 309 LYS A O 1
ATOM 2598 N N . PHE A 1 310 ? 8.252 -0.275 19.069 1.00 93.19 310 PHE A N 1
ATOM 2599 C CA . PHE A 1 310 ? 7.189 -0.725 18.166 1.00 93.19 310 PHE A CA 1
ATOM 2600 C C . PHE A 1 310 ? 7.747 -1.392 16.911 1.00 93.19 310 PHE A C 1
ATOM 2602 O O . PHE A 1 310 ? 7.370 -2.513 16.593 1.00 93.19 310 PHE A O 1
ATOM 2609 N N . GLU A 1 311 ? 8.688 -0.751 16.222 1.00 92.31 311 GLU A N 1
ATOM 2610 C CA . GLU A 1 311 ? 9.241 -1.282 14.975 1.00 92.31 311 GLU A CA 1
ATOM 2611 C C . GLU A 1 311 ? 10.013 -2.595 15.178 1.00 92.31 311 GLU A C 1
ATOM 2613 O O . GLU A 1 311 ? 10.007 -3.454 14.295 1.00 92.31 311 GLU A O 1
ATOM 2618 N N . ARG A 1 312 ? 10.655 -2.788 16.341 1.00 92.06 312 ARG A N 1
ATOM 2619 C CA . ARG A 1 312 ? 11.286 -4.075 16.683 1.00 92.06 312 ARG A CA 1
ATOM 2620 C C . ARG A 1 312 ? 10.243 -5.174 16.886 1.00 92.06 312 ARG A C 1
ATOM 2622 O O . ARG A 1 312 ? 10.449 -6.276 16.384 1.00 92.06 312 ARG A O 1
ATOM 2629 N N . ARG A 1 313 ? 9.141 -4.886 17.591 1.00 94.94 313 ARG A N 1
ATOM 2630 C CA . ARG A 1 313 ? 8.041 -5.846 17.801 1.00 94.94 313 ARG A CA 1
ATOM 2631 C C . ARG A 1 313 ? 7.338 -6.171 16.484 1.00 94.94 313 ARG A C 1
ATOM 2633 O O . ARG A 1 313 ? 7.180 -7.341 16.156 1.00 94.94 313 ARG A O 1
ATOM 2640 N N . LEU A 1 314 ? 7.023 -5.148 15.691 1.00 95.44 314 LEU A N 1
ATOM 2641 C CA . LEU A 1 314 ? 6.400 -5.282 14.377 1.00 95.44 314 LEU A CA 1
ATOM 2642 C C . LEU A 1 314 ? 7.216 -6.185 13.446 1.00 95.44 314 LEU A C 1
ATOM 2644 O O . LEU A 1 314 ? 6.637 -7.033 12.779 1.00 95.44 314 LEU A O 1
ATOM 2648 N N . LYS A 1 315 ? 8.552 -6.050 13.433 1.00 94.00 315 LYS A N 1
ATOM 2649 C CA . LYS A 1 315 ? 9.425 -6.913 12.622 1.00 94.00 315 LYS A CA 1
ATOM 2650 C C . LYS A 1 315 ? 9.217 -8.398 12.938 1.00 94.00 315 LYS A C 1
ATOM 2652 O O . LYS A 1 315 ? 9.157 -9.185 12.004 1.00 94.00 315 LYS A O 1
ATOM 2657 N N . LYS A 1 316 ? 9.119 -8.772 14.219 1.00 94.38 316 LYS A N 1
ATOM 2658 C CA . LYS A 1 316 ? 8.909 -10.1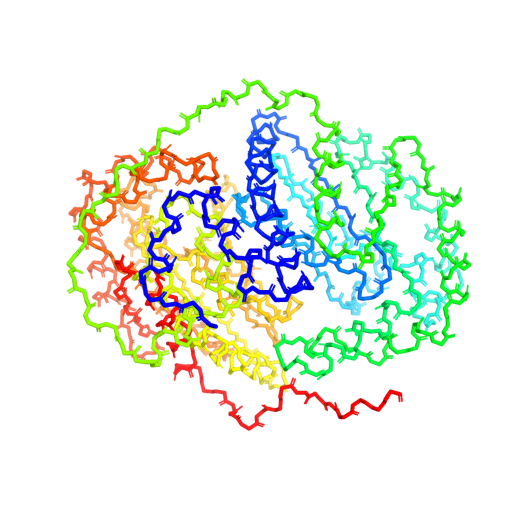73 14.626 1.00 94.38 316 LYS A CA 1
ATOM 2659 C C . LYS A 1 316 ? 7.563 -10.695 14.126 1.00 94.38 316 LYS A C 1
ATOM 2661 O O . LYS A 1 316 ? 7.508 -11.739 13.500 1.00 94.38 316 LYS A O 1
ATOM 2666 N N . LEU A 1 317 ? 6.503 -9.916 14.320 1.00 96.00 317 LEU A N 1
ATOM 2667 C CA . LEU A 1 317 ? 5.158 -10.298 13.890 1.00 96.00 317 LEU A CA 1
ATOM 2668 C C . LEU A 1 317 ? 5.019 -10.374 12.368 1.00 96.00 317 LEU A C 1
ATOM 2670 O O . LEU A 1 317 ? 4.318 -11.230 11.851 1.00 96.00 317 LEU A O 1
ATOM 2674 N N . GLN A 1 318 ? 5.712 -9.505 11.634 1.00 95.81 318 GLN A N 1
ATOM 2675 C CA . GLN A 1 318 ? 5.722 -9.551 10.173 1.00 95.81 318 GLN A CA 1
ATOM 2676 C C . GLN A 1 318 ? 6.431 -10.791 9.618 1.00 95.81 318 GLN A C 1
ATOM 2678 O O . GLN A 1 318 ? 6.110 -11.187 8.506 1.00 95.81 318 GLN A O 1
ATOM 2683 N N . LEU A 1 319 ? 7.372 -11.392 10.355 1.00 94.00 319 LEU A N 1
ATOM 2684 C CA . LEU A 1 319 ? 7.966 -12.675 9.963 1.00 94.00 319 LEU A CA 1
ATOM 2685 C C . LEU A 1 319 ? 6.937 -13.800 10.090 1.00 94.00 319 LEU A C 1
ATOM 2687 O O . LEU A 1 319 ? 6.758 -14.569 9.155 1.00 94.00 319 LEU A O 1
ATOM 2691 N N . GLU A 1 320 ? 6.198 -13.826 11.195 1.00 95.25 320 GLU A N 1
ATOM 2692 C CA . GLU A 1 320 ? 5.120 -14.797 11.403 1.00 95.25 320 GLU A CA 1
ATOM 2693 C C . GLU A 1 320 ? 3.970 -14.609 10.399 1.00 95.25 320 GLU A C 1
ATOM 2695 O O . GLU A 1 320 ? 3.448 -15.581 9.867 1.00 95.25 320 GLU A O 1
ATOM 2700 N N . MET A 1 321 ? 3.639 -13.368 10.025 1.00 96.69 321 MET A N 1
ATOM 2701 C CA . MET A 1 321 ? 2.666 -13.103 8.954 1.00 96.69 321 MET A CA 1
ATOM 2702 C C . MET A 1 321 ? 3.110 -13.655 7.591 1.00 96.69 321 MET A C 1
ATOM 2704 O O . MET A 1 321 ? 2.259 -14.042 6.794 1.00 96.69 321 MET A O 1
ATOM 2708 N N . ILE A 1 322 ? 4.418 -13.685 7.303 1.00 94.25 322 ILE A N 1
ATOM 2709 C CA . ILE A 1 322 ? 4.937 -14.293 6.067 1.00 94.25 322 ILE A CA 1
ATOM 2710 C C . ILE A 1 322 ? 4.736 -15.808 6.106 1.00 94.25 322 ILE A C 1
ATOM 2712 O O . ILE A 1 322 ? 4.258 -16.366 5.123 1.00 94.25 322 ILE A O 1
ATOM 2716 N N . LYS A 1 323 ? 5.030 -16.456 7.239 1.00 94.25 323 LYS A N 1
ATOM 2717 C CA . LYS A 1 323 ? 4.766 -17.891 7.419 1.00 94.25 323 LYS A CA 1
ATOM 2718 C C . LYS A 1 323 ? 3.288 -18.217 7.240 1.00 94.25 323 LYS A C 1
ATOM 2720 O O . LYS A 1 323 ? 2.961 -19.131 6.496 1.00 94.25 323 LYS A O 1
ATOM 2725 N N . LEU A 1 324 ? 2.405 -17.418 7.843 1.00 96.38 324 LEU A N 1
ATOM 2726 C CA . LEU A 1 324 ? 0.960 -17.552 7.666 1.00 96.38 324 LEU A CA 1
ATOM 2727 C C . LEU A 1 324 ? 0.575 -17.452 6.186 1.00 96.38 324 LEU A C 1
ATOM 2729 O O . LEU A 1 324 ? -0.145 -18.311 5.694 1.00 96.38 324 LEU A O 1
ATOM 2733 N N . GLN A 1 325 ? 1.068 -16.449 5.450 1.00 95.38 325 GLN A N 1
ATOM 2734 C CA . GLN A 1 325 ? 0.756 -16.321 4.022 1.00 95.38 325 GLN A CA 1
ATOM 2735 C C . GLN A 1 325 ? 1.282 -17.504 3.193 1.00 95.38 325 GLN A C 1
ATOM 2737 O O . GLN A 1 325 ? 0.589 -17.959 2.283 1.00 95.38 325 GLN A O 1
ATOM 2742 N N . ASN A 1 326 ? 2.492 -17.988 3.482 1.00 93.06 326 ASN A N 1
ATOM 2743 C CA . ASN A 1 326 ? 3.052 -19.158 2.808 1.00 93.06 326 ASN A CA 1
ATOM 2744 C C . ASN A 1 326 ? 2.197 -20.398 3.077 1.00 93.06 326 ASN A C 1
ATOM 2746 O O . ASN A 1 326 ? 1.803 -21.060 2.125 1.00 93.06 326 ASN A O 1
ATOM 2750 N N . TRP A 1 327 ? 1.809 -20.629 4.331 1.00 95.50 327 TRP A N 1
ATOM 2751 C CA . TRP A 1 327 ? 0.932 -21.733 4.714 1.00 95.50 327 TRP A CA 1
ATOM 2752 C C . TRP A 1 327 ? -0.431 -21.660 4.020 1.00 95.50 327 TRP A C 1
ATOM 2754 O O . TRP A 1 327 ? -0.885 -22.659 3.467 1.00 95.50 327 TRP A O 1
ATOM 2764 N N . VAL A 1 328 ? -1.060 -20.475 3.981 1.00 95.75 328 VAL A N 1
ATOM 2765 C CA . VAL A 1 328 ? -2.337 -20.275 3.272 1.00 95.75 328 VAL A CA 1
ATOM 2766 C C . VAL A 1 328 ? -2.199 -20.694 1.811 1.00 95.75 328 VAL A C 1
ATOM 2768 O O . VAL A 1 328 ? -3.055 -21.404 1.291 1.00 95.75 328 VAL A O 1
ATOM 2771 N N . TYR A 1 329 ? -1.105 -20.294 1.165 1.00 92.56 329 TYR A N 1
ATOM 2772 C CA . TYR A 1 329 ? -0.830 -20.642 -0.222 1.00 92.56 329 TYR A CA 1
ATOM 2773 C C . TYR A 1 329 ? -0.542 -22.135 -0.422 1.00 92.56 329 TYR A C 1
ATOM 2775 O O . TYR A 1 329 ? -1.156 -22.763 -1.273 1.00 92.56 329 TYR A O 1
ATOM 2783 N N . GLU A 1 330 ? 0.368 -22.714 0.360 1.00 92.12 330 GLU A N 1
ATOM 2784 C CA . GLU A 1 330 ? 0.804 -24.113 0.231 1.00 92.12 330 GLU A CA 1
ATOM 2785 C C . GLU A 1 330 ? -0.314 -25.109 0.546 1.00 92.12 330 GLU A C 1
ATOM 2787 O O . GLU A 1 330 ? -0.370 -26.186 -0.043 1.00 92.12 330 GLU A O 1
ATOM 2792 N N . LYS A 1 331 ? -1.221 -24.750 1.460 1.00 94.31 331 LYS A N 1
ATOM 2793 C CA . LYS A 1 331 ? -2.386 -25.561 1.829 1.00 94.31 331 LYS A CA 1
ATOM 2794 C C . LYS A 1 331 ? -3.666 -25.153 1.094 1.00 94.31 331 LYS A C 1
ATOM 2796 O O . LYS A 1 331 ? -4.734 -25.629 1.463 1.00 94.31 331 LYS A O 1
ATOM 2801 N N . ASN A 1 332 ? -3.576 -24.283 0.080 1.00 94.38 332 ASN A N 1
ATOM 2802 C CA . ASN A 1 332 ? -4.709 -23.798 -0.723 1.00 94.38 332 ASN A CA 1
ATOM 2803 C C . ASN A 1 332 ? -5.893 -23.248 0.098 1.00 94.38 332 ASN A C 1
ATOM 2805 O O . ASN A 1 332 ? -7.047 -23.296 -0.342 1.00 94.38 332 ASN A O 1
ATOM 2809 N N . LYS A 1 333 ? -5.615 -22.683 1.276 1.00 96.94 333 LYS A N 1
ATOM 2810 C CA . LYS A 1 333 ? -6.632 -22.110 2.162 1.00 96.94 333 LYS A CA 1
ATOM 2811 C C . LYS A 1 333 ? -7.166 -20.787 1.619 1.00 96.94 333 LYS A C 1
ATOM 2813 O O . LYS A 1 333 ? -6.490 -20.084 0.867 1.00 96.94 333 LYS A O 1
ATOM 2818 N N . LYS A 1 334 ? -8.391 -20.453 2.016 1.00 97.81 334 LYS A N 1
ATOM 2819 C CA . LYS A 1 334 ? -9.092 -19.211 1.674 1.00 97.81 334 LYS A CA 1
ATOM 2820 C C . LYS A 1 334 ? -9.263 -18.400 2.955 1.00 97.81 334 LYS A C 1
ATOM 2822 O O . LYS A 1 334 ? -9.763 -18.929 3.943 1.00 97.81 334 LYS A O 1
ATOM 2827 N N . VAL A 1 335 ? -8.830 -17.138 2.976 1.00 98.56 335 VAL A N 1
ATOM 2828 C CA . VAL A 1 335 ? -8.901 -16.307 4.195 1.00 98.56 335 VAL A CA 1
ATOM 2829 C C . VAL A 1 335 ? -9.551 -14.959 3.911 1.00 98.56 335 VAL A C 1
ATOM 2831 O O . VAL A 1 335 ? -9.112 -14.229 3.021 1.00 98.56 335 VAL A O 1
ATOM 2834 N N . ILE A 1 336 ? -10.534 -14.587 4.729 1.00 98.69 336 ILE A N 1
ATOM 2835 C CA . ILE A 1 336 ? -11.119 -13.246 4.789 1.00 98.69 336 ILE A CA 1
ATOM 2836 C C . ILE A 1 336 ? -10.825 -12.623 6.155 1.00 98.69 336 ILE A C 1
ATOM 2838 O O . ILE A 1 336 ? -11.130 -13.198 7.197 1.00 98.69 336 ILE A O 1
ATOM 2842 N N . VAL A 1 337 ? -10.289 -11.399 6.159 1.00 98.62 337 VAL A N 1
ATOM 2843 C CA . VAL A 1 337 ? -10.154 -10.589 7.378 1.00 98.62 337 VAL A CA 1
ATOM 2844 C C . VAL A 1 337 ? -10.922 -9.280 7.226 1.00 98.62 337 VAL A C 1
ATOM 2846 O O . VAL A 1 337 ? -10.548 -8.410 6.435 1.00 98.62 337 VAL A O 1
ATOM 2849 N N . VAL A 1 338 ? -11.982 -9.123 8.015 1.00 98.50 338 VAL A N 1
ATOM 2850 C CA . VAL A 1 338 ? -12.838 -7.935 8.062 1.00 98.50 338 VAL A CA 1
ATOM 2851 C C . VAL A 1 338 ? -12.330 -6.960 9.118 1.00 98.50 338 VAL A C 1
ATOM 2853 O O . VAL A 1 338 ? -12.193 -7.306 10.292 1.00 98.50 338 VAL A O 1
ATOM 2856 N N . PHE A 1 339 ? -12.081 -5.717 8.707 1.00 98.38 339 PHE A N 1
ATOM 2857 C CA . PHE A 1 339 ? -11.753 -4.611 9.599 1.00 98.38 339 PHE A CA 1
ATOM 2858 C C . PHE A 1 339 ? -12.925 -3.631 9.667 1.00 98.38 339 PHE A C 1
ATOM 2860 O O . PHE A 1 339 ? -13.130 -2.831 8.753 1.00 98.38 339 PHE A O 1
ATOM 2867 N N . GLU A 1 340 ? -13.622 -3.630 10.799 1.00 97.88 340 GLU A N 1
ATOM 2868 C CA . GLU A 1 340 ? -14.623 -2.632 11.173 1.00 97.88 340 GLU A CA 1
ATOM 2869 C C . GLU A 1 340 ? -14.141 -1.748 12.325 1.00 97.88 340 GLU A C 1
ATOM 2871 O O . GLU A 1 340 ? -13.065 -1.928 12.902 1.00 97.88 340 GLU A O 1
ATOM 2876 N N . GLY A 1 341 ? -14.891 -0.689 12.611 1.00 95.06 341 GLY A N 1
ATOM 2877 C CA . GLY A 1 341 ? -14.561 0.264 13.665 1.00 95.06 341 GLY A CA 1
ATOM 2878 C C . GLY A 1 341 ? -14.920 1.690 13.296 1.00 95.06 341 GLY A C 1
ATOM 2879 O O . GLY A 1 341 ? -15.120 2.015 12.120 1.00 95.06 341 GLY A O 1
ATOM 2880 N N . ARG A 1 342 ? -14.919 2.560 14.307 1.00 90.56 342 ARG A N 1
ATOM 2881 C CA . ARG A 1 342 ? -15.292 3.972 14.155 1.00 90.56 342 ARG A CA 1
ATOM 2882 C C . ARG A 1 342 ? -14.444 4.700 13.110 1.00 90.56 342 ARG A C 1
ATOM 2884 O O . ARG A 1 342 ? -13.309 4.317 12.781 1.00 90.56 342 ARG A O 1
ATOM 2891 N N . ASP A 1 343 ? -14.976 5.811 12.622 1.00 87.62 343 ASP A N 1
ATOM 2892 C CA . ASP A 1 343 ? -14.225 6.723 11.770 1.00 87.62 343 ASP A CA 1
ATOM 2893 C C . ASP A 1 343 ? -12.971 7.225 12.485 1.00 87.62 343 ASP A C 1
ATOM 2895 O O . ASP A 1 343 ? -12.946 7.413 13.703 1.00 87.62 343 ASP A O 1
ATOM 2899 N N . ALA A 1 344 ? -11.885 7.359 11.724 1.00 86.69 344 ALA A N 1
ATOM 2900 C CA . ALA A 1 344 ? -10.541 7.647 12.223 1.00 86.69 344 ALA A CA 1
ATOM 2901 C C . ALA A 1 344 ? -9.947 6.631 13.235 1.00 86.69 344 ALA A C 1
ATOM 2903 O O . ALA A 1 344 ? -8.854 6.883 13.761 1.00 86.69 344 ALA A O 1
ATOM 2904 N N . ALA A 1 345 ? -10.548 5.452 13.462 1.00 92.31 345 ALA A N 1
ATOM 2905 C CA . ALA A 1 345 ? -10.025 4.441 14.398 1.00 92.31 345 ALA A CA 1
ATOM 2906 C C . ALA A 1 345 ? -8.668 3.835 13.988 1.00 92.31 345 ALA A C 1
ATOM 2908 O O . ALA A 1 345 ? -7.874 3.448 14.846 1.00 92.31 345 ALA A O 1
ATOM 2909 N N . GLY A 1 346 ? -8.318 3.890 12.699 1.00 91.94 346 GLY A N 1
ATOM 2910 C CA . GLY A 1 346 ? -6.977 3.546 12.209 1.00 91.94 346 GLY A CA 1
ATOM 2911 C C . GLY A 1 346 ? -6.865 2.230 11.437 1.00 91.94 346 GLY A C 1
ATOM 2912 O O . GLY A 1 346 ? -5.736 1.798 11.204 1.00 91.94 346 GLY A O 1
ATOM 2913 N N . LYS A 1 347 ? -7.996 1.666 10.989 1.00 94.56 347 LYS A N 1
ATOM 2914 C CA . LYS A 1 347 ? -8.137 0.417 10.214 1.00 94.56 347 LYS A CA 1
ATOM 2915 C C . LYS A 1 347 ? -7.129 0.268 9.071 1.00 94.56 347 LYS A C 1
ATOM 2917 O O . LYS A 1 347 ? -6.191 -0.517 9.185 1.00 94.56 347 LYS A O 1
ATOM 2922 N N . GLY A 1 348 ? -7.197 1.124 8.046 1.00 91.69 348 GLY A N 1
ATOM 2923 C CA . GLY A 1 348 ? -6.249 1.083 6.923 1.00 91.69 348 GLY A CA 1
ATOM 2924 C C . GLY A 1 348 ? -4.772 1.237 7.325 1.00 91.69 348 GLY A C 1
ATOM 2925 O O . GLY A 1 348 ? -3.872 0.739 6.652 1.00 91.69 348 GLY A O 1
ATOM 2926 N N . GLY A 1 349 ? -4.484 1.879 8.465 1.00 92.25 349 GLY A N 1
ATOM 2927 C CA . GLY A 1 349 ? -3.131 1.944 9.020 1.00 92.25 349 GLY A CA 1
ATOM 2928 C C . GLY A 1 349 ? -2.653 0.628 9.645 1.00 92.25 349 GLY A C 1
ATOM 2929 O O . GLY A 1 349 ? -1.448 0.375 9.633 1.00 92.25 349 GLY A O 1
ATOM 2930 N N . ALA A 1 350 ? -3.564 -0.177 10.194 1.00 96.31 350 ALA A N 1
ATOM 2931 C CA . ALA A 1 350 ? -3.297 -1.519 10.705 1.00 96.31 350 ALA A CA 1
ATOM 2932 C C . ALA A 1 350 ? -3.129 -2.522 9.561 1.00 96.31 350 ALA A C 1
ATOM 2934 O O . ALA A 1 350 ? -2.075 -3.154 9.489 1.00 96.31 350 ALA A O 1
ATOM 2935 N N . ILE A 1 351 ? -4.065 -2.548 8.602 1.00 95.94 351 ILE A N 1
ATOM 2936 C CA . ILE A 1 351 ? -3.986 -3.389 7.392 1.00 95.94 351 ILE A CA 1
ATOM 2937 C C . ILE A 1 351 ? -2.640 -3.182 6.692 1.00 95.94 351 ILE A C 1
ATOM 2939 O O . ILE A 1 351 ? -1.875 -4.122 6.492 1.00 95.94 351 ILE A O 1
ATOM 2943 N N . ARG A 1 352 ? -2.265 -1.922 6.431 1.00 93.56 352 ARG A N 1
ATOM 2944 C CA . ARG A 1 352 ? -0.992 -1.581 5.776 1.00 93.56 352 ARG A CA 1
ATOM 2945 C C . ARG A 1 352 ? 0.241 -2.116 6.505 1.00 93.56 352 ARG A C 1
ATOM 2947 O O . ARG A 1 352 ? 1.256 -2.387 5.866 1.00 93.56 352 ARG A O 1
ATOM 2954 N N . ARG A 1 353 ? 0.205 -2.190 7.839 1.00 95.00 353 ARG A N 1
ATOM 2955 C CA . ARG A 1 353 ? 1.325 -2.701 8.642 1.00 95.00 353 ARG A CA 1
ATOM 2956 C C . ARG A 1 353 ? 1.341 -4.226 8.675 1.00 95.00 353 ARG A C 1
ATOM 2958 O O . ARG A 1 353 ? 2.441 -4.772 8.632 1.00 95.00 353 ARG A O 1
ATOM 2965 N N . ALA A 1 354 ? 0.180 -4.877 8.670 1.00 96.06 354 ALA A N 1
ATOM 2966 C CA . ALA A 1 354 ? 0.062 -6.329 8.562 1.00 96.06 354 ALA A CA 1
ATOM 2967 C C . ALA A 1 354 ? 0.610 -6.839 7.219 1.00 96.06 354 ALA A C 1
ATOM 2969 O O . ALA A 1 354 ? 1.494 -7.689 7.196 1.00 96.06 354 ALA A O 1
ATOM 2970 N N . ILE A 1 355 ? 0.194 -6.229 6.104 1.00 94.25 355 ILE A N 1
ATOM 2971 C CA . ILE A 1 355 ? 0.553 -6.700 4.753 1.00 94.25 355 ILE A CA 1
ATOM 2972 C C . ILE A 1 355 ? 1.906 -6.187 4.244 1.00 94.25 355 ILE A C 1
ATOM 2974 O O . ILE A 1 355 ? 2.319 -6.489 3.130 1.00 94.25 355 ILE A O 1
ATOM 2978 N N . GLN A 1 356 ? 2.604 -5.361 5.030 1.00 91.94 356 GLN A N 1
ATOM 2979 C CA . GLN A 1 356 ? 3.710 -4.523 4.557 1.00 91.94 356 GLN A CA 1
ATOM 2980 C C . GLN A 1 356 ? 4.815 -5.277 3.800 1.00 91.94 356 GLN A C 1
ATOM 2982 O O . GLN A 1 356 ? 5.456 -4.697 2.912 1.00 91.94 356 GLN A O 1
ATOM 2987 N N . ASN A 1 357 ? 5.092 -6.505 4.234 1.00 92.06 357 ASN A N 1
ATOM 2988 C CA . ASN A 1 357 ? 6.132 -7.372 3.694 1.00 92.06 357 ASN A CA 1
ATOM 2989 C C . ASN A 1 357 ? 5.556 -8.693 3.176 1.00 92.06 357 ASN A C 1
ATOM 2991 O O . ASN A 1 357 ? 6.318 -9.635 3.022 1.00 92.06 357 ASN A O 1
ATOM 2995 N N . LEU A 1 358 ? 4.249 -8.764 2.931 1.00 92.25 358 LEU A N 1
ATOM 2996 C CA . LEU A 1 358 ? 3.624 -9.921 2.304 1.00 92.25 358 LEU A CA 1
ATOM 2997 C C . LEU A 1 358 ? 3.743 -9.829 0.782 1.00 92.25 358 LEU A C 1
ATOM 2999 O O . LEU A 1 358 ? 3.907 -8.735 0.230 1.00 92.25 358 LEU A O 1
ATOM 3003 N N . ASN A 1 359 ? 3.660 -10.973 0.111 1.00 89.44 359 ASN A N 1
ATOM 3004 C CA . ASN A 1 359 ? 3.623 -11.042 -1.340 1.00 89.44 359 ASN A CA 1
ATOM 3005 C C . ASN A 1 359 ? 2.266 -10.507 -1.844 1.00 89.44 359 ASN A C 1
ATOM 3007 O O . ASN A 1 359 ? 1.238 -11.127 -1.559 1.00 89.44 359 ASN A O 1
ATOM 3011 N N . PRO A 1 360 ? 2.233 -9.387 -2.592 1.00 88.12 360 PRO A N 1
ATOM 3012 C CA . PRO A 1 360 ? 0.990 -8.764 -3.041 1.00 88.12 360 PRO A CA 1
ATOM 3013 C C . PRO A 1 360 ? 0.236 -9.585 -4.094 1.00 88.12 360 PRO A C 1
ATOM 3015 O O . PRO A 1 360 ? -0.922 -9.295 -4.344 1.00 88.12 360 PRO A O 1
ATOM 3018 N N . ARG A 1 361 ? 0.853 -10.609 -4.703 1.00 86.94 361 ARG A N 1
ATOM 3019 C CA . ARG A 1 361 ? 0.175 -11.506 -5.660 1.00 86.94 361 ARG A CA 1
ATOM 3020 C C . ARG A 1 361 ? -0.711 -12.557 -4.993 1.00 86.94 361 ARG A C 1
ATOM 3022 O O . ARG A 1 361 ? -1.491 -13.203 -5.675 1.00 86.94 361 ARG A O 1
ATOM 3029 N N . LYS A 1 362 ? -0.541 -12.757 -3.683 1.00 90.94 362 LYS A N 1
ATOM 3030 C CA . LYS A 1 362 ? -1.257 -13.757 -2.873 1.00 90.94 362 LYS A CA 1
ATOM 3031 C C . LYS A 1 362 ? -2.206 -13.100 -1.862 1.00 90.94 362 LYS A C 1
ATOM 3033 O O . LYS A 1 362 ? -2.562 -13.702 -0.852 1.00 90.94 362 LYS A O 1
ATOM 3038 N N . LEU A 1 363 ? -2.524 -11.820 -2.056 1.00 93.06 363 LEU A N 1
ATOM 3039 C CA . LEU A 1 363 ? -3.479 -11.103 -1.220 1.00 93.06 363 LEU A CA 1
ATOM 3040 C C . LEU A 1 363 ? -4.175 -9.988 -1.993 1.00 93.06 363 LEU A C 1
ATOM 3042 O O . LEU A 1 363 ? -3.614 -9.437 -2.940 1.00 93.06 363 LEU A O 1
ATOM 3046 N N . ARG A 1 364 ? -5.342 -9.574 -1.503 1.00 92.31 364 ARG A N 1
ATOM 3047 C CA . ARG A 1 364 ? -6.020 -8.344 -1.930 1.00 92.31 364 ARG A CA 1
ATOM 3048 C C . ARG A 1 364 ? -6.476 -7.528 -0.732 1.00 92.31 364 ARG A C 1
ATOM 3050 O O . ARG A 1 364 ? -6.768 -8.061 0.335 1.00 92.31 364 ARG A O 1
ATOM 3057 N N . VAL A 1 365 ? -6.538 -6.213 -0.922 1.00 93.44 365 VAL A N 1
ATOM 3058 C CA . VAL A 1 365 ? -7.175 -5.289 0.021 1.00 93.44 365 VAL A CA 1
ATOM 3059 C C . VAL A 1 365 ? -8.357 -4.655 -0.689 1.00 93.44 365 VAL A C 1
ATOM 3061 O O . VAL A 1 365 ? -8.179 -4.033 -1.734 1.00 93.44 365 VAL A O 1
ATOM 3064 N N . ILE A 1 366 ? -9.545 -4.820 -0.122 1.00 93.88 366 ILE A N 1
ATOM 3065 C CA . ILE A 1 366 ? -10.811 -4.369 -0.685 1.00 93.88 366 ILE A CA 1
ATOM 3066 C C . ILE A 1 366 ? -11.308 -3.193 0.145 1.00 93.88 366 ILE A C 1
ATOM 3068 O O . ILE A 1 366 ? -11.494 -3.305 1.355 1.00 93.88 366 ILE A O 1
ATOM 3072 N N . ALA A 1 367 ? -11.492 -2.052 -0.512 1.00 91.88 367 ALA A N 1
ATOM 3073 C CA . ALA A 1 367 ? -12.013 -0.828 0.083 1.00 91.88 367 ALA A CA 1
ATOM 3074 C C . ALA A 1 367 ? -13.066 -0.242 -0.864 1.00 91.88 367 ALA A C 1
ATOM 3076 O O . ALA A 1 367 ? -12.764 0.638 -1.669 1.00 91.88 367 ALA A O 1
ATOM 3077 N N . LEU A 1 368 ? -14.290 -0.772 -0.798 1.00 91.38 368 LEU A N 1
ATOM 3078 C CA . LEU A 1 368 ? -15.346 -0.406 -1.744 1.00 91.38 368 LEU A CA 1
ATOM 3079 C C . LEU A 1 368 ? -15.805 1.054 -1.562 1.00 91.38 368 LEU A C 1
ATOM 3081 O O . LEU A 1 368 ? -15.875 1.552 -0.426 1.00 91.38 368 LEU A O 1
ATOM 3085 N N . PRO A 1 369 ? -16.121 1.759 -2.664 1.00 88.12 369 PRO A N 1
ATOM 3086 C CA . PRO A 1 369 ? -16.811 3.041 -2.612 1.00 88.12 369 PRO A CA 1
ATOM 3087 C C . PRO A 1 369 ? -18.308 2.854 -2.289 1.00 88.12 369 PRO A C 1
ATOM 3089 O O . PRO A 1 369 ? -18.793 1.739 -2.052 1.00 88.12 369 PRO A O 1
ATOM 3092 N N . LYS A 1 370 ? -19.055 3.969 -2.279 1.00 87.38 370 LYS A N 1
ATOM 3093 C CA . LYS A 1 370 ? -20.528 3.943 -2.264 1.00 87.38 370 LYS A CA 1
ATOM 3094 C C . LYS A 1 370 ? -21.021 3.030 -3.405 1.00 87.38 370 LYS A C 1
ATOM 3096 O O . LYS A 1 370 ? -20.411 3.076 -4.472 1.00 87.38 370 LYS A O 1
ATOM 3101 N N . PRO A 1 371 ? -22.051 2.190 -3.186 1.00 91.12 371 PRO A N 1
ATOM 3102 C CA . PRO A 1 371 ? -22.589 1.359 -4.258 1.00 91.12 371 PRO A CA 1
ATOM 3103 C C . PRO A 1 371 ? -23.104 2.222 -5.416 1.00 91.12 371 PRO A C 1
ATOM 3105 O O . PRO A 1 371 ? -23.768 3.239 -5.187 1.00 91.12 371 PRO A O 1
ATOM 3108 N N . SER A 1 372 ? -22.791 1.800 -6.638 1.00 89.69 372 SER A N 1
ATOM 3109 C CA . SER A 1 372 ? -23.389 2.291 -7.884 1.00 89.69 372 SER A CA 1
ATOM 3110 C C . SER A 1 372 ? -24.900 2.042 -7.916 1.00 89.69 372 SER A C 1
ATOM 3112 O O . SER A 1 372 ? -25.423 1.283 -7.102 1.00 89.69 372 SER A O 1
ATOM 3114 N N . GLU A 1 373 ? -25.610 2.664 -8.856 1.00 89.31 373 GLU A N 1
ATOM 3115 C CA . GLU A 1 373 ? -27.052 2.436 -9.045 1.00 89.31 373 GLU A CA 1
ATOM 3116 C C . GLU A 1 373 ? -27.359 0.955 -9.297 1.00 89.31 373 GLU A C 1
ATOM 3118 O O . GLU A 1 373 ? -28.240 0.382 -8.660 1.00 89.31 373 GLU A O 1
ATOM 3123 N N . THR A 1 374 ? -26.550 0.291 -10.126 1.00 90.50 374 THR A N 1
ATOM 3124 C CA . THR A 1 374 ? -26.670 -1.150 -10.367 1.00 90.50 374 THR A CA 1
ATOM 3125 C C . THR A 1 374 ? -26.449 -1.965 -9.090 1.00 90.50 374 THR A C 1
ATOM 3127 O O . THR A 1 374 ? -27.242 -2.850 -8.788 1.00 90.50 374 THR A O 1
ATOM 3130 N N . GLU A 1 375 ? -25.410 -1.667 -8.302 1.00 92.62 375 GLU A N 1
ATOM 3131 C CA . GLU A 1 375 ? -25.157 -2.368 -7.030 1.00 92.62 375 GLU A CA 1
ATOM 3132 C C . GLU A 1 375 ? -26.253 -2.113 -5.982 1.00 92.62 375 GLU A C 1
ATOM 3134 O O . GLU A 1 375 ? -26.457 -2.951 -5.107 1.00 92.62 375 GLU A O 1
ATOM 3139 N N . GLN A 1 376 ? -26.948 -0.972 -6.038 1.00 91.12 376 GLN A N 1
ATOM 3140 C CA . GLN A 1 376 ? -28.080 -0.679 -5.151 1.00 91.12 376 GLN A CA 1
ATOM 3141 C C . GLN A 1 376 ? -29.309 -1.535 -5.483 1.00 91.12 376 GLN A C 1
ATOM 3143 O O . GLN A 1 376 ? -30.035 -1.908 -4.564 1.00 91.12 376 GLN A O 1
ATOM 3148 N N . GLY A 1 377 ? -29.518 -1.862 -6.764 1.00 91.19 377 GLY A N 1
ATOM 3149 C CA . GLY A 1 377 ? -30.580 -2.770 -7.215 1.00 91.19 377 GLY A CA 1
ATOM 3150 C C . GLY A 1 377 ? -30.248 -4.260 -7.069 1.00 91.19 377 GLY A C 1
ATOM 3151 O O . GLY A 1 377 ? -31.130 -5.104 -7.194 1.00 91.19 377 GLY A O 1
ATOM 3152 N N . GLN A 1 378 ? -28.986 -4.602 -6.803 1.00 94.81 378 GLN A N 1
ATOM 3153 C CA . GLN A 1 378 ? -28.537 -5.977 -6.590 1.00 94.81 378 GLN A CA 1
ATOM 3154 C C . GLN A 1 378 ? -28.793 -6.467 -5.161 1.00 94.81 378 GLN A C 1
ATOM 3156 O O . GLN A 1 378 ? -29.004 -5.698 -4.219 1.00 94.81 378 GLN A O 1
ATOM 3161 N N . TRP A 1 379 ? -28.684 -7.783 -4.975 1.00 96.38 379 TRP A N 1
ATOM 3162 C CA . TRP A 1 379 ? -28.625 -8.357 -3.638 1.00 96.38 379 TRP A CA 1
ATOM 3163 C C . TRP A 1 379 ? -27.420 -7.796 -2.870 1.00 96.38 379 TRP A C 1
ATOM 3165 O O . TRP A 1 379 ? -26.292 -7.809 -3.359 1.00 96.38 379 TRP A O 1
ATOM 3175 N N . TYR A 1 380 ? -27.640 -7.330 -1.637 1.00 96.81 380 TYR A N 1
ATOM 3176 C CA . TYR A 1 380 ? -26.650 -6.544 -0.890 1.00 96.81 380 TYR A CA 1
ATOM 3177 C C . TYR A 1 380 ? -25.264 -7.200 -0.771 1.00 96.81 380 TYR A C 1
ATOM 3179 O O . TYR A 1 380 ? -24.239 -6.525 -0.876 1.00 96.81 380 TYR A O 1
ATOM 3187 N N . PHE A 1 381 ? -25.218 -8.518 -0.562 1.00 97.75 381 PHE A N 1
ATOM 3188 C CA . PHE A 1 381 ? -23.963 -9.250 -0.398 1.00 97.75 381 PHE A CA 1
ATOM 3189 C C . PHE A 1 381 ? -23.223 -9.489 -1.725 1.00 97.75 381 PHE A C 1
ATOM 3191 O O . PHE A 1 381 ? -22.010 -9.705 -1.707 1.00 97.75 381 PHE A O 1
ATOM 3198 N N . GLN A 1 382 ? -23.900 -9.385 -2.876 1.00 97.06 382 GLN A N 1
ATOM 3199 C CA . GLN A 1 382 ? -23.349 -9.692 -4.202 1.00 97.06 382 GLN A CA 1
ATOM 3200 C C . GLN A 1 382 ? -22.069 -8.905 -4.496 1.00 97.06 382 GLN A C 1
ATOM 3202 O O . GLN A 1 382 ? -21.067 -9.483 -4.922 1.00 97.06 382 GLN A O 1
ATOM 3207 N N . ARG A 1 383 ? -22.057 -7.605 -4.181 1.00 95.69 383 ARG A N 1
ATOM 3208 C CA . ARG A 1 383 ? -20.878 -6.749 -4.380 1.00 95.69 383 ARG A CA 1
ATOM 3209 C C . ARG A 1 383 ? -19.665 -7.165 -3.545 1.00 95.69 383 ARG A C 1
ATOM 3211 O O . ARG A 1 383 ? -18.538 -6.844 -3.895 1.00 95.69 383 ARG A O 1
ATOM 3218 N N . TYR A 1 384 ? -19.874 -7.866 -2.432 1.00 97.50 384 TYR A N 1
ATOM 3219 C CA . TYR A 1 384 ? -18.794 -8.350 -1.571 1.00 97.50 384 TYR A CA 1
ATOM 3220 C C . TYR A 1 384 ? -18.307 -9.734 -2.005 1.00 97.50 384 TYR A C 1
ATOM 3222 O O . TYR A 1 384 ? -17.096 -9.959 -2.048 1.00 97.50 384 TYR A O 1
ATOM 3230 N N . VAL A 1 385 ? -19.231 -10.627 -2.378 1.00 97.06 385 VAL A N 1
ATOM 3231 C CA . VAL A 1 385 ? -18.936 -11.999 -2.831 1.00 97.06 385 VAL A CA 1
ATOM 3232 C C . VAL A 1 385 ? -18.018 -12.004 -4.054 1.00 97.06 385 VAL A C 1
ATOM 3234 O O . VAL A 1 385 ? -17.078 -12.793 -4.114 1.00 97.06 385 VAL A O 1
ATOM 3237 N N . GLN A 1 386 ? -18.186 -11.050 -4.976 1.00 94.38 386 GLN A N 1
ATOM 3238 C CA . GLN A 1 386 ? -17.298 -10.874 -6.138 1.00 94.38 386 GLN A CA 1
ATOM 3239 C C . GLN A 1 386 ? -15.817 -10.664 -5.771 1.00 94.38 386 GLN A C 1
ATOM 3241 O O . GLN A 1 386 ? -14.930 -10.799 -6.616 1.00 94.38 386 GLN A O 1
ATOM 3246 N N . HIS A 1 387 ? -15.529 -10.320 -4.515 1.00 96.06 387 HIS A N 1
ATOM 3247 C CA . HIS A 1 387 ? -14.182 -10.067 -4.026 1.00 96.06 387 HIS A CA 1
ATOM 3248 C C . HIS A 1 387 ? -13.630 -11.156 -3.110 1.00 96.06 387 HIS A C 1
ATOM 3250 O O . HIS A 1 387 ? -12.514 -10.978 -2.616 1.00 96.06 387 HIS A O 1
ATOM 3256 N N . PHE A 1 388 ? -14.341 -12.261 -2.903 1.00 97.31 388 PHE A N 1
ATOM 3257 C CA . PHE A 1 388 ? -13.895 -13.351 -2.038 1.00 97.31 388 PHE A CA 1
ATOM 3258 C C . PHE A 1 388 ? -12.573 -13.981 -2.507 1.00 97.31 388 PHE A C 1
ATOM 3260 O O . PHE A 1 388 ? -12.200 -13.838 -3.677 1.00 97.31 388 PHE A O 1
ATOM 3267 N N . PRO A 1 389 ? -11.802 -14.582 -1.581 1.00 96.50 389 PRO A N 1
ATOM 3268 C CA . PRO A 1 389 ? -10.505 -15.170 -1.886 1.00 96.50 389 PRO A CA 1
ATOM 3269 C C . PRO A 1 389 ? -10.633 -16.363 -2.831 1.00 96.50 389 PRO A C 1
ATOM 3271 O O . PRO A 1 389 ? -11.510 -17.210 -2.677 1.00 96.50 389 PRO A O 1
ATOM 3274 N N . LYS A 1 390 ? -9.684 -16.471 -3.759 1.00 93.44 390 LYS A N 1
ATOM 3275 C CA . LYS A 1 390 ? -9.379 -17.735 -4.442 1.00 93.44 390 LYS A CA 1
ATOM 3276 C C . LYS A 1 390 ? -8.551 -18.647 -3.524 1.00 93.44 390 LYS A C 1
ATOM 3278 O O . LYS A 1 390 ? -8.058 -18.210 -2.484 1.00 93.44 390 LYS A O 1
ATOM 3283 N N . HIS A 1 391 ? -8.347 -19.903 -3.921 1.00 93.06 391 HIS A N 1
ATOM 3284 C CA . HIS A 1 391 ? -7.424 -20.801 -3.217 1.00 93.06 391 HIS A CA 1
ATOM 3285 C C . HIS A 1 391 ? -6.031 -20.176 -3.069 1.00 93.06 391 HIS A C 1
ATOM 3287 O O . HIS A 1 391 ? -5.466 -19.647 -4.030 1.00 93.06 391 HIS A O 1
ATOM 3293 N N . GLY A 1 392 ? -5.491 -20.222 -1.851 1.00 93.75 392 GLY A N 1
ATOM 3294 C CA . GLY A 1 392 ? -4.182 -19.665 -1.523 1.00 93.75 392 GLY A CA 1
ATOM 3295 C C . GLY A 1 392 ? -4.143 -18.139 -1.390 1.00 93.75 392 GLY A C 1
ATOM 3296 O O . GLY A 1 392 ? -3.053 -17.559 -1.378 1.00 93.75 392 GLY A O 1
ATOM 3297 N N . GLU A 1 393 ? -5.303 -17.478 -1.302 1.00 95.31 393 GLU A N 1
ATOM 3298 C CA . GLU A 1 393 ? -5.431 -16.021 -1.226 1.00 95.31 393 GLU A CA 1
ATOM 3299 C C . GLU A 1 393 ? -5.953 -15.541 0.139 1.00 95.31 393 GLU A C 1
ATOM 3301 O O . GLU A 1 393 ? -6.857 -16.125 0.740 1.00 95.31 393 GLU A O 1
ATOM 3306 N N . ILE A 1 394 ? -5.408 -14.410 0.603 1.00 98.06 394 ILE A N 1
ATOM 3307 C CA . ILE A 1 394 ? -5.916 -13.665 1.763 1.00 98.06 394 ILE A CA 1
ATOM 3308 C C . ILE A 1 394 ? -6.559 -12.356 1.294 1.00 98.06 394 ILE A C 1
ATOM 3310 O O . ILE A 1 394 ? -5.897 -11.520 0.675 1.00 98.06 394 ILE A O 1
ATOM 3314 N N . VAL A 1 395 ? -7.821 -12.124 1.646 1.00 98.06 395 VAL A N 1
ATOM 3315 C CA . VAL A 1 395 ? -8.541 -10.883 1.333 1.00 98.06 395 VAL A CA 1
ATOM 3316 C C . VAL A 1 395 ? -8.791 -10.075 2.606 1.00 98.06 395 VAL A C 1
ATOM 3318 O O . VAL A 1 395 ? -9.419 -10.541 3.553 1.00 98.06 395 VAL A O 1
ATOM 3321 N N . PHE A 1 396 ? -8.309 -8.833 2.623 1.00 98.19 396 PHE A N 1
ATOM 3322 C CA . PHE A 1 396 ? -8.534 -7.871 3.702 1.00 98.19 396 PHE A CA 1
ATOM 3323 C C . PHE A 1 396 ? -9.619 -6.873 3.299 1.00 98.19 396 PHE A C 1
ATOM 3325 O O . PHE A 1 396 ? -9.430 -6.125 2.342 1.00 98.19 396 PHE A O 1
ATOM 3332 N N . PHE A 1 397 ? -10.710 -6.798 4.053 1.00 97.81 397 PHE A N 1
ATOM 3333 C CA . PHE A 1 397 ? -11.780 -5.819 3.850 1.00 97.81 397 PHE A CA 1
ATOM 3334 C C . PHE A 1 397 ? -11.581 -4.611 4.784 1.00 97.81 397 PHE A C 1
ATOM 3336 O O . PHE A 1 397 ? -11.641 -4.758 6.006 1.00 97.81 397 PHE A O 1
ATOM 3343 N N . ASP A 1 398 ? -11.318 -3.417 4.232 1.00 95.56 398 ASP A N 1
ATOM 3344 C CA . ASP A 1 398 ? -11.365 -2.139 4.968 1.00 95.56 398 ASP A CA 1
ATOM 3345 C C . ASP A 1 398 ? -12.794 -1.591 4.898 1.00 95.56 398 ASP A C 1
ATOM 3347 O O . ASP A 1 398 ? -13.164 -0.901 3.941 1.00 95.56 398 ASP A O 1
ATOM 3351 N N . ARG A 1 399 ? -13.582 -1.918 5.931 1.00 94.94 399 ARG A N 1
ATOM 3352 C CA . ARG A 1 399 ? -15.051 -2.020 5.900 1.00 94.94 399 ARG A CA 1
ATOM 3353 C C . ARG A 1 399 ? -15.558 -3.177 5.043 1.00 94.94 399 ARG A C 1
ATOM 3355 O O . ARG A 1 399 ? -14.883 -3.646 4.133 1.00 94.94 399 ARG A O 1
ATOM 3362 N N . SER A 1 400 ? -16.772 -3.615 5.330 1.00 97.19 400 SER A N 1
ATOM 3363 C CA . SER A 1 400 ? -17.372 -4.835 4.792 1.00 97.19 400 SER A CA 1
ATOM 3364 C C . SER A 1 400 ? -18.885 -4.679 4.604 1.00 97.19 400 SER A C 1
ATOM 3366 O O . SER A 1 400 ? -19.407 -3.560 4.547 1.00 97.19 400 SER A O 1
ATOM 3368 N N . TRP A 1 401 ? -19.595 -5.803 4.498 1.00 98.06 401 TRP A N 1
ATOM 3369 C CA . TRP A 1 401 ? -21.056 -5.874 4.540 1.00 98.06 401 TRP A CA 1
ATOM 3370 C C . TRP A 1 401 ? -21.640 -5.325 5.853 1.00 98.06 401 TRP A C 1
ATOM 3372 O O . TRP A 1 401 ? -22.784 -4.890 5.888 1.00 98.06 401 TRP A O 1
ATOM 3382 N N . TYR A 1 402 ? -20.842 -5.210 6.917 1.00 98.31 402 TYR A N 1
ATOM 3383 C CA . TYR A 1 402 ? -21.259 -4.563 8.164 1.00 98.31 402 TYR A CA 1
ATOM 3384 C C . TYR A 1 402 ? -21.478 -3.046 8.069 1.00 98.31 402 TYR A C 1
ATOM 3386 O O . TYR A 1 402 ? -21.957 -2.434 9.027 1.00 98.31 402 TYR A O 1
ATOM 3394 N N . ASN A 1 403 ? -21.234 -2.425 6.908 1.00 96.44 403 ASN A N 1
ATOM 3395 C CA . ASN A 1 403 ? -21.730 -1.072 6.651 1.00 96.44 403 ASN A CA 1
ATOM 3396 C C . ASN A 1 403 ? -23.245 -0.978 6.894 1.00 96.44 403 ASN A C 1
ATOM 3398 O O . ASN A 1 403 ? -23.677 -0.008 7.520 1.00 96.44 403 ASN A O 1
ATOM 3402 N N . ARG A 1 404 ? -24.027 -1.995 6.502 1.00 97.94 404 ARG A N 1
ATOM 3403 C CA . ARG A 1 404 ? -25.478 -2.035 6.736 1.00 97.94 404 ARG A CA 1
ATOM 3404 C C . ARG A 1 404 ? -25.874 -2.243 8.189 1.00 97.94 404 ARG A C 1
ATOM 3406 O O . ARG A 1 404 ? -26.958 -1.830 8.565 1.00 97.94 404 ARG A O 1
ATOM 3413 N N . ALA A 1 405 ? -24.992 -2.783 9.024 1.00 97.62 405 ALA A N 1
ATOM 3414 C CA . ALA A 1 405 ? -25.254 -2.928 10.453 1.00 97.62 405 ALA A CA 1
ATOM 3415 C C . ALA A 1 405 ? -25.132 -1.605 11.220 1.00 97.62 405 ALA A C 1
ATOM 3417 O O . ALA A 1 405 ? -25.764 -1.424 12.253 1.00 97.62 405 ALA A O 1
ATOM 3418 N N . VAL A 1 406 ? -24.274 -0.690 10.751 1.00 96.25 406 VAL A N 1
ATOM 3419 C CA . VAL A 1 406 ? -23.877 0.487 11.539 1.00 96.25 406 VAL A CA 1
ATOM 3420 C C . VAL A 1 406 ? -23.937 1.777 10.731 1.00 96.25 406 VAL A C 1
ATOM 3422 O O . VAL A 1 406 ? -24.676 2.693 11.074 1.00 96.25 406 VAL A O 1
ATOM 3425 N N . VAL A 1 407 ? -23.150 1.893 9.661 1.00 93.56 407 VAL A N 1
ATOM 3426 C CA . VAL A 1 407 ? -22.984 3.166 8.941 1.00 93.56 407 VAL A CA 1
ATOM 3427 C C . VAL A 1 407 ? -24.256 3.552 8.189 1.00 93.56 407 VAL A C 1
ATOM 3429 O O . VAL A 1 407 ? -24.681 4.704 8.274 1.00 93.56 407 VAL A O 1
ATOM 3432 N N . GLU A 1 408 ? -24.868 2.615 7.469 1.00 95.38 408 GLU A N 1
ATOM 3433 C CA . GLU A 1 408 ? -26.065 2.885 6.669 1.00 95.38 408 GLU A CA 1
ATOM 3434 C C . GLU A 1 408 ? -27.263 3.327 7.531 1.00 95.38 408 GLU A C 1
ATOM 3436 O O . GLU A 1 408 ? -27.770 4.425 7.284 1.00 95.38 408 GLU A O 1
ATOM 3441 N N . PRO A 1 409 ? -27.680 2.604 8.591 1.00 96.69 409 PRO A N 1
ATOM 3442 C CA . PRO A 1 409 ? -28.854 2.997 9.377 1.00 96.69 409 PRO A CA 1
ATOM 3443 C C . PRO A 1 409 ? -28.619 4.251 10.239 1.00 96.69 409 PRO A C 1
ATOM 3445 O O . PRO A 1 409 ? -29.546 5.027 10.505 1.00 96.69 409 PRO A O 1
ATOM 3448 N N . VAL A 1 410 ? -27.374 4.523 10.652 1.00 95.38 410 VAL A N 1
ATOM 3449 C CA . VAL A 1 410 ? -27.044 5.761 11.376 1.00 95.38 410 VAL A CA 1
ATOM 3450 C C . VAL A 1 410 ? -27.254 6.991 10.494 1.00 95.38 410 VAL A C 1
ATOM 3452 O O . VAL A 1 410 ? -27.808 7.984 10.976 1.00 95.38 410 VAL A O 1
ATOM 3455 N N . ASN A 1 411 ? -26.867 6.913 9.220 1.00 93.56 411 ASN A N 1
ATOM 3456 C CA . ASN A 1 411 ? -26.909 8.037 8.282 1.00 93.56 411 ASN A CA 1
ATOM 3457 C C . ASN A 1 411 ? -28.132 8.032 7.350 1.00 93.56 411 ASN A C 1
ATOM 3459 O O . ASN A 1 411 ? -28.264 8.948 6.546 1.00 93.56 411 ASN A O 1
ATOM 3463 N N . GLY A 1 412 ? -29.018 7.037 7.454 1.00 94.25 412 GLY A N 1
ATOM 3464 C CA . GLY A 1 412 ? -30.208 6.932 6.604 1.00 94.25 412 GLY A CA 1
ATOM 3465 C C . GLY A 1 412 ? -29.907 6.470 5.175 1.00 94.25 412 GLY A C 1
ATOM 3466 O O . GLY A 1 412 ? -30.623 6.841 4.256 1.00 94.25 412 GLY A O 1
ATOM 3467 N N . PHE A 1 413 ? -28.844 5.686 4.969 1.00 94.06 413 PHE A N 1
ATOM 3468 C CA . PHE A 1 413 ? -28.496 5.125 3.654 1.00 94.06 413 PHE A CA 1
ATOM 3469 C C . PHE A 1 413 ? -29.181 3.783 3.358 1.00 94.06 413 PHE A C 1
ATOM 3471 O O . PHE A 1 413 ? -28.989 3.231 2.279 1.00 94.06 413 PHE A O 1
ATOM 3478 N N . CYS A 1 414 ? -29.955 3.256 4.306 1.00 95.62 414 CYS A N 1
ATOM 3479 C CA . CYS A 1 414 ? -30.816 2.097 4.113 1.00 95.62 414 CYS A CA 1
ATOM 3480 C C . CYS A 1 414 ? -32.154 2.304 4.836 1.00 95.62 414 CYS A C 1
ATOM 3482 O O . CYS A 1 414 ? -32.230 3.053 5.817 1.00 95.62 414 CYS A O 1
ATOM 3484 N N . SER A 1 415 ? -33.203 1.619 4.378 1.00 97.38 415 SER A N 1
ATOM 3485 C CA . SER A 1 415 ? -34.486 1.566 5.085 1.00 97.38 415 SER A CA 1
ATOM 3486 C C . SER A 1 415 ? -34.386 0.703 6.353 1.00 97.38 415 SER A C 1
ATOM 3488 O O . SER A 1 415 ? -33.457 -0.097 6.517 1.00 97.38 415 SER A O 1
ATOM 3490 N N . LYS A 1 416 ? -35.360 0.838 7.265 1.00 97.31 416 LYS A N 1
ATOM 3491 C CA . LYS A 1 416 ? -35.458 -0.029 8.456 1.00 97.31 416 LYS A CA 1
ATOM 3492 C C . LYS A 1 416 ? -35.614 -1.503 8.072 1.00 97.31 416 LYS A C 1
ATOM 3494 O O . LYS A 1 416 ? -35.040 -2.369 8.722 1.00 97.31 416 LYS A O 1
ATOM 3499 N N . GLU A 1 417 ? -36.349 -1.769 6.996 1.00 97.56 417 GLU A N 1
ATOM 3500 C CA . GLU A 1 417 ? -36.540 -3.111 6.453 1.00 97.56 417 GLU A CA 1
ATOM 3501 C C . GLU A 1 417 ? -35.224 -3.691 5.919 1.00 97.56 417 GLU A C 1
ATOM 3503 O O . GLU A 1 417 ? -34.836 -4.789 6.304 1.00 97.56 417 GLU A O 1
ATOM 3508 N N . GLN A 1 418 ? -34.465 -2.926 5.125 1.00 97.31 418 GLN A N 1
ATOM 3509 C CA . GLN A 1 418 ? -33.152 -3.355 4.632 1.00 97.31 418 GLN A CA 1
ATOM 3510 C C . GLN A 1 418 ? -32.176 -3.663 5.775 1.00 97.31 418 GLN A C 1
ATOM 3512 O O . GLN A 1 418 ? -31.433 -4.644 5.691 1.00 97.31 418 GLN A O 1
ATOM 3517 N N . TYR A 1 419 ? -32.179 -2.844 6.833 1.00 98.31 419 TYR A N 1
ATOM 3518 C CA . TYR A 1 419 ? -31.412 -3.104 8.054 1.00 98.31 419 TYR A CA 1
ATOM 3519 C C . TYR A 1 419 ? -31.841 -4.418 8.713 1.00 98.31 419 TYR A C 1
ATOM 3521 O O . TYR A 1 419 ? -30.998 -5.282 8.950 1.00 98.31 419 TYR A O 1
ATOM 3529 N N . SER A 1 420 ? -33.143 -4.594 8.957 1.00 97.94 420 SER A N 1
ATOM 3530 C CA . SER A 1 420 ? -33.697 -5.799 9.585 1.00 97.94 420 SER A CA 1
ATOM 3531 C C . SER A 1 420 ? -33.345 -7.061 8.792 1.00 97.94 420 SER A C 1
ATOM 3533 O O . SER A 1 420 ? -32.776 -8.004 9.345 1.00 97.94 420 SER A O 1
ATOM 3535 N N . ASN A 1 421 ? -33.565 -7.035 7.475 1.00 97.75 421 ASN A N 1
ATOM 3536 C CA . ASN A 1 421 ? -33.254 -8.139 6.569 1.00 97.75 421 ASN A CA 1
ATOM 3537 C C . ASN A 1 421 ? -31.762 -8.487 6.612 1.00 97.75 421 ASN A C 1
ATOM 3539 O O . ASN A 1 421 ? -31.399 -9.652 6.745 1.00 97.75 421 ASN A O 1
ATOM 3543 N N . PHE A 1 422 ? -30.876 -7.488 6.574 1.00 98.44 422 PHE A N 1
ATOM 3544 C CA . PHE A 1 422 ? -29.441 -7.727 6.729 1.00 98.44 422 PHE A CA 1
ATOM 3545 C C . PHE A 1 422 ? -29.107 -8.368 8.078 1.00 98.44 422 PHE A C 1
ATOM 3547 O O . PHE A 1 422 ? -28.398 -9.372 8.118 1.00 98.44 422 PHE A O 1
ATOM 3554 N N . MET A 1 423 ? -29.633 -7.819 9.174 1.00 98.38 423 MET A N 1
ATOM 3555 C CA . MET A 1 423 ? -29.371 -8.327 10.519 1.00 98.38 423 MET A CA 1
ATOM 3556 C C . MET A 1 423 ? -29.916 -9.748 10.712 1.00 98.38 423 MET A C 1
ATOM 3558 O O . MET A 1 423 ? -29.377 -10.486 11.531 1.00 98.38 423 MET A O 1
ATOM 3562 N N . ASN A 1 424 ? -30.966 -10.144 9.986 1.00 97.62 424 ASN A N 1
ATOM 3563 C CA . ASN A 1 424 ? -31.494 -11.512 9.975 1.00 97.62 424 ASN A CA 1
ATOM 3564 C C . ASN A 1 424 ? -30.637 -12.466 9.128 1.00 97.62 424 ASN A C 1
ATOM 3566 O O . ASN A 1 424 ? -30.446 -13.614 9.514 1.00 97.62 424 ASN A O 1
ATOM 3570 N N . HIS A 1 425 ? -30.090 -12.003 8.002 1.00 97.81 425 HIS A N 1
ATOM 3571 C CA . HIS A 1 425 ? -29.379 -12.865 7.052 1.00 97.81 425 HIS A CA 1
ATOM 3572 C C . HIS A 1 425 ? -27.871 -12.980 7.301 1.00 97.81 425 HIS A C 1
ATOM 3574 O O . HIS A 1 425 ? -27.266 -13.969 6.896 1.00 97.81 425 HIS A O 1
ATOM 3580 N N . VAL A 1 426 ? -27.238 -11.992 7.944 1.00 98.38 426 VAL A N 1
ATOM 3581 C CA . VAL A 1 426 ? -25.767 -11.911 8.023 1.00 98.38 426 VAL A CA 1
ATOM 3582 C C . VAL A 1 426 ? -25.127 -13.129 8.691 1.00 98.38 426 VAL A C 1
ATOM 3584 O O . VAL A 1 426 ? -24.103 -13.599 8.213 1.00 98.38 426 VAL A O 1
ATOM 3587 N N . ASN A 1 427 ? -25.738 -13.699 9.731 1.00 98.38 427 ASN A N 1
ATOM 3588 C CA . ASN A 1 427 ? -25.180 -14.881 10.395 1.00 98.38 427 ASN A CA 1
ATOM 3589 C C . ASN A 1 427 ? -25.240 -16.129 9.499 1.00 98.38 427 ASN A C 1
ATOM 3591 O O . ASN A 1 427 ? -24.280 -16.891 9.459 1.00 98.38 427 ASN A O 1
ATOM 3595 N N . ALA A 1 428 ? -26.332 -16.314 8.748 1.00 98.12 428 ALA A N 1
ATOM 3596 C CA . ALA A 1 428 ? -26.446 -17.398 7.772 1.00 98.12 428 ALA A CA 1
ATOM 3597 C C . ALA A 1 428 ? -25.449 -17.208 6.618 1.00 98.12 428 ALA A C 1
ATOM 3599 O O . ALA A 1 428 ? -24.781 -18.153 6.214 1.00 98.12 428 ALA A O 1
ATOM 3600 N N . PHE A 1 429 ? -25.274 -15.971 6.148 1.00 98.12 429 PHE A N 1
ATOM 3601 C CA . PHE A 1 429 ? -24.258 -15.639 5.151 1.00 98.12 429 PHE A CA 1
ATOM 3602 C C . PHE A 1 429 ? -22.840 -15.976 5.637 1.00 98.12 429 PHE A C 1
ATOM 3604 O O . PHE A 1 429 ? -22.054 -16.549 4.891 1.00 98.12 429 PHE A O 1
ATOM 3611 N N . GLU A 1 430 ? -22.508 -15.667 6.891 1.00 98.44 430 GLU A N 1
ATOM 3612 C CA . GLU A 1 430 ? -21.213 -16.023 7.481 1.00 98.44 430 GLU A CA 1
ATOM 3613 C C . GLU A 1 430 ? -21.031 -17.528 7.668 1.00 98.44 430 GLU A C 1
ATOM 3615 O O . GLU A 1 430 ? -19.929 -18.028 7.446 1.00 98.44 430 GLU A O 1
ATOM 3620 N N . GLN A 1 431 ? -22.096 -18.252 8.020 1.00 98.19 431 GLN A N 1
ATOM 3621 C CA . GLN A 1 431 ? -22.075 -19.712 8.071 1.00 98.19 431 GLN A CA 1
ATOM 3622 C C . GLN A 1 431 ? -21.745 -20.293 6.690 1.00 98.19 431 GLN A C 1
ATOM 3624 O O . GLN A 1 431 ? -20.812 -21.077 6.588 1.00 98.19 431 GLN A O 1
ATOM 3629 N N . MET A 1 432 ? -22.389 -19.812 5.618 1.00 97.81 432 MET A N 1
ATOM 3630 C CA . MET A 1 432 ? -22.092 -20.252 4.245 1.00 97.81 432 MET A CA 1
ATOM 3631 C C . MET A 1 432 ? -20.630 -20.005 3.841 1.00 97.81 432 MET A C 1
ATOM 3633 O O . MET A 1 432 ? -20.043 -20.807 3.120 1.00 97.81 432 MET A O 1
ATOM 3637 N N . ILE A 1 433 ? -20.029 -18.898 4.294 1.00 97.75 433 ILE A N 1
ATOM 3638 C CA . ILE A 1 433 ? -18.602 -18.614 4.068 1.00 97.75 433 ILE A CA 1
ATOM 3639 C C . ILE A 1 433 ? -17.738 -19.689 4.738 1.00 97.75 433 ILE A C 1
ATOM 3641 O O . ILE A 1 433 ? -16.804 -20.204 4.126 1.00 97.75 433 ILE A O 1
ATOM 3645 N N . ILE A 1 434 ? -18.037 -20.010 5.995 1.00 97.19 434 ILE A N 1
ATOM 3646 C CA . ILE A 1 434 ? -17.255 -20.951 6.803 1.00 97.19 434 ILE A CA 1
ATOM 3647 C C . ILE A 1 434 ? -17.437 -22.391 6.313 1.00 97.19 434 ILE A C 1
ATOM 3649 O O . ILE A 1 434 ? -16.452 -23.126 6.245 1.00 97.19 434 ILE A O 1
ATOM 3653 N N . ASP A 1 435 ? -18.654 -22.769 5.921 1.00 97.19 435 ASP A N 1
ATOM 3654 C CA . ASP A 1 435 ? -18.974 -24.093 5.374 1.00 97.19 435 ASP A CA 1
ATOM 3655 C C . ASP A 1 435 ? -18.187 -24.386 4.087 1.00 97.19 435 ASP A C 1
ATOM 3657 O O . ASP A 1 435 ? -17.836 -25.532 3.821 1.00 97.19 435 ASP A O 1
ATOM 3661 N N . ASP A 1 436 ? -17.824 -23.347 3.329 1.00 95.38 436 ASP A N 1
ATOM 3662 C CA . ASP A 1 436 ? -16.962 -23.437 2.145 1.00 95.38 436 ASP A CA 1
ATOM 3663 C C . ASP A 1 436 ? -15.445 -23.397 2.481 1.00 95.38 436 ASP A C 1
ATOM 3665 O O . ASP A 1 436 ? -14.615 -23.039 1.641 1.00 95.38 436 ASP A O 1
ATOM 3669 N N . ASP A 1 437 ? -15.040 -23.734 3.714 1.00 95.50 437 ASP A N 1
ATOM 3670 C CA . ASP A 1 437 ? -13.643 -23.723 4.210 1.00 95.50 437 ASP A CA 1
ATOM 3671 C C . ASP A 1 437 ? -12.945 -22.356 4.016 1.00 95.50 437 ASP A C 1
ATOM 3673 O O . ASP A 1 437 ? -11.730 -22.263 3.789 1.00 95.50 437 ASP A O 1
ATOM 3677 N N . ILE A 1 438 ? -13.708 -21.255 4.082 1.00 98.12 438 ILE A N 1
ATOM 3678 C CA . ILE A 1 438 ? -13.148 -19.901 4.127 1.00 98.12 438 ILE A CA 1
ATOM 3679 C C . ILE A 1 438 ? -12.984 -19.483 5.588 1.00 98.12 438 ILE A C 1
ATOM 3681 O O . ILE A 1 438 ? -13.944 -19.303 6.335 1.00 98.12 438 ILE A O 1
ATOM 3685 N N . ILE A 1 439 ? -11.739 -19.236 5.986 1.00 98.19 439 ILE A N 1
ATOM 3686 C CA . ILE A 1 439 ? -11.411 -18.733 7.320 1.00 98.19 439 ILE A CA 1
ATOM 3687 C C . ILE A 1 439 ? -11.849 -17.267 7.408 1.00 98.19 439 ILE A C 1
ATOM 3689 O O . ILE A 1 439 ? -11.227 -16.395 6.793 1.00 98.19 439 ILE A O 1
ATOM 3693 N N . LEU A 1 440 ? -12.897 -16.988 8.185 1.00 98.38 440 LEU A N 1
ATOM 3694 C CA . LEU A 1 440 ? -13.434 -15.645 8.403 1.00 98.38 440 LEU A CA 1
ATOM 3695 C C . LEU A 1 440 ? -12.986 -15.076 9.756 1.00 98.38 440 LEU A C 1
ATOM 3697 O O . LEU A 1 440 ? -13.298 -15.619 10.812 1.00 98.38 440 LEU A O 1
ATOM 3701 N N . LEU A 1 441 ? -12.301 -13.931 9.734 1.00 98.44 441 LEU A N 1
ATOM 3702 C CA . LEU A 1 441 ? -11.887 -13.211 10.938 1.00 98.44 441 LEU A CA 1
ATOM 3703 C C . LEU A 1 441 ? -12.467 -11.795 10.974 1.00 98.44 441 LEU A C 1
ATOM 3705 O O . LEU A 1 441 ? -12.160 -10.975 10.107 1.00 98.44 441 LEU A O 1
ATOM 3709 N N . LYS A 1 442 ? -13.238 -11.474 12.019 1.00 98.44 442 LYS A N 1
ATOM 3710 C CA . LYS A 1 442 ? -13.867 -10.157 12.207 1.00 98.44 442 LYS A CA 1
ATOM 3711 C C . LYS A 1 442 ? -13.180 -9.358 13.309 1.00 98.44 442 LYS A C 1
ATOM 3713 O O . LYS A 1 442 ? -13.069 -9.811 14.451 1.00 98.44 442 LYS A O 1
ATOM 3718 N N . VAL A 1 443 ? -12.722 -8.152 12.975 1.00 98.31 443 VAL A N 1
ATOM 3719 C CA . VAL A 1 443 ? -11.971 -7.270 13.879 1.00 98.31 443 VAL A CA 1
ATOM 3720 C C . VAL A 1 443 ? -12.648 -5.910 13.982 1.00 98.31 443 VAL A C 1
ATOM 3722 O O . VAL A 1 443 ? -12.868 -5.254 12.967 1.00 98.31 443 VAL A O 1
ATOM 3725 N N . TYR A 1 444 ? -12.911 -5.442 15.203 1.00 98.12 444 TYR A N 1
ATOM 3726 C CA . TYR A 1 444 ? -13.488 -4.120 15.452 1.00 98.12 444 TYR A CA 1
ATOM 3727 C C . TYR A 1 444 ? -12.514 -3.191 16.185 1.00 98.12 444 TYR A C 1
ATOM 3729 O O . TYR A 1 444 ? -12.054 -3.480 17.288 1.00 98.12 444 TYR A O 1
ATOM 3737 N N . PHE A 1 445 ? -12.225 -2.028 15.603 1.00 98.00 445 PHE A N 1
ATOM 3738 C CA . PHE A 1 445 ? -11.366 -1.004 16.200 1.00 98.00 445 PHE A CA 1
ATOM 3739 C C . PHE A 1 445 ? -12.198 -0.017 17.026 1.00 98.00 445 PHE A C 1
ATOM 3741 O O . PHE A 1 445 ? -12.884 0.853 16.475 1.00 98.00 445 PHE A O 1
ATOM 3748 N N . SER A 1 446 ? -12.088 -0.113 18.350 1.00 95.56 446 SER A N 1
ATOM 3749 C CA . SER A 1 446 ? -12.765 0.774 19.297 1.00 95.56 446 SER A CA 1
ATOM 3750 C C . SER A 1 446 ? -11.878 1.958 19.683 1.00 95.56 446 SER A C 1
ATOM 3752 O O . SER A 1 446 ? -10.709 1.787 20.010 1.00 95.56 446 SER A O 1
ATOM 3754 N N . ILE A 1 447 ? -12.423 3.171 19.652 1.00 95.81 447 ILE A N 1
ATOM 3755 C CA . ILE A 1 447 ? -11.764 4.384 20.155 1.00 95.81 447 ILE A CA 1
ATOM 3756 C C . ILE A 1 447 ? -12.731 5.153 21.048 1.00 95.81 447 ILE A C 1
ATOM 3758 O O . ILE A 1 447 ? -13.944 4.998 20.908 1.00 95.81 447 ILE A O 1
ATOM 3762 N N . SER A 1 448 ? -12.203 6.011 21.916 1.00 95.31 448 SER A N 1
ATOM 3763 C CA . SER A 1 448 ? -12.984 6.952 22.723 1.00 95.31 448 SER A CA 1
ATOM 3764 C C . SER A 1 448 ? -13.446 8.170 21.910 1.00 95.31 448 SER A C 1
ATOM 3766 O O . SER A 1 448 ? -12.804 8.559 20.925 1.00 95.31 448 SER A O 1
ATOM 3768 N N . LYS A 1 449 ? -14.546 8.813 22.340 1.00 93.94 449 LYS A N 1
ATOM 3769 C CA . LYS A 1 449 ? -15.115 10.017 21.692 1.00 93.94 449 LYS A CA 1
ATOM 3770 C C . LYS A 1 449 ? -14.081 11.136 21.593 1.00 93.94 449 LYS A C 1
ATOM 3772 O O . LYS A 1 449 ? -13.868 11.698 20.517 1.00 93.94 449 LYS A O 1
ATOM 3777 N N . ASN A 1 450 ? -13.335 11.340 22.679 1.00 93.44 450 ASN A N 1
ATOM 3778 C CA . ASN A 1 450 ? -12.243 12.309 22.767 1.00 93.44 450 ASN A CA 1
ATOM 3779 C C . ASN A 1 450 ? -11.105 11.991 21.787 1.00 93.44 450 ASN A C 1
ATOM 3781 O O . ASN A 1 450 ? -10.596 12.883 21.102 1.00 93.44 450 ASN A O 1
ATOM 3785 N N . THR A 1 451 ? -10.712 10.717 21.673 1.00 93.25 451 THR A N 1
ATOM 3786 C CA . THR A 1 451 ? -9.682 10.306 20.711 1.00 93.25 451 THR A CA 1
ATOM 3787 C C . THR A 1 451 ? -10.144 10.508 19.274 1.00 93.25 451 THR A C 1
ATOM 3789 O O . THR A 1 451 ? -9.349 10.959 18.444 1.00 93.25 451 THR A O 1
ATOM 3792 N N . GLN A 1 452 ? -11.408 10.217 18.965 1.00 93.31 452 GLN A N 1
ATOM 3793 C CA . GLN A 1 452 ? -11.960 10.471 17.637 1.00 93.31 452 GLN A CA 1
ATOM 3794 C C . GLN A 1 452 ? -11.917 11.970 17.300 1.00 93.31 452 GLN A C 1
ATOM 3796 O O . GLN A 1 452 ? -11.351 12.328 16.264 1.00 93.31 452 GLN A O 1
ATOM 3801 N N . GLN A 1 453 ? -12.389 12.843 18.196 1.00 91.38 453 GLN A N 1
ATOM 3802 C CA . GLN A 1 453 ? -12.371 14.296 17.986 1.00 91.38 453 GLN A CA 1
ATOM 3803 C C . GLN A 1 453 ? -10.945 14.814 17.763 1.00 91.38 453 GLN A C 1
ATOM 3805 O O . GLN A 1 453 ? -10.673 15.535 16.799 1.00 91.38 453 GLN A O 1
ATOM 3810 N N . LYS A 1 454 ? -9.994 14.385 18.603 1.00 90.94 454 LYS A N 1
ATOM 3811 C CA . LYS A 1 454 ? -8.576 14.738 18.449 1.00 90.94 454 LYS A CA 1
ATOM 3812 C C . LYS A 1 454 ? -8.037 14.326 17.077 1.00 90.94 454 LYS A C 1
ATOM 3814 O O . LYS A 1 454 ? -7.321 15.095 16.437 1.00 90.94 454 LYS A O 1
ATOM 3819 N N . ARG A 1 455 ? -8.369 13.119 16.612 1.00 91.19 455 ARG A N 1
ATOM 3820 C CA . ARG A 1 455 ? -7.917 12.614 15.309 1.00 91.19 455 ARG A CA 1
ATOM 3821 C C . ARG A 1 455 ? -8.556 13.359 14.148 1.00 91.19 455 ARG A C 1
ATOM 3823 O O . ARG A 1 455 ? -7.856 13.588 13.169 1.00 91.19 455 ARG A O 1
ATOM 3830 N N . PHE A 1 456 ? -9.820 13.758 14.243 1.00 90.00 456 PHE A N 1
ATOM 3831 C CA . PHE A 1 456 ? -10.445 14.609 13.231 1.00 90.00 456 PHE A CA 1
ATOM 3832 C C . PHE A 1 456 ? -9.746 15.962 13.125 1.00 90.00 456 PHE A C 1
ATOM 3834 O O . PHE A 1 456 ? -9.394 16.364 12.018 1.00 90.00 456 PHE A O 1
ATOM 3841 N N . ASN A 1 457 ? -9.416 16.599 14.249 1.00 88.94 457 ASN A N 1
ATOM 3842 C CA . ASN A 1 457 ? -8.646 17.846 14.240 1.00 88.94 457 ASN A CA 1
ATOM 3843 C C . ASN A 1 457 ? -7.257 17.648 13.597 1.00 88.94 457 ASN A C 1
ATOM 3845 O O . ASN A 1 457 ? -6.825 18.456 12.780 1.00 88.94 457 ASN A O 1
ATOM 3849 N N . GLU A 1 458 ? -6.568 16.539 13.898 1.00 87.12 458 GLU A N 1
ATOM 3850 C CA . GLU A 1 458 ? -5.291 16.182 13.253 1.00 87.12 458 GLU A CA 1
ATOM 3851 C C . GLU A 1 458 ? -5.413 15.889 11.750 1.00 87.12 458 GLU A C 1
ATOM 3853 O O . GLU A 1 458 ? -4.454 16.105 11.011 1.00 87.12 458 GLU A O 1
ATOM 3858 N N . ILE A 1 459 ? -6.540 15.332 11.306 1.00 86.56 459 ILE A N 1
ATOM 3859 C CA . ILE A 1 459 ? -6.802 15.018 9.899 1.00 86.56 459 ILE A CA 1
ATOM 3860 C C . ILE A 1 459 ? -7.066 16.306 9.119 1.00 86.56 459 ILE A C 1
ATOM 3862 O O . ILE A 1 459 ? -6.429 16.508 8.087 1.00 86.56 459 ILE A O 1
ATOM 3866 N N . LYS A 1 460 ? -7.932 17.184 9.640 1.00 85.69 460 LYS A N 1
ATOM 3867 C CA . LYS A 1 460 ? -8.239 18.497 9.051 1.00 85.69 460 LYS A CA 1
ATOM 3868 C C . LYS A 1 460 ? -6.985 19.356 8.906 1.00 85.69 460 LYS A C 1
ATOM 3870 O O . LYS A 1 460 ? -6.754 19.939 7.858 1.00 85.69 460 LYS A O 1
ATOM 3875 N N . ALA A 1 461 ? -6.128 19.350 9.925 1.00 85.44 461 ALA A N 1
ATOM 3876 C CA . ALA A 1 461 ? -4.868 20.086 9.924 1.00 85.44 461 ALA A CA 1
ATOM 3877 C C . ALA A 1 461 ? -3.735 19.409 9.122 1.00 85.44 461 ALA A C 1
ATOM 3879 O O . ALA A 1 461 ? -2.581 19.782 9.281 1.00 85.44 461 ALA A O 1
ATOM 3880 N N . SER A 1 462 ? -3.985 18.365 8.325 1.00 84.38 462 SER A N 1
ATOM 3881 C CA . SER A 1 462 ? -2.918 17.630 7.632 1.00 84.38 462 SER A CA 1
ATOM 3882 C C . SER A 1 462 ? -3.105 17.658 6.123 1.00 84.38 462 SER A C 1
ATOM 3884 O O . SER A 1 462 ? -4.047 17.068 5.601 1.00 84.38 462 SER A O 1
ATOM 3886 N N . SER A 1 463 ? -2.126 18.215 5.410 1.00 83.12 463 SER A N 1
ATOM 3887 C CA . SER A 1 463 ? -2.092 18.231 3.942 1.00 83.12 463 SER A CA 1
ATOM 3888 C C . SER A 1 463 ? -2.225 16.826 3.324 1.00 83.12 463 SER A C 1
ATOM 3890 O O . SER A 1 463 ? -2.989 16.619 2.388 1.00 83.12 463 SER A O 1
ATOM 3892 N N . LEU A 1 464 ? -1.568 15.831 3.929 1.00 85.00 464 LEU A N 1
ATOM 3893 C CA . LEU A 1 464 ? -1.585 14.424 3.508 1.00 85.00 464 LEU A CA 1
ATOM 3894 C C . LEU A 1 464 ? -2.870 13.657 3.846 1.00 85.00 464 LEU A C 1
ATOM 3896 O O . LEU A 1 464 ? -3.065 12.544 3.354 1.00 85.00 464 LEU A O 1
ATOM 3900 N N . LYS A 1 465 ? -3.681 14.149 4.788 1.00 85.31 465 LYS A N 1
ATOM 3901 C CA . LYS A 1 465 ? -4.820 13.388 5.327 1.00 85.31 465 LYS A CA 1
ATOM 3902 C C . LYS A 1 465 ? -6.149 14.103 5.179 1.00 85.31 465 LYS A C 1
ATOM 3904 O O . LYS A 1 465 ? -7.142 13.428 5.404 1.00 85.31 465 LYS A O 1
ATOM 3909 N N . LYS A 1 466 ? -6.184 15.384 4.801 1.00 80.25 466 LYS A N 1
ATOM 3910 C CA . LYS A 1 466 ? -7.407 16.196 4.704 1.00 80.25 466 LYS A CA 1
ATOM 3911 C C . LYS A 1 466 ? -8.546 15.480 3.972 1.00 80.25 466 LYS A C 1
ATOM 3913 O O . LYS A 1 466 ? -9.660 15.455 4.473 1.00 80.25 466 LYS A O 1
ATOM 3918 N N . TRP A 1 467 ? -8.225 14.766 2.888 1.00 81.81 467 TRP A N 1
ATOM 3919 C CA . TRP A 1 467 ? -9.177 13.975 2.097 1.00 81.81 467 TRP A CA 1
ATOM 3920 C C . TRP A 1 467 ? -9.908 12.874 2.888 1.00 81.81 467 TRP A C 1
ATOM 3922 O O . TRP A 1 467 ? -10.956 12.402 2.465 1.00 81.81 467 TRP A O 1
ATOM 3932 N N . LYS A 1 468 ? -9.370 12.432 4.034 1.00 82.56 468 LYS A N 1
ATOM 3933 C CA . LYS A 1 468 ? -9.981 11.403 4.892 1.00 82.56 468 LYS A CA 1
ATOM 3934 C C . LYS A 1 468 ? -11.169 11.906 5.699 1.00 82.56 468 LYS A C 1
ATOM 3936 O O . LYS A 1 468 ? -11.769 11.092 6.390 1.00 82.56 468 LYS A O 1
ATOM 3941 N N . PHE A 1 469 ? -11.416 13.213 5.718 1.00 83.00 469 PHE A N 1
ATOM 3942 C CA . PHE A 1 469 ? -12.518 13.808 6.455 1.00 83.00 469 PHE A CA 1
ATOM 3943 C C . PHE A 1 469 ? -13.632 14.180 5.481 1.00 83.00 469 PHE A C 1
ATOM 3945 O O . PHE A 1 469 ? -13.443 15.026 4.612 1.00 83.00 469 PHE A O 1
ATOM 3952 N N . THR A 1 470 ? -14.778 13.534 5.637 1.00 81.81 470 THR A N 1
ATOM 3953 C CA . THR A 1 470 ? -15.982 13.728 4.828 1.00 81.81 470 THR A CA 1
ATOM 3954 C C . THR A 1 470 ? -17.076 14.422 5.640 1.00 81.81 470 THR A C 1
ATOM 3956 O O . THR A 1 470 ? -16.981 14.554 6.862 1.00 81.81 470 THR A O 1
ATOM 3959 N N . GLU A 1 471 ? -18.158 14.836 4.984 1.00 80.38 471 GLU A N 1
ATOM 3960 C CA . GLU A 1 471 ? -19.333 15.381 5.678 1.00 80.38 471 GLU A CA 1
ATOM 3961 C C . GLU A 1 471 ? -19.947 14.383 6.672 1.00 80.38 471 GLU A C 1
ATOM 3963 O O . GLU A 1 471 ? -20.373 14.771 7.763 1.00 80.38 471 GLU A O 1
ATOM 3968 N N . VAL A 1 472 ? -19.925 13.087 6.335 1.00 80.56 472 VAL A N 1
ATOM 3969 C CA . VAL A 1 472 ? -20.374 11.998 7.217 1.00 80.56 472 VAL A CA 1
ATOM 3970 C C . VAL A 1 472 ? -19.535 11.966 8.497 1.00 80.56 472 VAL A C 1
ATOM 3972 O O . VAL A 1 472 ? -20.085 11.913 9.600 1.00 80.56 472 VAL A O 1
ATOM 3975 N N . ASP A 1 473 ? -18.210 12.102 8.374 1.00 81.44 473 ASP A N 1
ATOM 3976 C CA . ASP A 1 473 ? -17.302 12.176 9.527 1.00 81.44 473 ASP A CA 1
ATOM 3977 C C . ASP A 1 473 ? -17.587 13.415 10.398 1.00 81.44 473 ASP A C 1
ATOM 3979 O O . ASP A 1 473 ? -17.475 13.360 11.625 1.00 81.44 473 ASP A O 1
ATOM 3983 N N . GLY A 1 474 ? -18.005 14.528 9.783 1.00 80.88 474 GLY A N 1
ATOM 3984 C CA . GLY A 1 474 ? -18.405 15.751 10.484 1.00 80.88 474 GLY A CA 1
ATOM 3985 C C . GLY A 1 474 ? -19.634 15.589 11.373 1.00 80.88 474 GLY A C 1
ATOM 3986 O O . GLY A 1 474 ? -19.708 16.216 12.433 1.00 80.88 474 GLY A O 1
ATOM 3987 N N . LYS A 1 475 ? -20.560 14.703 10.999 1.00 86.94 475 LYS A N 1
ATOM 3988 C CA . LYS A 1 475 ? -21.748 14.371 11.800 1.00 86.94 475 LYS A CA 1
ATOM 3989 C C . LYS A 1 475 ? -21.473 13.268 12.828 1.00 86.94 475 LYS A C 1
ATOM 3991 O O . LYS A 1 475 ? -22.177 13.195 13.835 1.00 86.94 475 LYS A O 1
ATOM 3996 N N . ALA A 1 476 ? -20.428 12.457 12.639 1.00 85.00 476 ALA A N 1
ATOM 3997 C CA . ALA A 1 476 ? -20.158 11.268 13.454 1.00 85.00 476 ALA A CA 1
ATOM 3998 C C . ALA A 1 476 ? -19.980 11.543 14.959 1.00 85.00 476 ALA A C 1
ATOM 4000 O O . ALA A 1 476 ? -20.361 10.715 15.783 1.00 85.00 476 ALA A O 1
ATOM 4001 N N . GLN A 1 477 ? -19.451 12.714 15.330 1.00 89.50 477 GLN A N 1
ATOM 4002 C CA . GLN A 1 477 ? -19.316 13.124 16.736 1.00 89.50 477 GLN A CA 1
ATOM 4003 C C . GLN A 1 477 ? -20.659 13.426 17.406 1.00 89.50 477 GLN A C 1
ATOM 4005 O O . GLN A 1 477 ? -20.867 13.044 18.558 1.00 89.50 477 GLN A O 1
ATOM 4010 N N . LYS A 1 478 ? -21.578 14.077 16.679 1.00 92.25 478 LYS A N 1
ATOM 4011 C CA . LYS A 1 478 ? -22.946 14.342 17.150 1.00 92.25 478 LYS A CA 1
ATOM 4012 C C . LYS A 1 478 ? -23.752 13.046 17.221 1.00 92.25 478 LYS A C 1
ATOM 4014 O O . LYS A 1 478 ? -24.468 12.817 18.182 1.00 92.25 478 LYS A O 1
ATOM 4019 N N . LEU A 1 479 ? -23.562 12.163 16.242 1.00 93.56 479 LEU A N 1
ATOM 4020 C CA . LEU A 1 479 ? -24.230 10.862 16.151 1.00 93.56 479 LEU A CA 1
ATOM 4021 C C . LEU A 1 479 ? -23.547 9.760 16.980 1.00 93.56 479 LEU A C 1
ATOM 4023 O O . LEU A 1 479 ? -23.826 8.581 16.764 1.00 93.56 479 LEU A O 1
ATOM 4027 N N . TRP A 1 480 ? -22.643 10.108 17.904 1.00 93.50 480 TRP A N 1
ATOM 4028 C CA . TRP A 1 480 ? -21.821 9.140 18.638 1.00 93.50 480 TRP A CA 1
ATOM 4029 C C . TRP A 1 480 ? -22.650 8.048 19.315 1.00 93.50 480 TRP A C 1
ATOM 4031 O O . TRP A 1 480 ? -22.317 6.868 19.187 1.00 93.50 480 TRP A O 1
ATOM 4041 N N . ASP A 1 481 ? -23.722 8.442 20.001 1.00 96.00 481 ASP A N 1
ATOM 4042 C CA . ASP A 1 481 ? -24.581 7.537 20.766 1.00 96.00 481 ASP A CA 1
ATOM 4043 C C . ASP A 1 481 ? -25.432 6.663 19.841 1.00 96.00 481 ASP A C 1
ATOM 4045 O O . ASP A 1 481 ? -25.546 5.461 20.067 1.00 96.00 481 ASP A O 1
ATOM 4049 N N . LYS A 1 482 ? -25.892 7.210 18.707 1.00 96.19 482 LYS A N 1
ATOM 4050 C CA . LYS A 1 482 ? -26.567 6.434 17.655 1.00 96.19 482 LYS A CA 1
ATOM 4051 C C . LYS A 1 482 ? -25.634 5.369 17.067 1.00 96.19 482 LYS A C 1
ATOM 4053 O O . LYS A 1 482 ? -26.026 4.215 16.942 1.00 96.19 482 LYS A O 1
ATOM 4058 N N . TYR A 1 483 ? -24.383 5.726 16.765 1.00 95.88 483 TYR A N 1
ATOM 4059 C CA . TYR A 1 483 ? -23.358 4.761 16.348 1.00 95.88 483 TYR A CA 1
ATOM 4060 C C . TYR A 1 483 ? -23.085 3.701 17.418 1.00 95.88 483 TYR A C 1
ATOM 4062 O O . TYR A 1 483 ? -22.844 2.548 17.075 1.00 95.88 483 TYR A O 1
ATOM 4070 N N . THR A 1 484 ? -23.083 4.085 18.697 1.00 96.50 484 THR A N 1
ATOM 4071 C CA . THR A 1 484 ? -22.894 3.152 19.816 1.00 96.50 484 THR A CA 1
ATOM 4072 C C . THR A 1 484 ? -24.031 2.138 19.864 1.00 96.50 484 THR A C 1
ATOM 4074 O O . THR A 1 484 ? -23.730 0.951 19.823 1.00 96.50 484 THR A O 1
ATOM 4077 N N . LYS A 1 485 ? -25.290 2.595 19.796 1.00 97.81 485 LYS A N 1
ATOM 4078 C CA . LYS A 1 485 ? -26.485 1.741 19.759 1.00 97.81 485 LYS A CA 1
ATOM 4079 C C . LYS A 1 485 ? -26.411 0.680 18.656 1.00 97.81 485 LYS A C 1
ATOM 4081 O O . LYS A 1 485 ? -26.421 -0.505 18.954 1.00 97.81 485 LYS A O 1
ATOM 4086 N N . TYR A 1 486 ? -26.254 1.090 17.394 1.00 97.81 486 TYR A N 1
ATOM 4087 C CA . TYR A 1 486 ? -26.198 0.139 16.272 1.00 97.81 486 TYR A CA 1
ATOM 4088 C C . TYR A 1 486 ? -24.986 -0.801 16.337 1.00 97.81 486 TYR A C 1
ATOM 4090 O O . TYR A 1 486 ? -25.058 -1.952 15.921 1.00 97.81 486 TYR A O 1
ATOM 4098 N N . LYS A 1 487 ? -23.855 -0.333 16.875 1.00 97.12 487 LYS A N 1
ATOM 4099 C CA . LYS A 1 487 ? -22.680 -1.181 17.110 1.00 97.12 487 LYS A CA 1
ATOM 4100 C C . LYS A 1 487 ? -22.952 -2.228 18.198 1.00 97.12 487 LYS A C 1
ATOM 4102 O O . LYS A 1 487 ? -22.493 -3.356 18.051 1.00 97.12 487 LYS A O 1
ATOM 4107 N N . ASP A 1 488 ? -23.651 -1.869 19.271 1.00 97.88 488 ASP A N 1
ATOM 4108 C CA . ASP A 1 488 ? -24.017 -2.814 20.331 1.00 97.88 488 ASP A CA 1
ATOM 4109 C C . ASP A 1 488 ? -25.024 -3.854 19.811 1.00 97.88 488 ASP A C 1
ATOM 4111 O O . ASP A 1 488 ? -24.760 -5.044 19.958 1.00 97.88 488 ASP A O 1
ATOM 4115 N N . GLU A 1 489 ? -26.058 -3.438 19.065 1.00 98.06 489 GLU A N 1
ATOM 4116 C CA . GLU A 1 489 ? -26.994 -4.354 18.378 1.00 98.06 489 GLU A CA 1
ATOM 4117 C C . GLU A 1 489 ? -26.266 -5.295 17.396 1.00 98.06 489 GLU A C 1
ATOM 4119 O O . GLU A 1 489 ? -26.535 -6.498 17.334 1.00 98.06 489 GLU A O 1
ATOM 4124 N N . MET A 1 490 ? -25.294 -4.767 16.641 1.00 98.19 490 MET A N 1
ATOM 4125 C CA . MET A 1 490 ? -24.448 -5.569 15.756 1.00 98.19 490 MET A CA 1
ATOM 4126 C C . MET A 1 490 ? -23.686 -6.645 16.534 1.00 98.19 490 MET A C 1
ATOM 4128 O O . MET A 1 490 ? -23.642 -7.795 16.094 1.00 98.19 490 MET A O 1
ATOM 4132 N N . PHE A 1 491 ? -23.064 -6.296 17.660 1.00 98.12 491 PHE A N 1
ATOM 4133 C CA . PHE A 1 491 ? -22.323 -7.264 18.465 1.00 98.12 491 PHE A CA 1
ATOM 4134 C C . PHE A 1 491 ? -23.234 -8.301 19.101 1.00 98.12 491 PHE A C 1
ATOM 4136 O O . PHE A 1 491 ? -22.928 -9.485 19.002 1.00 98.12 491 PHE A O 1
ATOM 4143 N N . GLU A 1 492 ? -24.345 -7.880 19.692 1.00 97.88 492 GLU A N 1
ATOM 4144 C CA . GLU A 1 492 ? -25.304 -8.774 20.335 1.00 97.88 492 GLU A CA 1
ATOM 4145 C C . GLU A 1 492 ? -25.796 -9.856 19.370 1.00 97.88 492 GLU A C 1
ATOM 4147 O O . GLU A 1 492 ? -25.763 -11.041 19.694 1.00 97.88 492 GLU A O 1
ATOM 4152 N N . LYS A 1 493 ? -26.157 -9.471 18.140 1.00 97.88 493 LYS A N 1
ATOM 4153 C CA . LYS A 1 493 ? -26.721 -10.416 17.172 1.00 97.88 493 LYS A CA 1
ATOM 4154 C C . LYS A 1 493 ? -25.679 -11.214 16.390 1.00 97.88 493 LYS A C 1
ATOM 4156 O O . LYS A 1 493 ? -25.974 -12.325 15.961 1.00 97.88 493 LYS A O 1
ATOM 4161 N N . THR A 1 494 ? -24.485 -10.662 16.153 1.00 97.94 494 THR A N 1
ATOM 4162 C CA . THR A 1 494 ? -23.524 -11.232 15.180 1.00 97.94 494 THR A CA 1
ATOM 4163 C C . THR A 1 494 ? -22.187 -11.674 15.774 1.00 97.94 494 THR A C 1
ATOM 4165 O O . THR A 1 494 ? -21.294 -12.114 15.045 1.00 97.94 494 THR A O 1
ATOM 4168 N N . ASN A 1 495 ? -22.015 -11.579 17.094 1.00 97.88 495 ASN A N 1
ATOM 4169 C CA . ASN A 1 495 ? -20.897 -12.194 17.805 1.00 97.88 495 ASN A CA 1
ATOM 4170 C C . ASN A 1 495 ? -21.194 -13.676 18.081 1.00 97.88 495 ASN A C 1
ATOM 4172 O O . ASN A 1 495 ? -21.538 -14.065 19.195 1.00 97.88 495 ASN A O 1
ATOM 4176 N N . THR A 1 496 ? -21.104 -14.498 17.039 1.00 97.12 496 THR A N 1
ATOM 4177 C CA . THR A 1 496 ? -21.433 -15.926 17.099 1.00 97.12 496 THR A CA 1
ATOM 4178 C C . THR A 1 496 ? -20.215 -16.769 17.488 1.00 97.12 496 THR A C 1
ATOM 4180 O O . THR A 1 496 ? -19.073 -16.313 17.420 1.00 97.12 496 THR A O 1
ATOM 4183 N N . LYS A 1 497 ? -20.439 -18.034 17.874 1.00 94.62 497 LYS A N 1
ATOM 4184 C CA . LYS A 1 497 ? -19.345 -18.976 18.184 1.00 94.62 497 LYS A CA 1
ATOM 4185 C C . LYS A 1 497 ? -18.469 -19.280 16.961 1.00 94.62 497 LYS A C 1
ATOM 4187 O O . LYS A 1 497 ? -17.260 -19.414 17.107 1.00 94.62 497 LYS A O 1
ATOM 4192 N N . ILE A 1 498 ? -19.080 -19.368 15.778 1.00 92.88 498 ILE A N 1
ATOM 4193 C CA . ILE A 1 498 ? -18.398 -19.678 14.510 1.00 92.88 498 ILE A CA 1
ATOM 4194 C C . ILE A 1 498 ? -17.623 -18.472 13.956 1.00 92.88 498 ILE A C 1
ATOM 4196 O O . ILE A 1 498 ? -16.563 -18.639 13.363 1.00 92.88 498 ILE A O 1
ATOM 4200 N N . ALA A 1 499 ? -18.130 -17.253 14.174 1.00 96.19 499 ALA A N 1
ATOM 4201 C CA . ALA A 1 499 ? -17.571 -16.012 13.652 1.00 96.19 499 ALA A CA 1
ATOM 4202 C C . ALA A 1 499 ? -17.581 -14.930 14.751 1.00 96.19 499 ALA A C 1
ATOM 4204 O O . ALA A 1 499 ? -18.387 -13.994 14.708 1.00 96.19 499 ALA A O 1
ATOM 4205 N N . PRO A 1 500 ? -16.694 -15.027 15.756 1.00 97.56 500 PRO A N 1
ATOM 4206 C CA . PRO A 1 500 ? -16.663 -14.073 16.854 1.00 97.56 500 PRO A CA 1
ATOM 4207 C C . PRO A 1 500 ? -16.088 -12.717 16.428 1.00 97.56 500 PRO A C 1
ATOM 4209 O O . PRO A 1 500 ? -15.190 -12.604 15.583 1.00 97.56 500 PRO A O 1
ATOM 4212 N N . TRP A 1 501 ? -16.565 -11.660 17.078 1.00 98.25 501 TRP A N 1
ATOM 4213 C CA . TRP A 1 501 ? -16.004 -10.322 16.988 1.00 98.25 501 TRP A CA 1
ATOM 4214 C C . TRP A 1 501 ? -14.798 -10.169 17.905 1.00 98.25 501 TRP A C 1
ATOM 4216 O O . TRP A 1 501 ? -14.870 -10.360 19.116 1.00 98.25 501 TRP A O 1
ATOM 4226 N N . ASN A 1 502 ? -13.683 -9.726 17.330 1.00 97.75 502 ASN A N 1
ATOM 4227 C CA . ASN A 1 502 ? -12.474 -9.451 18.086 1.00 97.75 502 ASN A CA 1
ATOM 4228 C C . ASN A 1 502 ? -12.260 -7.936 18.217 1.00 97.75 502 ASN A C 1
ATOM 4230 O O . ASN A 1 502 ? -11.985 -7.242 17.234 1.00 97.75 502 ASN A O 1
ATOM 4234 N N . ILE A 1 503 ? -12.381 -7.407 19.435 1.00 97.12 503 ILE A N 1
ATOM 4235 C CA . ILE A 1 503 ? -12.342 -5.962 19.691 1.00 97.12 503 ILE A CA 1
ATOM 4236 C C . ILE A 1 503 ? -10.919 -5.518 20.052 1.00 97.12 503 ILE A C 1
ATOM 4238 O O . ILE A 1 503 ? -10.287 -6.062 20.953 1.00 97.12 503 ILE A O 1
ATOM 4242 N N . ILE A 1 504 ? -10.425 -4.480 19.375 1.00 97.12 504 ILE A N 1
ATOM 4243 C CA . ILE A 1 504 ? -9.128 -3.847 19.641 1.00 97.12 504 ILE A CA 1
ATOM 4244 C C . ILE A 1 504 ? -9.354 -2.462 20.239 1.00 97.12 504 ILE A C 1
ATOM 4246 O O . ILE A 1 504 ? -10.001 -1.609 19.622 1.00 97.12 504 ILE A O 1
ATOM 4250 N N . SER A 1 505 ? -8.741 -2.199 21.396 1.00 96.12 505 SER A N 1
ATOM 4251 C CA . SER A 1 505 ? -8.612 -0.838 21.924 1.00 96.12 505 SER A CA 1
ATOM 4252 C C . SER A 1 505 ? -7.626 -0.047 21.068 1.00 96.12 505 SER A C 1
ATOM 4254 O O . SER A 1 505 ? -6.408 -0.227 21.113 1.00 96.12 505 SER A O 1
ATOM 4256 N N . ALA A 1 506 ? -8.166 0.823 20.226 1.00 95.75 506 ALA A N 1
ATOM 4257 C CA . ALA A 1 506 ? -7.439 1.480 19.159 1.00 95.75 506 ALA A CA 1
ATOM 4258 C C . ALA A 1 506 ? -7.035 2.922 19.475 1.00 95.75 506 ALA A C 1
ATOM 4260 O O . ALA A 1 506 ? -6.541 3.611 18.577 1.00 95.75 506 ALA A O 1
ATOM 4261 N N . ASP A 1 507 ? -7.200 3.399 20.715 1.00 92.94 507 ASP A N 1
ATOM 4262 C CA . ASP A 1 507 ? -6.880 4.782 21.102 1.00 92.94 507 ASP A CA 1
ATOM 4263 C C . ASP A 1 507 ? -5.410 5.129 20.831 1.00 92.94 507 ASP A C 1
ATOM 4265 O O . ASP A 1 507 ? -5.087 6.206 20.305 1.00 92.94 507 ASP A O 1
ATOM 4269 N N . ARG A 1 508 ? -4.516 4.157 21.038 1.00 91.19 508 ARG A N 1
ATOM 4270 C CA . ARG A 1 508 ? -3.109 4.231 20.637 1.00 91.19 508 ARG A CA 1
ATOM 4271 C C . ARG A 1 508 ? -2.873 3.430 19.361 1.00 91.19 508 ARG A C 1
ATOM 4273 O O . ARG A 1 508 ? -2.824 2.209 19.361 1.00 91.19 508 ARG A O 1
ATOM 4280 N N . LYS A 1 509 ? -2.624 4.138 18.252 1.00 92.00 509 LYS A N 1
ATOM 4281 C CA . LYS A 1 509 ? -2.413 3.526 16.922 1.00 92.00 509 LYS A CA 1
ATOM 4282 C C . LYS A 1 509 ? -1.276 2.501 16.888 1.00 92.00 509 LYS A C 1
ATOM 4284 O O . LYS A 1 509 ? -1.327 1.587 16.079 1.00 92.00 509 LYS A O 1
ATOM 4289 N N . ILE A 1 510 ? -0.214 2.718 17.667 1.00 92.56 510 ILE A N 1
ATOM 4290 C CA . ILE A 1 510 ? 0.955 1.829 17.706 1.00 92.56 510 ILE A CA 1
ATOM 4291 C C . ILE A 1 510 ? 0.564 0.462 18.269 1.00 92.56 510 ILE A C 1
ATOM 4293 O O . ILE A 1 510 ? 0.861 -0.545 17.633 1.00 92.56 510 ILE A O 1
ATOM 4297 N N . ASP A 1 511 ? -0.151 0.459 19.389 1.00 93.00 511 ASP A N 1
ATOM 4298 C CA . ASP A 1 511 ? -0.580 -0.756 20.080 1.00 93.00 511 ASP A CA 1
ATOM 4299 C C . ASP A 1 511 ? -1.641 -1.479 19.241 1.00 93.00 511 ASP A C 1
ATOM 4301 O O . ASP A 1 511 ? -1.433 -2.620 18.843 1.00 93.00 511 ASP A O 1
ATOM 4305 N N . ALA A 1 512 ? -2.643 -0.742 18.748 1.00 96.00 512 ALA A N 1
ATOM 4306 C CA . ALA A 1 512 ? -3.699 -1.266 17.876 1.00 96.00 512 ALA A CA 1
ATOM 4307 C C . ALA A 1 512 ? -3.184 -2.017 16.633 1.00 96.00 512 ALA A C 1
ATOM 4309 O O . ALA A 1 512 ? -3.768 -3.001 16.190 1.00 96.00 512 ALA A O 1
ATOM 4310 N N . ARG A 1 513 ? -2.084 -1.542 16.029 1.00 96.50 513 ARG A N 1
ATOM 4311 C CA . ARG A 1 513 ? -1.455 -2.201 14.868 1.00 96.50 513 ARG A CA 1
ATOM 4312 C C . ARG A 1 513 ? -0.824 -3.532 15.240 1.00 96.50 513 ARG A C 1
ATOM 4314 O O . ARG A 1 513 ? -0.832 -4.448 14.428 1.00 96.50 513 ARG A O 1
ATOM 4321 N N . ILE A 1 514 ? -0.205 -3.591 16.414 1.00 96.75 514 ILE A N 1
ATOM 4322 C CA . ILE A 1 514 ? 0.397 -4.814 16.925 1.00 96.75 514 ILE A CA 1
ATOM 4323 C C . ILE A 1 514 ? -0.701 -5.807 17.289 1.00 96.75 514 ILE A C 1
ATOM 4325 O O . ILE A 1 514 ? -0.621 -6.960 16.876 1.00 96.75 514 ILE A O 1
ATOM 4329 N N . ASP A 1 515 ? -1.732 -5.345 17.986 1.00 97.06 515 ASP A N 1
ATOM 4330 C CA . ASP A 1 515 ? -2.841 -6.183 18.431 1.00 97.06 515 ASP A CA 1
ATOM 4331 C C . ASP A 1 515 ? -3.602 -6.770 17.246 1.00 97.06 515 ASP A C 1
ATOM 4333 O O . ASP A 1 515 ? -3.887 -7.961 17.249 1.00 97.06 515 ASP A O 1
ATOM 4337 N N . ALA A 1 516 ? -3.798 -5.999 16.172 1.00 97.62 516 ALA A N 1
ATOM 4338 C CA . ALA A 1 516 ? -4.392 -6.507 14.938 1.00 97.62 516 ALA A CA 1
ATOM 4339 C C . ALA A 1 516 ? -3.605 -7.676 14.334 1.00 97.62 516 ALA A C 1
ATOM 4341 O O . ALA A 1 516 ? -4.195 -8.673 13.933 1.00 97.62 516 ALA A O 1
ATOM 4342 N N . ILE A 1 517 ? -2.273 -7.576 14.288 1.00 97.88 517 ILE A N 1
ATOM 4343 C CA . ILE A 1 517 ? -1.439 -8.659 13.757 1.00 97.88 517 ILE A CA 1
ATOM 4344 C C . ILE A 1 517 ? -1.438 -9.857 14.713 1.00 97.88 517 ILE A C 1
ATOM 4346 O O . ILE A 1 517 ? -1.568 -10.986 14.255 1.00 97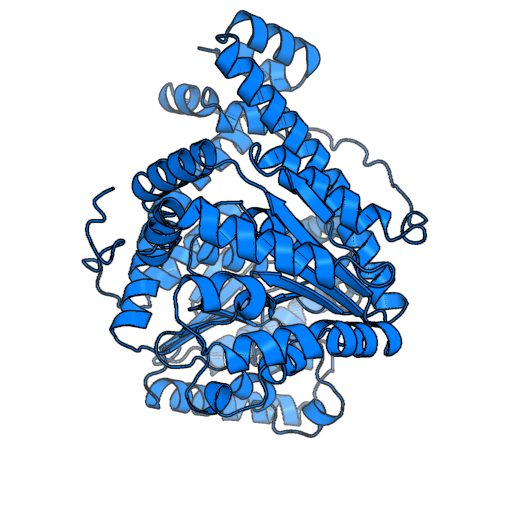.88 517 ILE A O 1
ATOM 4350 N N . ASN A 1 518 ? -1.334 -9.632 16.026 1.00 97.44 518 ASN A N 1
ATOM 4351 C CA . ASN A 1 518 ? -1.399 -10.716 17.013 1.00 97.44 518 ASN A CA 1
ATOM 4352 C C . ASN A 1 518 ? -2.717 -11.485 16.911 1.00 97.44 518 ASN A C 1
ATOM 4354 O O . ASN A 1 518 ? -2.717 -12.703 16.989 1.00 97.44 518 ASN A O 1
ATOM 4358 N N . LEU A 1 519 ? -3.824 -10.773 16.728 1.00 97.00 519 LEU A N 1
ATOM 4359 C CA . LEU A 1 519 ? -5.161 -11.338 16.623 1.00 97.00 519 LEU A CA 1
ATOM 4360 C C . LEU A 1 519 ? -5.313 -12.169 15.345 1.00 97.00 519 LEU A C 1
ATOM 4362 O O . LEU A 1 519 ? -5.838 -13.275 15.422 1.00 97.00 519 LEU A O 1
ATOM 4366 N N . ILE A 1 520 ? -4.779 -11.702 14.209 1.00 97.75 520 ILE A N 1
ATOM 4367 C CA . ILE A 1 520 ? -4.698 -12.509 12.980 1.00 97.75 520 ILE A CA 1
ATOM 4368 C C . ILE A 1 520 ? -3.890 -13.790 13.230 1.00 97.75 520 ILE A C 1
ATOM 4370 O O . ILE A 1 520 ? -4.377 -14.883 12.969 1.00 97.75 520 ILE A O 1
ATOM 4374 N N . LEU A 1 521 ? -2.683 -13.667 13.789 1.00 96.94 521 LEU A N 1
ATOM 4375 C CA . LEU A 1 521 ? -1.794 -14.807 14.047 1.00 96.94 521 LEU A CA 1
ATOM 4376 C C . LEU A 1 521 ? -2.320 -15.771 15.120 1.00 96.94 521 LEU A C 1
ATOM 4378 O O . LEU A 1 521 ? -1.883 -16.916 15.162 1.00 96.94 521 LEU A O 1
ATOM 4382 N N . LYS A 1 522 ? -3.192 -15.300 16.017 1.00 95.88 522 LYS A N 1
ATOM 4383 C CA . LYS A 1 522 ? -3.806 -16.104 17.079 1.00 95.88 522 LYS A CA 1
ATOM 4384 C C . LYS A 1 522 ? -5.000 -16.901 16.561 1.00 95.88 522 LYS A C 1
ATOM 4386 O O . LYS A 1 522 ? -5.154 -18.047 16.956 1.00 95.88 522 LYS A O 1
ATOM 4391 N N . ASN A 1 523 ? -5.852 -16.280 15.745 1.00 94.88 523 ASN A N 1
ATOM 4392 C CA . ASN A 1 523 ? -7.131 -16.866 15.333 1.00 94.88 523 ASN A CA 1
ATOM 4393 C C . ASN A 1 523 ? -7.044 -17.675 14.034 1.00 94.88 523 ASN A C 1
ATOM 4395 O O . ASN A 1 523 ? -7.943 -18.454 13.746 1.00 94.88 523 ASN A O 1
ATOM 4399 N N . ILE A 1 524 ? -5.982 -17.504 13.245 1.00 93.88 524 ILE A N 1
ATOM 4400 C CA . ILE A 1 524 ? -5.725 -18.342 12.074 1.00 93.88 524 ILE A CA 1
ATOM 4401 C C . ILE A 1 524 ? -4.710 -19.405 12.475 1.00 93.88 524 ILE A C 1
ATOM 4403 O O . ILE A 1 524 ? -3.549 -19.093 12.737 1.00 93.88 524 ILE A O 1
ATOM 4407 N N . SER A 1 525 ? -5.146 -20.659 12.507 1.00 89.50 525 SER A N 1
ATOM 4408 C CA . SER A 1 525 ? -4.299 -21.817 12.796 1.00 89.50 525 SER A CA 1
ATOM 4409 C C . SER A 1 525 ? -3.404 -22.137 11.598 1.00 89.50 525 SER A C 1
ATOM 4411 O O . SER A 1 525 ? -3.785 -22.916 10.732 1.00 89.50 525 SER A O 1
ATOM 4413 N N . TYR A 1 526 ? -2.222 -21.521 11.532 1.00 93.00 526 TYR A N 1
ATOM 4414 C CA . TYR A 1 526 ? -1.201 -21.829 10.527 1.00 93.00 526 TYR A CA 1
ATOM 4415 C C . TYR A 1 526 ? -0.046 -22.620 11.144 1.00 93.00 526 TYR A C 1
ATOM 4417 O O . TYR A 1 526 ? 0.256 -22.497 12.336 1.00 93.00 526 TYR A O 1
ATOM 4425 N N . ASP A 1 527 ? 0.638 -23.406 10.319 1.00 89.44 527 ASP A N 1
ATOM 4426 C CA . ASP A 1 527 ? 1.822 -24.139 10.747 1.00 89.44 527 ASP A CA 1
ATOM 4427 C C . ASP A 1 527 ? 2.993 -23.168 10.994 1.00 89.44 527 ASP A C 1
ATOM 4429 O O . ASP A 1 527 ? 3.526 -22.545 10.073 1.00 89.44 527 ASP A O 1
ATOM 4433 N N . LYS A 1 528 ? 3.415 -23.031 12.255 1.00 87.12 528 LYS A N 1
ATOM 4434 C CA . LYS A 1 528 ? 4.517 -22.135 12.652 1.00 87.12 528 LYS A CA 1
ATOM 4435 C C . LYS A 1 528 ? 5.894 -22.624 12.194 1.00 87.12 528 LYS A C 1
ATOM 4437 O O . LYS A 1 528 ? 6.840 -21.822 12.204 1.00 87.12 528 LYS A O 1
ATOM 4442 N N . SER A 1 529 ? 6.000 -23.900 11.817 1.00 85.88 529 SER A N 1
ATOM 4443 C CA . SER A 1 529 ? 7.194 -24.499 11.219 1.00 85.88 529 SER A CA 1
ATOM 4444 C C . SER A 1 529 ? 7.329 -24.173 9.729 1.00 85.88 529 SER A C 1
ATOM 4446 O O . SER A 1 529 ? 8.433 -24.289 9.195 1.00 85.88 529 SER A O 1
ATOM 4448 N N . THR A 1 530 ? 6.255 -23.669 9.093 1.00 82.25 530 THR A N 1
ATOM 4449 C CA . THR A 1 530 ? 6.267 -23.211 7.696 1.00 82.25 530 THR A CA 1
ATOM 4450 C C . THR A 1 530 ? 7.472 -22.319 7.463 1.00 82.25 530 THR A C 1
ATOM 4452 O O . THR A 1 530 ? 7.677 -21.300 8.140 1.00 82.25 530 THR A O 1
ATOM 4455 N N . GLN A 1 531 ? 8.289 -22.715 6.496 1.00 77.06 531 GLN A N 1
ATOM 4456 C CA . GLN A 1 531 ? 9.515 -22.006 6.214 1.00 77.06 531 GLN A CA 1
ATOM 4457 C C . GLN A 1 531 ? 9.197 -20.634 5.607 1.00 77.06 531 GLN A C 1
ATOM 4459 O O . GLN A 1 531 ? 8.297 -20.443 4.787 1.00 77.06 531 GLN A O 1
ATOM 4464 N N . ILE A 1 532 ? 9.980 -19.633 6.007 1.00 78.00 532 ILE A N 1
ATOM 4465 C CA . ILE A 1 532 ? 9.937 -18.304 5.378 1.00 78.00 532 ILE A CA 1
ATOM 4466 C C . ILE A 1 532 ? 10.481 -18.383 3.934 1.00 78.00 532 ILE A C 1
ATOM 4468 O O . ILE A 1 532 ? 10.185 -17.523 3.103 1.00 78.00 532 ILE A O 1
ATOM 4472 N N . HIS A 1 533 ? 11.262 -19.426 3.643 1.00 66.94 533 HIS A N 1
ATOM 4473 C CA . HIS A 1 533 ? 11.936 -19.700 2.382 1.00 66.94 533 HIS A CA 1
ATOM 4474 C C . HIS A 1 533 ? 11.407 -21.012 1.806 1.00 66.94 533 HIS A C 1
ATOM 4476 O O . HIS A 1 533 ? 11.247 -21.964 2.551 1.00 66.94 533 HIS A O 1
ATOM 4482 N N . SER A 1 534 ? 11.177 -21.085 0.497 1.00 49.78 534 SER A N 1
ATOM 4483 C CA . SER A 1 534 ? 10.801 -22.348 -0.146 1.00 49.78 534 SER A CA 1
ATOM 4484 C C . SER A 1 534 ? 12.008 -23.224 -0.501 1.00 49.78 534 SER A C 1
ATOM 4486 O O . SER A 1 534 ? 11.840 -24.432 -0.625 1.00 49.78 534 SER A O 1
ATOM 4488 N N . LYS A 1 535 ? 13.208 -22.642 -0.685 1.00 54.00 535 LYS A N 1
ATOM 4489 C CA . LYS A 1 535 ? 14.464 -23.345 -1.018 1.00 54.00 535 LYS A CA 1
ATOM 4490 C C . LYS A 1 535 ? 15.698 -22.566 -0.538 1.00 54.00 535 LYS A C 1
ATOM 4492 O O . LYS A 1 535 ? 15.662 -21.333 -0.476 1.00 54.00 535 LYS A O 1
ATOM 4497 N N . GLU A 1 536 ? 16.795 -23.269 -0.245 1.00 51.50 536 GLU A N 1
ATOM 4498 C CA . GLU A 1 536 ? 18.133 -22.665 -0.218 1.00 51.50 536 GLU A CA 1
ATOM 4499 C C . GLU A 1 536 ? 18.484 -22.194 -1.629 1.00 51.50 536 GLU A C 1
ATOM 4501 O O . GLU A 1 536 ? 18.481 -22.988 -2.567 1.00 51.50 536 GLU A O 1
ATOM 4506 N N . ILE A 1 537 ? 18.778 -20.905 -1.794 1.00 53.75 537 ILE A N 1
ATOM 4507 C CA . ILE A 1 537 ? 19.175 -20.368 -3.095 1.00 53.75 537 ILE A CA 1
ATOM 4508 C C . ILE A 1 537 ? 20.671 -20.083 -3.036 1.00 53.75 537 ILE A C 1
ATOM 4510 O O . ILE A 1 537 ? 21.099 -19.120 -2.395 1.00 53.75 537 ILE A O 1
ATOM 4514 N N . LYS A 1 538 ? 21.456 -20.960 -3.669 1.00 54.38 538 LYS A N 1
ATOM 4515 C CA . LYS A 1 538 ? 22.900 -20.781 -3.856 1.00 54.38 538 LYS A CA 1
ATOM 4516 C C . LYS A 1 538 ? 23.119 -19.818 -5.024 1.00 54.38 538 LYS A C 1
ATOM 4518 O O . LYS A 1 538 ? 22.481 -19.963 -6.063 1.00 54.38 538 LYS A O 1
ATOM 4523 N N . PHE A 1 539 ? 23.951 -18.805 -4.796 1.00 52.22 539 PHE A N 1
ATOM 4524 C CA . PHE A 1 539 ? 24.239 -17.734 -5.750 1.00 52.22 539 PHE A CA 1
ATOM 4525 C C . PHE A 1 539 ? 25.498 -18.028 -6.556 1.00 52.22 539 PHE A C 1
ATOM 4527 O O . PHE A 1 539 ? 26.439 -18.580 -5.944 1.00 52.22 539 PHE A O 1
#